Protein AF-0000000076177713 (afdb_homodimer)

pLDDT: mean 81.12, std 14.24, range [23.64, 96.19]

Organism: Mytilus galloprovincialis (NCBI:txid29158)

Radius of gyration: 61.3 Å; Cα contacts (8 Å, |Δi|>4): 943; chains: 2; bounding box: 36×194×93 Å

InterPro domains:
  IPR000315 B-box-type zinc finger [PF00643] (58-95)
  IPR000315 B-box-type zinc finger [PS50119] (8-50)
  IPR000315 B-box-type zinc finger [PS50119] (56-96)
  IPR047153 TRIM45/56/19-like [PTHR25462] (8-211)

Structure (mmCIF, N/CA/C/O backbone):
data_AF-0000000076177713-model_v1
#
loop_
_entity.id
_entity.type
_entity.pdbx_description
1 polymer 'B box-type domain-containing protein'
#
loop_
_atom_site.group_PDB
_atom_site.id
_atom_site.type_symbol
_atom_site.label_atom_id
_atom_site.label_alt_id
_atom_site.label_comp_id
_atom_site.label_asym_id
_atom_site.label_entity_id
_atom_site.label_seq_id
_atom_site.pdbx_PDB_ins_code
_atom_site.Cartn_x
_atom_site.Cartn_y
_atom_site.Cartn_z
_atom_site.occupancy
_atom_site.B_iso_or_equiv
_atom_site.auth_seq_id
_atom_site.auth_comp_id
_atom_site.auth_asym_id
_atom_site.auth_atom_id
_atom_site.pdbx_PDB_model_num
ATOM 1 N N . MET A 1 1 ? -8.68 -86.438 -27.875 1 23.64 1 MET A N 1
ATOM 2 C CA . MET A 1 1 ? -7.504 -86.562 -28.734 1 23.64 1 MET A CA 1
ATOM 3 C C . MET A 1 1 ? -6.633 -85.375 -28.656 1 23.64 1 MET A C 1
ATOM 5 O O . MET A 1 1 ? -7.062 -84.25 -29.047 1 23.64 1 MET A O 1
ATOM 9 N N . ALA A 1 2 ? -5.949 -85.25 -27.562 1 33 2 ALA A N 1
ATOM 10 C CA . ALA A 1 2 ? -5.207 -84.188 -26.984 1 33 2 ALA A CA 1
ATOM 11 C C . ALA A 1 2 ? -4.18 -83.625 -27.969 1 33 2 ALA A C 1
ATOM 13 O O . ALA A 1 2 ? -3.414 -84.375 -28.562 1 33 2 ALA A O 1
ATOM 14 N N . ASN A 1 3 ? -4.562 -82.562 -28.672 1 30.62 3 ASN A N 1
ATOM 15 C CA . ASN A 1 3 ? -3.977 -81.75 -29.734 1 30.62 3 ASN A CA 1
ATOM 16 C C . ASN A 1 3 ? -2.512 -81.438 -29.438 1 30.62 3 ASN A C 1
ATOM 18 O O . ASN A 1 3 ? -2.189 -80.875 -28.406 1 30.62 3 ASN A O 1
ATOM 22 N N . HIS A 1 4 ? -1.555 -82.312 -29.812 1 35.53 4 HIS A N 1
ATOM 23 C CA . HIS A 1 4 ? -0.11 -82.5 -29.672 1 35.53 4 HIS A CA 1
ATOM 24 C C . HIS A 1 4 ? 0.611 -81.188 -30.078 1 35.53 4 HIS A C 1
ATOM 26 O O . HIS A 1 4 ? 0.872 -81 -31.266 1 35.53 4 HIS A O 1
ATOM 32 N N . VAL A 1 5 ? 0.029 -80 -29.672 1 38.78 5 VAL A N 1
ATOM 33 C CA . VAL A 1 5 ? 0.731 -78.75 -29.891 1 38.78 5 VAL A CA 1
ATOM 34 C C . VAL A 1 5 ? 2.203 -78.938 -29.516 1 38.78 5 VAL A C 1
ATOM 36 O O . VAL A 1 5 ? 2.525 -79.312 -28.391 1 38.78 5 VAL A O 1
ATOM 39 N N . LEU A 1 6 ? 3.041 -79.125 -30.406 1 46.12 6 LEU A N 1
ATOM 40 C CA . LEU A 1 6 ? 4.5 -79.125 -30.469 1 46.12 6 LEU A CA 1
ATOM 41 C C . LEU A 1 6 ? 5.078 -77.875 -29.844 1 46.12 6 LEU A C 1
ATOM 43 O O . LEU A 1 6 ? 4.621 -76.75 -30.156 1 46.12 6 LEU A O 1
ATOM 47 N N . GLY A 1 7 ? 5.605 -77.875 -28.688 1 52.69 7 GLY A N 1
ATOM 48 C CA . GLY A 1 7 ? 6.559 -77 -28.031 1 52.69 7 GLY A CA 1
ATOM 49 C C . GLY A 1 7 ? 6.227 -76.75 -26.578 1 52.69 7 GLY A C 1
ATOM 50 O O . GLY A 1 7 ? 7.121 -76.688 -25.734 1 52.69 7 GLY A O 1
ATOM 51 N N . ILE A 1 8 ? 5.039 -76.25 -26.375 1 59.59 8 ILE A N 1
ATOM 52 C CA . ILE A 1 8 ? 4.742 -75.938 -24.984 1 59.59 8 ILE A CA 1
ATOM 53 C C . ILE A 1 8 ? 4.125 -77.188 -24.312 1 59.59 8 ILE A C 1
ATOM 55 O O . ILE A 1 8 ? 3.404 -77.938 -24.953 1 59.59 8 ILE A O 1
ATOM 59 N N . CYS A 1 9 ? 4.445 -77.5 -23.031 1 64.69 9 CYS A N 1
ATOM 60 C CA . CYS A 1 9 ? 3.912 -78.625 -22.25 1 64.69 9 CYS A CA 1
ATOM 61 C C . CYS A 1 9 ? 2.393 -78.562 -22.156 1 64.69 9 CYS A C 1
ATOM 63 O O . CYS A 1 9 ? 1.842 -77.5 -21.766 1 64.69 9 CYS A O 1
ATOM 65 N N . THR A 1 10 ? 1.578 -79.5 -22.719 1 66.38 10 THR A N 1
ATOM 66 C CA . THR A 1 10 ? 0.12 -79.562 -22.75 1 66.38 10 THR A CA 1
ATOM 67 C C . THR A 1 10 ? -0.443 -79.562 -21.328 1 66.38 10 THR A C 1
ATOM 69 O O . THR A 1 10 ? -1.566 -79.062 -21.109 1 66.38 10 THR A O 1
ATOM 72 N N . GLU A 1 11 ? 0.277 -80 -20.375 1 69.56 11 GLU A N 1
ATOM 73 C CA . GLU A 1 11 ? -0.217 -80.125 -19 1 69.56 11 GLU A CA 1
ATOM 74 C C . GLU A 1 11 ? 0.008 -78.812 -18.203 1 69.56 11 GLU A C 1
ATOM 76 O O . GLU A 1 11 ? -0.921 -78.312 -17.578 1 69.56 11 GLU A O 1
ATOM 81 N N . CYS A 1 12 ? 1.205 -78.25 -18.203 1 69.94 12 CYS A N 1
ATOM 82 C CA . CYS A 1 12 ? 1.472 -77.125 -17.375 1 69.94 12 CYS A CA 1
ATOM 83 C C . CYS A 1 12 ? 1.36 -75.812 -18.188 1 69.94 12 CYS A C 1
ATOM 85 O O . CYS A 1 12 ? 1.185 -74.75 -17.625 1 69.94 12 CYS A O 1
ATOM 87 N N . THR A 1 13 ? 1.31 -75.875 -19.469 1 63.94 13 THR A N 1
ATOM 88 C CA . THR A 1 13 ? 1.229 -74.75 -20.422 1 63.94 13 THR A CA 1
ATOM 89 C C . THR A 1 13 ? 2.234 -73.688 -20.062 1 63.94 13 THR A C 1
ATOM 91 O O . THR A 1 13 ? 2.055 -72.5 -20.438 1 63.94 13 THR A O 1
ATOM 94 N N . LYS A 1 14 ? 3.291 -73.938 -19.344 1 69.62 14 LYS A N 1
ATOM 95 C CA . LYS A 1 14 ? 4.266 -72.938 -18.906 1 69.62 14 LYS A CA 1
ATOM 96 C C . LYS A 1 14 ? 5.641 -73.188 -19.5 1 69.62 14 LYS A C 1
ATOM 98 O O . LYS A 1 14 ? 6.363 -72.25 -19.859 1 69.62 14 LYS A O 1
ATOM 103 N N . THR A 1 15 ? 6.027 -74.5 -19.516 1 65.94 15 THR A N 1
ATOM 104 C CA . THR A 1 15 ? 7.379 -74.875 -19.922 1 65.94 15 THR A CA 1
ATOM 105 C C . THR A 1 15 ? 7.367 -75.562 -21.281 1 65.94 15 THR A C 1
ATOM 107 O O . THR A 1 15 ? 6.332 -76.062 -21.719 1 65.94 15 THR A O 1
ATOM 110 N N . ASN A 1 16 ? 8.531 -75.438 -22.094 1 63.25 16 ASN A N 1
ATOM 111 C CA . ASN A 1 16 ? 8.672 -76.125 -23.359 1 63.25 16 ASN A CA 1
ATOM 112 C C . ASN A 1 16 ? 8.461 -77.625 -23.203 1 63.25 16 ASN A C 1
ATOM 114 O O . ASN A 1 16 ? 8.992 -78.25 -22.266 1 63.25 16 ASN A O 1
ATOM 118 N N . GLY A 1 17 ? 7.543 -78.188 -24.031 1 61.53 17 GLY A N 1
ATOM 119 C CA . GLY A 1 17 ? 7.398 -79.688 -24.078 1 61.53 17 GLY A CA 1
ATOM 120 C C . GLY A 1 17 ? 8.57 -80.375 -24.734 1 61.53 17 GLY A C 1
ATOM 121 O O . GLY A 1 17 ? 9.078 -79.875 -25.75 1 61.53 17 GLY A O 1
ATOM 122 N N . GLU A 1 18 ? 9.266 -81.312 -24.125 1 66.44 18 GLU A N 1
ATOM 123 C CA . GLU A 1 18 ? 10.438 -82 -24.625 1 66.44 18 GLU A CA 1
ATOM 124 C C . GLU A 1 18 ? 10.062 -83.438 -25.062 1 66.44 18 GLU A C 1
ATOM 126 O O . GLU A 1 18 ? 10.781 -84.062 -25.859 1 66.44 18 GLU A O 1
ATOM 131 N N . GLU A 1 19 ? 8.992 -83.875 -24.547 1 69.44 19 GLU A N 1
ATOM 132 C CA . GLU A 1 19 ? 8.672 -85.25 -24.781 1 69.44 19 GLU A CA 1
ATOM 133 C C . GLU A 1 19 ? 7.199 -85.438 -25.141 1 69.44 19 GLU A C 1
ATOM 135 O O . GLU A 1 19 ? 6.371 -84.562 -24.828 1 69.44 19 GLU A O 1
ATOM 140 N N . PHE A 1 20 ? 6.754 -86.438 -26 1 66.31 20 PHE A N 1
ATOM 141 C CA . PHE A 1 20 ? 5.43 -86.688 -26.547 1 66.31 20 PHE A CA 1
ATOM 142 C C . PHE A 1 20 ? 4.875 -88 -26.031 1 66.31 20 PHE A C 1
ATOM 144 O O . PHE A 1 20 ? 5.52 -89.062 -26.156 1 66.31 20 PHE A O 1
ATOM 151 N N . CYS A 1 21 ? 3.711 -87.938 -25.344 1 67.69 21 CYS A N 1
ATOM 152 C CA . CYS A 1 21 ? 3.047 -89.125 -24.922 1 67.69 21 CYS A CA 1
ATOM 153 C C . CYS A 1 21 ? 2.236 -89.75 -26.062 1 67.69 21 CYS A C 1
ATOM 155 O O . CYS A 1 21 ? 1.301 -89.125 -26.562 1 67.69 21 CYS A O 1
ATOM 157 N N . LEU A 1 22 ? 2.545 -90.875 -26.641 1 64.5 22 LEU A N 1
ATOM 158 C CA . LEU A 1 22 ? 1.942 -91.5 -27.797 1 64.5 22 LEU A CA 1
ATOM 159 C C . LEU A 1 22 ? 0.483 -91.875 -27.531 1 64.5 22 LEU A C 1
ATOM 161 O O . LEU A 1 22 ? -0.357 -91.75 -28.438 1 64.5 22 LEU A O 1
ATOM 165 N N . GLU A 1 23 ? 0.155 -92.125 -26.359 1 66.62 23 GLU A N 1
ATOM 166 C CA . GLU A 1 23 ? -1.192 -92.625 -26.047 1 66.62 23 GLU A CA 1
ATOM 167 C C . GLU A 1 23 ? -2.143 -91.438 -25.828 1 66.62 23 GLU A C 1
ATOM 169 O O . GLU A 1 23 ? -3.285 -91.438 -26.297 1 66.62 23 GLU A O 1
ATOM 174 N N . CYS A 1 24 ? -1.695 -90.375 -25.219 1 65.38 24 CYS A N 1
ATOM 175 C CA . CYS A 1 24 ? -2.559 -89.25 -24.938 1 65.38 24 CYS A CA 1
ATOM 176 C C . CYS A 1 24 ? -2.387 -88.125 -26 1 65.38 24 CYS A C 1
ATOM 178 O O . CYS A 1 24 ? -3.168 -87.188 -26.047 1 65.38 24 CYS A O 1
ATOM 180 N N . GLU A 1 25 ? -1.412 -88.375 -26.844 1 61.47 25 GLU A N 1
ATOM 181 C CA . GLU A 1 25 ? -1.057 -87.5 -27.938 1 61.47 25 GLU A CA 1
ATOM 182 C C . GLU A 1 25 ? -0.878 -86.062 -27.422 1 61.47 25 GLU A C 1
ATOM 184 O O . GLU A 1 25 ? -1.405 -85.125 -28.016 1 61.47 25 GLU A O 1
ATOM 189 N N . VAL A 1 26 ? -0.255 -86 -26.312 1 67.81 26 VAL A N 1
ATOM 190 C CA . VAL A 1 26 ? -0.022 -84.688 -25.719 1 67.81 26 VAL A CA 1
ATOM 191 C C . VAL A 1 26 ? 1.479 -84.438 -25.578 1 67.81 26 VAL A C 1
ATOM 193 O O . VAL A 1 26 ? 2.258 -85.375 -25.453 1 67.81 26 VAL A O 1
ATOM 196 N N . ILE A 1 27 ? 1.978 -83.125 -25.641 1 67.31 27 ILE A N 1
ATOM 197 C CA . ILE A 1 27 ? 3.357 -82.688 -25.453 1 67.31 27 ILE A CA 1
ATOM 198 C C . ILE A 1 27 ? 3.578 -82.312 -23.984 1 67.31 27 ILE A C 1
ATOM 200 O O . ILE A 1 27 ? 2.791 -81.562 -23.422 1 67.31 27 ILE A O 1
ATOM 204 N N . LEU A 1 28 ? 4.582 -83 -23.344 1 70.25 28 LEU A N 1
ATOM 205 C CA . LEU A 1 28 ? 4.801 -82.875 -21.906 1 70.25 28 LEU A CA 1
ATOM 206 C C . LEU A 1 28 ? 6.203 -82.312 -21.625 1 70.25 28 LEU A C 1
ATOM 208 O O . LEU A 1 28 ? 7.148 -82.625 -22.344 1 70.25 28 LEU A O 1
ATOM 212 N N . CYS A 1 29 ? 6.332 -81.312 -20.734 1 70.56 29 CYS A N 1
ATOM 213 C CA . CYS A 1 29 ? 7.645 -80.938 -20.234 1 70.56 29 CYS A CA 1
ATOM 214 C C . CYS A 1 29 ? 8.18 -81.938 -19.234 1 70.56 29 CYS A C 1
ATOM 216 O O . CYS A 1 29 ? 7.453 -82.812 -18.812 1 70.56 29 CYS A O 1
ATOM 218 N N . SER A 1 30 ? 9.586 -81.75 -18.984 1 72.94 30 SER A N 1
ATOM 219 C CA . SER A 1 30 ? 10.242 -82.75 -18.125 1 72.94 30 SER A CA 1
ATOM 220 C C . SER A 1 30 ? 9.516 -82.875 -16.797 1 72.94 30 SER A C 1
ATOM 222 O O . SER A 1 30 ? 9.375 -84 -16.266 1 72.94 30 SER A O 1
ATOM 224 N N . LYS A 1 31 ? 8.883 -81.875 -16.281 1 78.62 31 LYS A N 1
ATOM 225 C CA . LYS A 1 31 ? 8.219 -81.875 -14.984 1 78.62 31 LYS A CA 1
ATOM 226 C C . LYS A 1 31 ? 6.828 -82.5 -15.094 1 78.62 31 LYS A C 1
ATOM 228 O O . LYS A 1 31 ? 6.441 -83.312 -14.258 1 78.62 31 LYS A O 1
ATOM 233 N N . CYS A 1 32 ? 6.066 -82.125 -16.109 1 74.88 32 CYS A N 1
ATOM 234 C CA . CYS A 1 32 ? 4.703 -82.625 -16.266 1 74.88 32 CYS A CA 1
ATOM 235 C C . CYS A 1 32 ? 4.688 -84.062 -16.75 1 74.88 32 CYS A C 1
ATOM 237 O O . CYS A 1 32 ? 3.719 -84.812 -16.516 1 74.88 32 CYS A O 1
ATOM 239 N N . LYS A 1 33 ? 5.824 -84.438 -17.469 1 75.38 33 LYS A N 1
ATOM 240 C CA . LYS A 1 33 ? 5.969 -85.812 -17.844 1 75.38 33 LYS A CA 1
ATOM 241 C C . LYS A 1 33 ? 5.895 -86.75 -16.609 1 75.38 33 LYS A C 1
ATOM 243 O O . LYS A 1 33 ? 5.203 -87.75 -16.625 1 75.38 33 LYS A O 1
ATOM 248 N N . LEU A 1 34 ? 6.641 -86.312 -15.648 1 78 34 LEU A N 1
ATOM 249 C CA . LEU A 1 34 ? 6.668 -87.062 -14.422 1 78 34 LEU A CA 1
ATOM 250 C C . LEU A 1 34 ? 5.277 -87.188 -13.805 1 78 34 LEU A C 1
ATOM 252 O O . LEU A 1 34 ? 4.844 -88.25 -13.406 1 78 34 LEU A O 1
ATOM 256 N N . SER A 1 35 ? 4.547 -86.062 -13.766 1 78.38 35 SER A N 1
ATOM 257 C CA . SER A 1 35 ? 3.215 -86.062 -13.172 1 78.38 35 SER A CA 1
ATOM 258 C C . SER A 1 35 ? 2.219 -86.812 -14.055 1 78.38 35 SER A C 1
ATOM 260 O O . SER A 1 35 ? 1.303 -87.5 -13.555 1 78.38 35 SER A O 1
ATOM 262 N N . HIS A 1 36 ? 2.285 -86.688 -15.367 1 75.69 36 HIS A N 1
ATOM 263 C CA . HIS A 1 36 ? 1.437 -87.375 -16.344 1 75.69 36 HIS A CA 1
ATOM 264 C C . HIS A 1 36 ? 1.568 -88.875 -16.25 1 75.69 36 HIS A C 1
ATOM 266 O O . HIS A 1 36 ? 0.564 -89.562 -16.25 1 75.69 36 HIS A O 1
ATOM 272 N N . LEU A 1 37 ? 2.881 -89.25 -16.109 1 74.5 37 LEU A N 1
ATOM 273 C CA . LEU A 1 37 ? 3.119 -90.688 -16.062 1 74.5 37 LEU A CA 1
ATOM 274 C C . LEU A 1 37 ? 2.848 -91.25 -14.672 1 74.5 37 LEU A C 1
ATOM 276 O O . LEU A 1 37 ? 2.82 -92.438 -14.477 1 74.5 37 LEU A O 1
ATOM 280 N N . LYS A 1 38 ? 2.541 -90.375 -13.695 1 75.62 38 LYS A N 1
ATOM 281 C CA . LYS A 1 38 ? 2.205 -90.812 -12.344 1 75.62 38 LYS A CA 1
ATOM 282 C C . LYS A 1 38 ? 0.72 -91.125 -12.219 1 75.62 38 LYS A C 1
ATOM 284 O O . LYS A 1 38 ? 0.302 -91.812 -11.289 1 75.62 38 LYS A O 1
ATOM 289 N N . ARG A 1 39 ? -0.081 -90.625 -13.078 1 74.75 39 ARG A N 1
ATOM 290 C CA . ARG A 1 39 ? -1.504 -90.938 -13.047 1 74.75 39 ARG A CA 1
ATOM 291 C C . ARG A 1 39 ? -1.743 -92.375 -13.383 1 74.75 39 ARG A C 1
ATOM 293 O O . ARG A 1 39 ? -1.074 -92.938 -14.258 1 74.75 39 ARG A O 1
ATOM 300 N N . LYS A 1 40 ? -2.598 -93.062 -12.609 1 71.88 40 LYS A N 1
ATOM 301 C CA . LYS A 1 40 ? -2.848 -94.5 -12.758 1 71.88 40 LYS A CA 1
ATOM 302 C C . LYS A 1 40 ? -3.252 -94.875 -14.188 1 71.88 40 LYS A C 1
ATOM 304 O O . LYS A 1 40 ? -2.809 -95.875 -14.734 1 71.88 40 LYS A O 1
ATOM 309 N N . SER A 1 41 ? -3.977 -94.062 -14.953 1 67.38 41 SER A N 1
ATOM 310 C CA . SER A 1 41 ? -4.48 -94.312 -16.297 1 67.38 41 SER A CA 1
ATOM 311 C C . SER A 1 41 ? -3.393 -94.062 -17.344 1 67.38 41 SER A C 1
ATOM 313 O O . SER A 1 41 ? -3.479 -94.625 -18.453 1 67.38 41 SER A O 1
ATOM 315 N N . ASN A 1 42 ? -2.217 -93.375 -17.078 1 67.94 42 ASN A N 1
ATOM 316 C CA . ASN A 1 42 ? -1.241 -93 -18.094 1 67.94 42 ASN A CA 1
ATOM 317 C C . ASN A 1 42 ? 0.116 -93.688 -17.828 1 67.94 42 ASN A C 1
ATOM 319 O O . ASN A 1 42 ? 1.085 -93.375 -18.547 1 67.94 42 ASN A O 1
ATOM 323 N N . LYS A 1 43 ? 0.247 -94.438 -16.875 1 73 43 LYS A N 1
ATOM 324 C CA . LYS A 1 43 ? 1.499 -95.062 -16.438 1 73 43 LYS A CA 1
ATOM 325 C C . LYS A 1 43 ? 2.16 -95.875 -17.578 1 73 43 LYS A C 1
ATOM 327 O O . LYS A 1 43 ? 3.389 -95.875 -17.656 1 73 43 LYS A O 1
ATOM 332 N N . LYS A 1 44 ? 1.467 -96.438 -18.531 1 69.75 44 LYS A N 1
ATOM 333 C CA . LYS A 1 44 ? 2.025 -97.25 -19.609 1 69.75 44 LYS A CA 1
ATOM 334 C C . LYS A 1 44 ? 2.174 -96.438 -20.891 1 69.75 44 LYS A C 1
ATOM 336 O O . LYS A 1 44 ? 2.436 -97 -21.953 1 69.75 44 LYS A O 1
ATOM 341 N N . HIS A 1 45 ? 1.952 -95.188 -20.797 1 66.69 45 HIS A N 1
ATOM 342 C CA . HIS A 1 45 ? 2.053 -94.375 -22.016 1 66.69 45 HIS A CA 1
ATOM 343 C C . HIS A 1 45 ? 3.502 -94.25 -22.484 1 66.69 45 HIS A C 1
ATOM 345 O O . HIS A 1 45 ? 4.418 -94.25 -21.656 1 66.69 45 HIS A O 1
ATOM 351 N N . HIS A 1 46 ? 3.889 -94.438 -23.781 1 65.44 46 HIS A N 1
ATOM 352 C CA . HIS A 1 46 ? 5.207 -94.312 -24.375 1 65.44 46 HIS A CA 1
ATOM 353 C C . HIS A 1 46 ? 5.496 -92.812 -24.703 1 65.44 46 HIS A C 1
ATOM 355 O O . HIS A 1 46 ? 4.793 -92.188 -25.516 1 65.44 46 HIS A O 1
ATOM 361 N N . VAL A 1 47 ? 6.398 -92.312 -23.875 1 63.12 47 VAL A N 1
ATOM 362 C CA . VAL A 1 47 ? 6.805 -90.875 -24.109 1 63.12 47 VAL A CA 1
ATOM 363 C C . VAL A 1 47 ? 8.109 -90.875 -24.906 1 63.12 47 VAL A C 1
ATOM 365 O O . VAL A 1 47 ? 9.094 -91.5 -24.516 1 63.12 47 VAL A O 1
ATOM 368 N N . ASP A 1 48 ? 8.258 -90.375 -26.281 1 56.59 48 ASP A N 1
ATOM 369 C CA . ASP A 1 48 ? 9.414 -90.312 -27.156 1 56.59 48 ASP A CA 1
ATOM 370 C C . ASP A 1 48 ? 10.203 -89 -26.953 1 56.59 48 ASP A C 1
ATOM 372 O O . ASP A 1 48 ? 9.625 -87.938 -26.953 1 56.59 48 ASP A O 1
ATOM 376 N N . LYS A 1 49 ? 11.445 -89 -26.578 1 54.59 49 LYS A N 1
ATOM 377 C CA . LYS A 1 49 ? 12.422 -87.938 -26.297 1 54.59 49 LYS A CA 1
ATOM 378 C C . LYS A 1 49 ? 12.789 -87.188 -27.578 1 54.59 49 LYS A C 1
ATOM 380 O O . LYS A 1 49 ? 13.289 -86.062 -27.516 1 54.59 49 LYS A O 1
ATOM 385 N N . SER A 1 50 ? 12.781 -87.75 -28.734 1 45.31 50 SER A N 1
ATOM 386 C CA . SER A 1 50 ? 13.391 -87.188 -29.938 1 45.31 50 SER A CA 1
ATOM 387 C C . SER A 1 50 ? 12.625 -86 -30.422 1 45.31 50 SER A C 1
ATOM 389 O O . SER A 1 50 ? 12.938 -85.438 -31.469 1 45.31 50 SER A O 1
ATOM 391 N N . TYR A 1 51 ? 11.719 -85.562 -29.812 1 41.12 51 TYR A N 1
ATOM 392 C CA . TYR A 1 51 ? 10.93 -84.438 -30.297 1 41.12 51 TYR A CA 1
ATOM 393 C C . TYR A 1 51 ? 11.789 -83.188 -30.406 1 41.12 51 TYR A C 1
ATOM 395 O O . TYR A 1 51 ? 11.578 -82.375 -31.312 1 41.12 51 TYR A O 1
ATOM 403 N N . SER A 1 52 ? 12.758 -83 -29.641 1 41.5 52 SER A N 1
ATOM 404 C CA . SER A 1 52 ? 13.609 -81.812 -29.703 1 41.5 52 SER A CA 1
ATOM 405 C C . SER A 1 52 ? 14.352 -81.75 -31.047 1 41.5 52 SER A C 1
ATOM 407 O O . SER A 1 52 ? 14.562 -80.625 -31.578 1 41.5 52 SER A O 1
ATOM 409 N N . LYS A 1 53 ? 15.031 -82.75 -31.516 1 42.62 53 LYS A N 1
ATOM 410 C CA . LYS A 1 53 ? 15.984 -82.75 -32.625 1 42.62 53 LYS A CA 1
ATOM 411 C C . LYS A 1 53 ? 15.273 -82.562 -33.969 1 42.62 53 LYS A C 1
ATOM 413 O O . LYS A 1 53 ? 15.922 -82.375 -35 1 42.62 53 LYS A O 1
ATOM 418 N N . ILE A 1 54 ? 14.086 -82.688 -34.156 1 39.41 54 ILE A N 1
ATOM 419 C CA . ILE A 1 54 ? 13.445 -82.688 -35.469 1 39.41 54 ILE A CA 1
ATOM 420 C C . ILE A 1 54 ? 13.219 -81.25 -35.906 1 39.41 54 ILE A C 1
ATOM 422 O O . ILE A 1 54 ? 12.523 -81 -36.906 1 39.41 54 ILE A O 1
ATOM 426 N N . LEU A 1 55 ? 13.578 -80.375 -35.281 1 39.31 55 LEU A N 1
ATOM 427 C CA . LEU A 1 55 ? 13.383 -79 -35.781 1 39.31 55 LEU A CA 1
ATOM 428 C C . LEU A 1 55 ? 14 -78.812 -37.156 1 39.31 55 LEU A C 1
ATOM 430 O O . LEU A 1 55 ? 13.602 -77.875 -37.906 1 39.31 55 LEU A O 1
ATOM 434 N N . ASP A 1 56 ? 15.125 -79.312 -37.469 1 44.53 56 ASP A N 1
ATOM 435 C CA . ASP A 1 56 ? 15.672 -79 -38.812 1 44.53 56 ASP A CA 1
ATOM 436 C C . ASP A 1 56 ? 14.906 -79.75 -39.906 1 44.53 56 ASP A C 1
ATOM 438 O O . ASP A 1 56 ? 14.992 -79.375 -41.062 1 44.53 56 ASP A O 1
ATOM 442 N N . LYS A 1 57 ? 14.289 -81.062 -39.75 1 51.69 57 LYS A N 1
ATOM 443 C CA . LYS A 1 57 ? 13.617 -82 -40.688 1 51.69 57 LYS A CA 1
ATOM 444 C C . LYS A 1 57 ? 12.109 -82 -40.438 1 51.69 57 LYS A C 1
ATOM 446 O O . LYS A 1 57 ? 11.664 -81.812 -39.281 1 51.69 57 LYS A O 1
ATOM 451 N N . ARG A 1 58 ? 11.18 -81.688 -41.531 1 58.19 58 ARG A N 1
ATOM 452 C CA . ARG A 1 58 ? 9.734 -81.75 -41.375 1 58.19 58 ARG A CA 1
ATOM 453 C C . ARG A 1 58 ? 9.344 -82.938 -40.5 1 58.19 58 ARG A C 1
ATOM 455 O O . ARG A 1 58 ? 9.805 -84.062 -40.719 1 58.19 58 ARG A O 1
ATOM 462 N N . PRO A 1 59 ? 8.75 -82.625 -39.344 1 63.56 59 PRO A N 1
ATOM 463 C CA . PRO A 1 59 ? 8.43 -83.688 -38.438 1 63.56 59 PRO A CA 1
ATOM 464 C C . PRO A 1 59 ? 7.496 -84.75 -39.031 1 63.56 59 PRO A C 1
ATOM 466 O O . PRO A 1 59 ? 6.781 -84.438 -40 1 63.56 59 PRO A O 1
ATOM 469 N N . SER A 1 60 ? 7.781 -85.938 -38.875 1 75.31 60 SER A N 1
ATOM 470 C CA . SER A 1 60 ? 6.902 -87.062 -39.312 1 75.31 60 SER A CA 1
ATOM 471 C C . SER A 1 60 ? 5.723 -87.188 -38.375 1 75.31 60 SER A C 1
ATOM 473 O O . SER A 1 60 ? 5.84 -86.938 -37.156 1 75.31 60 SER A O 1
ATOM 475 N N . CYS A 1 61 ? 4.5 -87.375 -38.938 1 77.19 61 CYS A N 1
ATOM 476 C CA . CYS A 1 61 ? 3.295 -87.625 -38.156 1 77.19 61 CYS A CA 1
ATOM 477 C C . CYS A 1 61 ? 3.467 -88.812 -37.281 1 77.19 61 CYS A C 1
ATOM 479 O O . CYS A 1 61 ? 3.842 -89.875 -37.75 1 77.19 61 CYS A O 1
ATOM 481 N N . LEU A 1 62 ? 3.309 -88.75 -36.062 1 68.62 62 LEU A N 1
ATOM 482 C CA . LEU A 1 62 ? 3.512 -89.812 -35.094 1 68.62 62 LEU A CA 1
ATOM 483 C C . LEU A 1 62 ? 2.422 -90.875 -35.25 1 68.62 62 LEU A C 1
ATOM 485 O O . LEU A 1 62 ? 2.627 -92.062 -34.906 1 68.62 62 LEU A O 1
ATOM 489 N N . ILE A 1 63 ? 1.346 -90.438 -35.781 1 71.94 63 ILE A N 1
ATOM 490 C CA . ILE A 1 63 ? 0.214 -91.375 -35.906 1 71.94 63 ILE A CA 1
ATOM 491 C C . ILE A 1 63 ? 0.35 -92.188 -37.188 1 71.94 63 ILE A C 1
ATOM 493 O O . ILE A 1 63 ? 0.131 -93.375 -37.219 1 71.94 63 ILE A O 1
ATOM 497 N N . HIS A 1 64 ? 0.85 -91.5 -38.281 1 78.12 64 HIS A N 1
ATOM 498 C CA . HIS A 1 64 ? 0.799 -92.125 -39.594 1 78.12 64 HIS A CA 1
ATOM 499 C C . HIS A 1 64 ? 2.197 -92.312 -40.188 1 78.12 64 HIS A C 1
ATOM 501 O O . HIS A 1 64 ? 2.355 -92.875 -41.25 1 78.12 64 HIS A O 1
ATOM 507 N N . SER A 1 65 ? 3.137 -91.875 -39.375 1 77.94 65 SER A N 1
ATOM 508 C CA . SER A 1 65 ? 4.531 -92 -39.812 1 77.94 65 SER A CA 1
ATOM 509 C C . SER A 1 65 ? 4.742 -91.375 -41.188 1 77.94 65 SER A C 1
ATOM 511 O O . SER A 1 65 ? 5.496 -91.938 -42 1 77.94 65 SER A O 1
ATOM 513 N N . LYS A 1 66 ? 3.902 -90.438 -41.594 1 79.5 66 LYS A N 1
ATOM 514 C CA . LYS A 1 66 ? 4.039 -89.625 -42.844 1 79.5 66 LYS A CA 1
ATOM 515 C C . LYS A 1 66 ? 4.516 -88.25 -42.562 1 79.5 66 LYS A C 1
ATOM 517 O O . LYS A 1 66 ? 4.461 -87.75 -41.406 1 79.5 66 LYS A O 1
ATOM 522 N N . GLU A 1 67 ? 5.09 -87.688 -43.594 1 81.31 67 GLU A N 1
ATOM 523 C CA . GLU A 1 67 ? 5.566 -86.312 -43.438 1 81.31 67 GLU A CA 1
ATOM 524 C C . GLU A 1 67 ? 4.414 -85.375 -43.188 1 81.31 67 GLU A C 1
ATOM 526 O O . GLU A 1 67 ? 3.344 -85.5 -43.781 1 81.31 67 GLU A O 1
ATOM 531 N N . VAL A 1 68 ? 4.695 -84.5 -42.156 1 82.69 68 VAL A N 1
ATOM 532 C CA . VAL A 1 68 ? 3.688 -83.5 -41.844 1 82.69 68 VAL A CA 1
ATOM 533 C C . VAL A 1 68 ? 3.77 -82.312 -42.844 1 82.69 68 VAL A C 1
ATOM 535 O O . VAL A 1 68 ? 4.848 -81.812 -43.062 1 82.69 68 VAL A O 1
ATOM 538 N N . VAL A 1 69 ? 2.643 -82 -43.562 1 84.56 69 VAL A N 1
ATOM 539 C CA . VAL A 1 69 ? 2.684 -80.938 -44.594 1 84.56 69 VAL A CA 1
ATOM 540 C C . VAL A 1 69 ? 1.583 -79.938 -44.344 1 84.56 69 VAL A C 1
ATOM 542 O O . VAL A 1 69 ? 1.57 -78.875 -44.938 1 84.56 69 VAL A O 1
ATOM 545 N N . PHE A 1 70 ? 0.656 -80.312 -43.312 1 88 70 PHE A N 1
ATOM 546 C CA . PHE A 1 70 ? -0.478 -79.438 -43.094 1 88 70 PHE A CA 1
ATOM 547 C C . PHE A 1 70 ? -0.445 -78.875 -41.688 1 88 70 PHE A C 1
ATOM 549 O O . PHE A 1 70 ? 0.207 -79.438 -40.812 1 88 70 PHE A O 1
ATOM 556 N N . TYR A 1 71 ? -1.047 -77.688 -41.531 1 87.69 71 TYR A N 1
ATOM 557 C CA . TYR A 1 71 ? -1.271 -77.062 -40.219 1 87.69 71 TYR A CA 1
ATOM 558 C C . TYR A 1 71 ? -2.762 -76.875 -39.969 1 87.69 71 TYR A C 1
ATOM 560 O O . TYR A 1 71 ? -3.492 -76.375 -40.812 1 87.69 71 TYR A O 1
ATOM 568 N N . CYS A 1 72 ? -3.314 -77.5 -38.906 1 86.25 72 CYS A N 1
ATOM 569 C CA . CYS A 1 72 ? -4.699 -77.312 -38.469 1 86.25 72 CYS A CA 1
ATOM 570 C C . CYS A 1 72 ? -4.824 -76.062 -37.531 1 86.25 72 CYS A C 1
ATOM 572 O O . CYS A 1 72 ? -4.352 -76.125 -36.406 1 86.25 72 CYS A O 1
ATOM 574 N N . SER A 1 73 ? -5.5 -75.062 -38 1 83.44 73 SER A N 1
ATOM 575 C CA . SER A 1 73 ? -5.617 -73.812 -37.25 1 83.44 73 SER A CA 1
ATOM 576 C C . SER A 1 73 ? -6.586 -74 -36.094 1 83.44 73 SER A C 1
ATOM 578 O O . SER A 1 73 ? -6.48 -73.25 -35.094 1 83.44 73 SER A O 1
ATOM 580 N N . SER A 1 74 ? -7.504 -74.875 -36.188 1 82.19 74 SER A N 1
ATOM 581 C CA . SER A 1 74 ? -8.492 -75.125 -35.156 1 82.19 74 SER A CA 1
ATOM 582 C C . SER A 1 74 ? -7.863 -75.75 -33.906 1 82.19 74 SER A C 1
ATOM 584 O O 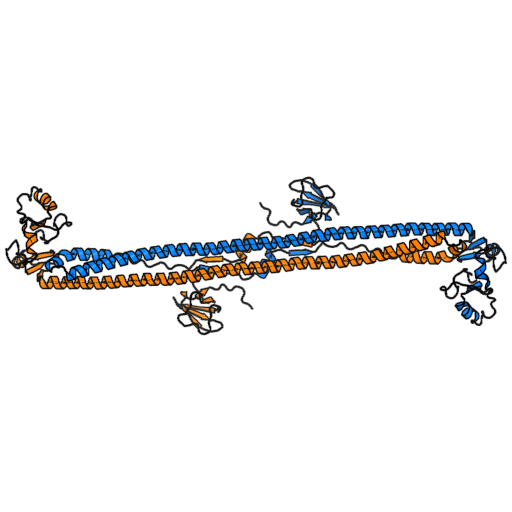. SER A 1 74 ? -8.211 -75.438 -32.781 1 82.19 74 SER A O 1
ATOM 586 N N . CYS A 1 75 ? -6.906 -76.625 -34.188 1 76.44 75 CYS A N 1
ATOM 587 C CA . CYS A 1 75 ? -6.293 -77.375 -33.094 1 76.44 75 CYS A CA 1
ATOM 588 C C . CYS A 1 75 ? -4.879 -76.875 -32.812 1 76.44 75 CYS A C 1
ATOM 590 O O . CYS A 1 75 ? -4.258 -77.25 -31.828 1 76.44 75 CYS A O 1
ATOM 592 N N . CYS A 1 76 ? -4.352 -76.062 -33.688 1 76.81 76 CYS A N 1
ATOM 593 C CA . CYS A 1 76 ? -2.992 -75.562 -33.625 1 76.81 76 CYS A CA 1
ATOM 594 C C . CYS A 1 76 ? -1.975 -76.688 -33.625 1 76.81 76 CYS A C 1
ATOM 596 O O . CYS A 1 76 ? -1.05 -76.688 -32.812 1 76.81 76 CYS A O 1
ATOM 598 N N . LEU A 1 77 ? -2.197 -77.625 -34.594 1 78.31 77 LEU A N 1
ATOM 599 C CA . LEU A 1 77 ? -1.33 -78.75 -34.656 1 78.31 77 LEU A CA 1
ATOM 600 C C . LEU A 1 77 ? -0.833 -79 -36.094 1 78.31 77 LEU A C 1
ATOM 602 O O . LEU A 1 77 ? -1.521 -78.625 -37.062 1 78.31 77 LEU A O 1
ATOM 606 N N . LEU A 1 78 ? 0.408 -79.5 -36.156 1 82.38 78 LEU A N 1
ATOM 607 C CA . LEU A 1 78 ? 0.919 -80 -37.438 1 82.38 78 LEU A CA 1
ATOM 608 C C . LEU A 1 78 ? 0.385 -81.375 -37.75 1 82.38 78 LEU A C 1
ATOM 610 O O . LEU A 1 78 ? 0.473 -82.312 -36.906 1 82.38 78 LEU A O 1
ATOM 614 N N . ILE A 1 79 ? -0.216 -81.562 -38.938 1 83.31 79 ILE A N 1
ATOM 615 C CA . ILE A 1 79 ? -0.858 -82.812 -39.219 1 83.31 79 ILE A CA 1
ATOM 616 C C . ILE A 1 79 ? -0.413 -83.375 -40.562 1 83.31 79 ILE A C 1
ATOM 618 O O . ILE A 1 79 ? 0.045 -82.625 -41.438 1 83.31 79 ILE A O 1
ATOM 622 N N . CYS A 1 80 ? -0.423 -84.688 -40.75 1 83.12 80 CYS A N 1
ATOM 623 C CA . CYS A 1 80 ? -0.133 -85.312 -42.031 1 83.12 80 CYS A CA 1
ATOM 624 C C . CYS A 1 80 ? -1.391 -85.438 -42.875 1 83.12 80 CYS A C 1
ATOM 626 O O . CYS A 1 80 ? -2.488 -85.125 -42.406 1 83.12 80 CYS A O 1
ATOM 628 N N . PRO A 1 81 ? -1.336 -85.75 -44.156 1 88 81 PRO A N 1
ATOM 629 C CA . PRO A 1 81 ? -2.506 -85.875 -45.031 1 88 81 PRO A CA 1
ATOM 630 C C . PRO A 1 81 ? -3.521 -86.875 -44.531 1 88 81 PRO A C 1
ATOM 632 O O . PRO A 1 81 ? -4.73 -86.688 -44.688 1 88 81 PRO A O 1
ATOM 635 N N . SER A 1 82 ? -3.033 -87.875 -43.906 1 89.56 82 SER A N 1
ATOM 636 C CA . SER A 1 82 ? -3.943 -88.938 -43.375 1 89.56 82 SER A CA 1
ATOM 637 C C . SER A 1 82 ? -4.734 -88.375 -42.188 1 89.56 82 SER A C 1
ATOM 639 O O . SER A 1 82 ? -5.934 -88.625 -42.062 1 89.56 82 SER A O 1
ATOM 641 N N . CYS A 1 83 ? -4.035 -87.75 -41.344 1 86.62 83 CYS A N 1
ATOM 642 C CA . CYS A 1 83 ? -4.688 -87.125 -40.188 1 86.62 83 CYS A CA 1
ATOM 643 C C . CYS A 1 83 ? -5.762 -86.125 -40.625 1 86.62 83 CYS A C 1
ATOM 645 O O . CYS A 1 83 ? -6.809 -86 -40 1 86.62 83 CYS A O 1
ATOM 647 N N . MET A 1 84 ? -5.562 -85.375 -41.812 1 89.19 84 MET A N 1
ATOM 648 C CA . MET A 1 84 ? -6.484 -84.375 -42.375 1 89.19 84 MET A CA 1
ATOM 649 C C . MET A 1 84 ? -7.805 -85 -42.781 1 89.19 84 MET A C 1
ATOM 651 O O . MET A 1 84 ? -8.875 -84.438 -42.562 1 89.19 84 MET A O 1
ATOM 655 N N . LEU A 1 85 ? -7.613 -86.25 -43.219 1 89.75 85 LEU A N 1
ATOM 656 C CA . LEU A 1 85 ? -8.789 -86.938 -43.719 1 89.75 85 LEU A CA 1
ATOM 657 C C . LEU A 1 85 ? -9.555 -87.625 -42.625 1 89.75 85 LEU A C 1
ATOM 659 O O . LEU A 1 85 ? -10.734 -87.938 -42.781 1 89.75 85 LEU A O 1
ATOM 663 N N . GLU A 1 86 ? -8.891 -87.812 -41.5 1 89.06 86 GLU A N 1
ATOM 664 C CA . GLU A 1 86 ? -9.516 -88.625 -40.438 1 89.06 86 GLU A CA 1
ATOM 665 C C . GLU A 1 86 ? -10.031 -87.688 -39.312 1 89.06 86 GLU A C 1
ATOM 667 O O . GLU A 1 86 ? -11.227 -87.438 -39.25 1 89.06 86 GLU A O 1
ATOM 672 N N . LYS A 1 87 ? -9.18 -87.188 -38.531 1 86.5 87 LYS A N 1
ATOM 673 C CA . LYS A 1 87 ? -9.539 -86.5 -37.25 1 86.5 87 LYS A CA 1
ATOM 674 C C . LYS A 1 87 ? -9.719 -85 -37.438 1 86.5 87 LYS A C 1
ATOM 676 O O . LYS A 1 87 ? -10.359 -84.375 -36.625 1 86.5 87 LYS A O 1
ATOM 681 N N . HIS A 1 88 ? -9.242 -84.5 -38.594 1 85.81 88 HIS A N 1
ATOM 682 C CA . HIS A 1 88 ? -9.258 -83.062 -38.75 1 85.81 88 HIS A CA 1
ATOM 683 C C . HIS A 1 88 ? -10 -82.625 -40 1 85.81 88 HIS A C 1
ATOM 685 O O . HIS A 1 88 ? -9.758 -81.562 -40.531 1 85.81 88 HIS A O 1
ATOM 691 N N . LYS A 1 89 ? -10.797 -83.562 -40.5 1 87.81 89 LYS A N 1
ATOM 692 C CA . LYS A 1 89 ? -11.5 -83.375 -41.781 1 87.81 89 LYS A CA 1
ATOM 693 C C . LYS A 1 89 ? -12.328 -82.062 -41.75 1 87.81 89 LYS A C 1
ATOM 695 O O . LYS A 1 89 ? -12.367 -81.312 -42.75 1 87.81 89 LYS A O 1
ATOM 700 N N . GLN A 1 90 ? -12.977 -81.688 -40.656 1 89.56 90 GLN A N 1
ATOM 701 C CA . GLN A 1 90 ? -13.867 -80.5 -40.625 1 89.56 90 GLN A CA 1
ATOM 702 C C . GLN A 1 90 ? -13.164 -79.312 -40 1 89.56 90 GLN A C 1
ATOM 704 O O . GLN A 1 90 ? -13.797 -78.312 -39.781 1 89.56 90 GLN A O 1
ATOM 709 N N . HIS A 1 91 ? -11.906 -79.438 -39.875 1 91.06 91 HIS A N 1
ATOM 710 C CA . HIS A 1 91 ? -11.164 -78.312 -39.25 1 91.06 91 HIS A CA 1
ATOM 711 C C . HIS A 1 91 ? -10.609 -77.375 -40.312 1 91.06 91 HIS A C 1
ATOM 713 O O . HIS A 1 91 ? -10.664 -77.688 -41.5 1 91.06 91 HIS A O 1
ATOM 719 N N . ASP A 1 92 ? -10.211 -76.125 -39.875 1 91.75 92 ASP A N 1
ATOM 720 C CA . ASP A 1 92 ? -9.523 -75.188 -40.781 1 91.75 92 ASP A CA 1
ATOM 721 C C . ASP A 1 92 ? -8.062 -75.562 -40.969 1 91.75 92 ASP A C 1
ATOM 723 O O . ASP A 1 92 ? -7.215 -75.25 -40.125 1 91.75 92 ASP A O 1
ATOM 727 N N . VAL A 1 93 ? -7.816 -76.375 -42.094 1 91.25 93 VAL A N 1
ATOM 728 C CA . VAL A 1 93 ? -6.488 -76.938 -42.375 1 91.25 93 VAL A CA 1
ATOM 729 C C . VAL A 1 93 ? -5.871 -76.25 -43.562 1 91.25 93 VAL A C 1
ATOM 731 O O . VAL A 1 93 ? -6.566 -75.938 -44.562 1 91.25 93 VAL A O 1
ATOM 734 N N . ASP A 1 94 ? -4.637 -75.812 -43.438 1 90.19 94 ASP A N 1
ATOM 735 C CA . ASP A 1 94 ? -3.891 -75.188 -44.531 1 90.19 94 ASP A CA 1
ATOM 736 C C . ASP A 1 94 ? -2.504 -75.812 -44.688 1 90.19 94 ASP A C 1
ATOM 738 O O . ASP A 1 94 ? -1.998 -76.438 -43.75 1 90.19 94 ASP A O 1
ATOM 742 N N . GLU A 1 95 ? -1.964 -75.625 -45.938 1 90.31 95 GLU A N 1
ATOM 743 C CA . GLU A 1 95 ? -0.573 -76.062 -46.094 1 90.31 95 GLU A CA 1
ATOM 744 C C . GLU A 1 95 ? 0.35 -75.25 -45.188 1 90.31 95 GLU A C 1
ATOM 746 O O . GLU A 1 95 ? 0.134 -74.062 -44.938 1 90.31 95 GLU A O 1
ATOM 751 N N . ILE A 1 96 ? 1.335 -75.875 -44.688 1 85.19 96 ILE A N 1
ATOM 752 C CA . ILE A 1 96 ? 2.242 -75.312 -43.75 1 85.19 96 ILE A CA 1
ATOM 753 C C . ILE A 1 96 ? 2.803 -74 -44.312 1 85.19 96 ILE A C 1
ATOM 755 O O . ILE A 1 96 ? 2.857 -72.938 -43.625 1 85.19 96 ILE A O 1
ATOM 759 N N . GLU A 1 97 ? 3.207 -74 -45.594 1 87.62 97 GLU A N 1
ATOM 760 C CA . GLU A 1 97 ? 3.777 -72.812 -46.219 1 87.62 97 GLU A CA 1
ATOM 761 C C . GLU A 1 97 ? 2.773 -71.688 -46.25 1 87.62 97 GLU A C 1
ATOM 763 O O . GLU A 1 97 ? 3.127 -70.562 -46 1 87.62 97 GLU A O 1
ATOM 768 N N . ASN A 1 98 ? 1.522 -72 -46.531 1 90.94 98 ASN A N 1
ATOM 769 C CA . ASN A 1 98 ? 0.474 -71 -46.594 1 90.94 98 ASN A CA 1
ATOM 770 C C . ASN A 1 98 ? 0.125 -70.438 -45.188 1 90.94 98 ASN A C 1
ATOM 772 O O . ASN A 1 98 ? -0.073 -69.25 -45 1 90.94 98 ASN A O 1
ATOM 776 N N . ALA A 1 99 ? 0.036 -71.438 -44.25 1 89.5 99 ALA A N 1
ATOM 777 C CA . ALA A 1 99 ? -0.278 -71.062 -42.844 1 89.5 99 ALA A CA 1
ATOM 778 C C . ALA A 1 99 ? 0.797 -70.125 -42.281 1 89.5 99 ALA A C 1
ATOM 780 O O . ALA A 1 99 ? 0.486 -69.125 -41.594 1 89.5 99 ALA A O 1
ATOM 781 N N . VAL A 1 100 ? 2.09 -70.438 -42.594 1 89 100 VAL A N 1
ATOM 782 C CA . VAL A 1 100 ? 3.209 -69.625 -42.125 1 89 100 VAL A CA 1
ATOM 783 C C . VAL A 1 100 ? 3.143 -68.188 -42.75 1 89 100 VAL A C 1
ATOM 785 O O . VAL A 1 100 ? 3.328 -67.188 -42.062 1 89 100 VAL A O 1
ATOM 788 N N . SER A 1 101 ? 2.867 -68.188 -44.062 1 91.31 101 SER A N 1
ATOM 789 C CA . SER A 1 101 ? 2.789 -66.938 -44.75 1 91.31 101 SER A CA 1
ATOM 790 C C . SER A 1 101 ? 1.685 -66.062 -44.156 1 91.31 101 SER A C 1
ATOM 792 O O . SER A 1 101 ? 1.883 -64.812 -43.938 1 91.31 101 SER A O 1
ATOM 794 N N . LYS A 1 102 ? 0.53 -66.625 -43.844 1 91.81 102 LYS A N 1
ATOM 795 C CA . LYS A 1 102 ? -0.593 -65.875 -43.281 1 91.81 102 LYS A CA 1
ATOM 796 C C . LYS A 1 102 ? -0.248 -65.375 -41.875 1 91.81 102 LYS A C 1
ATOM 798 O O . LYS A 1 102 ? -0.554 -64.188 -41.562 1 91.81 102 LYS A O 1
ATOM 803 N N . LYS A 1 103 ? 0.401 -66.188 -41.062 1 90.94 103 LYS A N 1
ATOM 804 C CA . LYS A 1 103 ? 0.776 -65.812 -39.719 1 90.94 103 LYS A CA 1
ATOM 805 C C . LYS A 1 103 ? 1.853 -64.688 -39.719 1 90.94 103 LYS A C 1
ATOM 807 O O . LYS A 1 103 ? 1.818 -63.75 -38.938 1 90.94 103 LYS A O 1
ATOM 812 N N . LYS A 1 104 ? 2.811 -64.812 -40.719 1 92 104 LYS A N 1
ATOM 813 C CA . LYS A 1 104 ? 3.842 -63.781 -40.844 1 92 104 LYS A CA 1
ATOM 814 C C . LYS A 1 104 ? 3.234 -62.438 -41.25 1 92 104 LYS A C 1
ATOM 816 O O . LYS A 1 104 ? 3.66 -61.375 -40.781 1 92 104 LYS A O 1
ATOM 821 N N . GLU A 1 105 ? 2.256 -62.5 -42.094 1 93.44 105 GLU A N 1
ATOM 822 C CA . GLU A 1 105 ? 1.544 -61.281 -42.5 1 93.44 105 GLU A CA 1
ATOM 823 C C . GLU A 1 105 ? 0.804 -60.688 -41.312 1 93.44 105 GLU A C 1
ATOM 825 O O . GLU A 1 105 ? 0.771 -59.469 -41.156 1 93.44 105 GLU A O 1
ATOM 830 N N . GLY A 1 106 ? 0.158 -61.562 -40.5 1 92 106 GLY A N 1
ATOM 831 C CA . GLY A 1 106 ? -0.513 -61.094 -39.281 1 92 106 GLY A CA 1
ATOM 832 C C . GLY A 1 106 ? 0.418 -60.406 -38.312 1 92 106 GLY A C 1
ATOM 833 O O . GLY A 1 106 ? 0.082 -59.344 -37.781 1 92 106 GLY A O 1
ATOM 834 N N . ILE A 1 107 ? 1.588 -60.969 -38.125 1 92.5 107 ILE A N 1
ATOM 835 C CA . ILE A 1 107 ? 2.586 -60.375 -37.25 1 92.5 107 ILE A CA 1
ATOM 836 C C . ILE A 1 107 ? 3.033 -59.031 -37.781 1 92.5 107 ILE A C 1
ATOM 838 O O . ILE A 1 107 ? 3.154 -58.062 -37.031 1 92.5 107 ILE A O 1
ATOM 842 N N . SER A 1 108 ? 3.266 -58.938 -39.125 1 94.12 108 SER A N 1
ATOM 843 C CA . SER A 1 108 ? 3.693 -57.719 -39.75 1 94.12 108 SER A CA 1
ATOM 844 C C . SER A 1 108 ? 2.648 -56.594 -39.562 1 94.12 108 SER A C 1
ATOM 846 O O . SER A 1 108 ? 2.992 -55.438 -39.312 1 94.12 108 SER A O 1
ATOM 848 N N . SER A 1 109 ? 1.362 -57 -39.656 1 95.06 109 SER A N 1
ATOM 849 C CA . SER A 1 109 ? 0.28 -56.062 -39.5 1 95.06 109 SER A CA 1
ATOM 850 C C . SER A 1 109 ? 0.241 -55.531 -38.062 1 95.06 109 SER A C 1
ATOM 852 O O . SER A 1 109 ? 0.023 -54.344 -37.844 1 95.06 109 SER A O 1
ATOM 854 N N . GLU A 1 110 ? 0.464 -56.406 -37.094 1 93.69 110 GLU A N 1
ATOM 855 C CA . GLU A 1 110 ? 0.476 -56.031 -35.688 1 93.69 110 GLU A CA 1
ATOM 856 C C . GLU A 1 110 ? 1.63 -55.062 -35.375 1 93.69 110 GLU A C 1
ATOM 858 O O . GLU A 1 110 ? 1.489 -54.156 -34.562 1 93.69 110 GLU A O 1
ATOM 863 N N . ILE A 1 111 ? 2.766 -55.25 -36.031 1 95 111 ILE A N 1
ATOM 864 C CA . ILE A 1 111 ? 3.932 -54.406 -35.844 1 95 111 ILE A CA 1
ATOM 865 C C . ILE A 1 111 ? 3.604 -52.969 -36.312 1 95 111 ILE A C 1
ATOM 867 O O . ILE A 1 111 ? 3.914 -52 -35.594 1 95 111 ILE A O 1
ATOM 871 N N . VAL A 1 112 ? 2.936 -52.875 -37.5 1 95.88 112 VAL A N 1
ATOM 872 C CA . VAL A 1 112 ? 2.572 -51.562 -38 1 95.88 112 VAL A CA 1
ATOM 873 C C . VAL A 1 112 ? 1.611 -50.875 -37.031 1 95.88 112 VAL A C 1
ATOM 875 O O . VAL A 1 112 ? 1.754 -49.656 -36.75 1 95.88 112 VAL A O 1
ATOM 878 N N . ASP A 1 113 ? 0.627 -51.625 -36.469 1 94.94 113 ASP A N 1
ATOM 879 C CA . ASP A 1 113 ? -0.349 -51.094 -35.531 1 94.94 113 ASP A CA 1
ATOM 880 C C . ASP A 1 113 ? 0.328 -50.594 -34.25 1 94.94 113 ASP A C 1
ATOM 882 O O . ASP A 1 113 ? 0.028 -49.5 -33.781 1 94.94 113 ASP A O 1
ATOM 886 N N . LEU A 1 114 ? 1.213 -51.344 -33.75 1 94.69 114 LEU A N 1
ATOM 887 C CA . LEU A 1 114 ? 1.931 -51 -32.531 1 94.69 114 LEU A CA 1
ATOM 888 C C . LEU A 1 114 ? 2.822 -49.781 -32.781 1 94.69 114 LEU A C 1
ATOM 890 O O . LEU A 1 114 ? 2.969 -48.938 -31.891 1 94.69 114 LEU A O 1
ATOM 894 N N . GLU A 1 115 ? 3.447 -49.688 -33.969 1 95.31 115 GLU A N 1
ATOM 895 C CA . GLU A 1 115 ? 4.258 -48.531 -34.312 1 95.31 115 GLU A CA 1
ATOM 896 C C . GLU A 1 115 ? 3.41 -47.25 -34.344 1 95.31 115 GLU A C 1
ATOM 898 O O . GLU A 1 115 ? 3.838 -46.219 -33.875 1 95.31 115 GLU A O 1
ATOM 903 N N . SER A 1 116 ? 2.254 -47.438 -34.969 1 95.69 116 SER A N 1
ATOM 904 C CA . SER A 1 116 ? 1.34 -46.281 -35 1 95.69 116 SER A CA 1
ATOM 905 C C . SER A 1 116 ? 0.931 -45.844 -33.594 1 95.69 116 SER A C 1
ATOM 907 O O . SER A 1 116 ? 0.88 -44.656 -33.312 1 95.69 116 SER A O 1
ATOM 909 N N . ARG A 1 117 ? 0.679 -46.844 -32.75 1 93.38 117 ARG A N 1
ATOM 910 C CA . ARG A 1 117 ? 0.304 -46.531 -31.359 1 93.38 117 ARG A CA 1
ATOM 911 C C . ARG A 1 117 ? 1.444 -45.844 -30.625 1 93.38 117 ARG A C 1
ATOM 913 O O . ARG A 1 117 ? 1.224 -44.875 -29.906 1 93.38 117 ARG A O 1
ATOM 920 N N . SER A 1 118 ? 2.633 -46.344 -30.828 1 94.19 118 SER A N 1
ATOM 921 C CA . SER A 1 118 ? 3.812 -45.781 -30.203 1 94.19 118 SER A CA 1
ATOM 922 C C . SER A 1 118 ? 4.023 -44.344 -30.656 1 94.19 118 SER A C 1
ATOM 924 O O . SER A 1 118 ? 4.344 -43.469 -29.844 1 94.19 118 SER A O 1
ATOM 926 N N . GLU A 1 119 ? 3.828 -44.094 -31.938 1 95.44 119 GLU A N 1
ATOM 927 C CA . GLU A 1 119 ? 3.973 -42.75 -32.469 1 95.44 119 GLU A CA 1
ATOM 928 C C . GLU A 1 119 ? 2.916 -41.812 -31.906 1 95.44 119 GLU A C 1
ATOM 930 O O . GLU A 1 119 ? 3.203 -40.656 -31.609 1 95.44 119 GLU A O 1
ATOM 935 N N . ASN A 1 120 ? 1.686 -42.344 -31.766 1 94.12 120 ASN A N 1
ATOM 936 C CA . ASN A 1 120 ? 0.613 -41.531 -31.188 1 94.12 120 ASN A CA 1
ATOM 937 C C . ASN A 1 120 ? 0.94 -41.125 -29.766 1 94.12 120 ASN A C 1
ATOM 939 O O . ASN A 1 120 ? 0.772 -39.938 -29.391 1 94.12 120 ASN A O 1
ATOM 943 N N . VAL A 1 121 ? 1.412 -42.031 -28.984 1 93.62 121 VAL A N 1
ATOM 944 C CA . VAL A 1 121 ? 1.778 -41.75 -27.609 1 93.62 121 VAL A CA 1
ATOM 945 C C . VAL A 1 121 ? 2.9 -40.719 -27.562 1 93.62 121 VAL A C 1
ATOM 947 O O . VAL A 1 121 ? 2.875 -39.781 -26.75 1 93.62 121 VAL A O 1
ATOM 950 N N . LYS A 1 122 ? 3.877 -40.844 -28.469 1 95.25 122 LYS A N 1
ATOM 951 C CA . LYS A 1 122 ? 4.984 -39.906 -28.562 1 95.25 122 LYS A CA 1
ATOM 952 C C . LYS A 1 122 ? 4.477 -38.5 -28.844 1 95.25 122 LYS A C 1
ATOM 954 O O . LYS A 1 122 ? 4.941 -37.531 -28.234 1 95.25 122 LYS A O 1
ATOM 959 N N . GLN A 1 123 ? 3.549 -38.469 -29.734 1 94.56 123 GLN A N 1
ATOM 960 C CA . GLN A 1 123 ? 2.996 -37.156 -30.094 1 94.56 123 GLN A CA 1
ATOM 961 C C . GLN A 1 123 ? 2.256 -36.562 -28.906 1 94.56 123 GLN A C 1
ATOM 963 O O . GLN A 1 123 ? 2.369 -35.344 -28.656 1 94.56 123 GLN A O 1
ATOM 968 N N . ILE A 1 124 ? 1.469 -37.312 -28.141 1 93 124 ILE A N 1
ATOM 969 C CA . ILE A 1 124 ? 0.731 -36.812 -26.984 1 93 124 ILE A CA 1
ATOM 970 C C . ILE A 1 124 ? 1.709 -36.281 -25.938 1 93 124 ILE A C 1
ATOM 972 O O . ILE A 1 124 ? 1.482 -35.219 -25.359 1 93 124 ILE A O 1
ATOM 976 N N . VAL A 1 125 ? 2.809 -36.969 -25.719 1 94.06 125 VAL A N 1
ATOM 977 C CA . VAL A 1 125 ? 3.818 -36.562 -24.75 1 94.06 125 VAL A CA 1
ATOM 978 C C . VAL A 1 125 ? 4.461 -35.25 -25.188 1 94.06 125 VAL A C 1
ATOM 980 O O . VAL A 1 125 ? 4.684 -34.375 -24.375 1 94.06 125 VAL A O 1
ATOM 983 N N . GLU A 1 126 ? 4.746 -35.156 -26.469 1 94.81 126 GLU A N 1
ATOM 984 C CA . GLU A 1 126 ? 5.324 -33.906 -26.984 1 94.81 126 GLU A CA 1
ATOM 985 C C . GLU A 1 126 ? 4.367 -32.75 -26.812 1 94.81 126 GLU A C 1
ATOM 987 O O . GLU A 1 126 ? 4.785 -31.656 -26.406 1 94.81 126 GLU A O 1
ATOM 992 N N . ASP A 1 127 ? 3.088 -33 -27.094 1 90.75 127 ASP A N 1
ATOM 993 C CA . ASP A 1 127 ? 2.086 -31.953 -26.906 1 90.75 127 ASP A CA 1
ATOM 994 C C . ASP A 1 127 ? 2.012 -31.516 -25.453 1 90.75 127 ASP A C 1
ATOM 996 O O . ASP A 1 127 ? 1.893 -30.312 -25.156 1 90.75 127 ASP A O 1
ATOM 1000 N N . LEU A 1 128 ? 2.068 -32.406 -24.562 1 90.81 128 LEU A N 1
ATOM 1001 C CA . LEU A 1 128 ? 2.012 -32.125 -23.141 1 90.81 128 LEU A CA 1
ATOM 1002 C C . LEU A 1 128 ? 3.236 -31.328 -22.703 1 90.81 128 LEU A C 1
ATOM 1004 O O . LEU A 1 128 ? 3.133 -30.422 -21.859 1 90.81 128 LEU A O 1
ATOM 1008 N N . ASN A 1 129 ? 4.359 -31.625 -23.297 1 92.69 129 ASN A N 1
ATOM 1009 C CA . ASN A 1 129 ? 5.582 -30.891 -22.969 1 92.69 129 ASN A CA 1
ATOM 1010 C C . ASN A 1 129 ? 5.535 -29.453 -23.484 1 92.69 129 ASN A C 1
ATOM 1012 O O . ASN A 1 129 ? 5.988 -28.531 -22.797 1 92.69 129 ASN A O 1
ATOM 1016 N N . VAL A 1 130 ? 5.051 -29.25 -24.672 1 90.12 130 VAL A N 1
ATOM 1017 C CA . VAL A 1 130 ? 4.895 -27.906 -25.203 1 90.12 130 VAL A CA 1
ATOM 1018 C C . VAL A 1 130 ? 3.939 -27.109 -24.312 1 90.12 130 VAL A C 1
ATOM 1020 O O . VAL A 1 130 ? 4.207 -25.953 -24 1 90.12 130 VAL A O 1
ATOM 1023 N N . PHE A 1 131 ? 2.822 -27.672 -23.891 1 86.44 131 PHE A N 1
ATOM 1024 C CA . PHE A 1 131 ? 1.855 -27.031 -23 1 86.44 131 PHE A CA 1
ATOM 1025 C C . PHE A 1 131 ? 2.508 -26.641 -21.688 1 86.44 131 PHE A C 1
ATOM 1027 O O . PHE A 1 131 ? 2.27 -25.547 -21.172 1 86.44 131 PHE A O 1
ATOM 1034 N N . GLU A 1 132 ? 3.312 -27.594 -21.172 1 91.06 132 GLU A N 1
ATOM 1035 C CA . GLU A 1 132 ? 3.975 -27.312 -19.906 1 91.06 132 GLU A CA 1
ATOM 1036 C C . GLU A 1 132 ? 4.848 -26.062 -19.984 1 91.06 132 GLU A C 1
ATOM 1038 O O . GLU A 1 132 ? 4.832 -25.234 -19.094 1 91.06 132 GLU A O 1
ATOM 1043 N N . GLU A 1 133 ? 5.578 -25.953 -21.062 1 90.94 133 GLU A N 1
ATOM 1044 C CA . GLU A 1 133 ? 6.461 -24.812 -21.234 1 90.94 133 GLU A CA 1
ATOM 1045 C C . GLU A 1 133 ? 5.664 -23.516 -21.328 1 90.94 133 GLU A C 1
ATOM 1047 O O . GLU A 1 133 ? 6.012 -22.516 -20.688 1 90.94 133 GLU A O 1
ATOM 1052 N N . ALA A 1 134 ? 4.609 -23.547 -22.109 1 85.12 134 ALA A N 1
ATOM 1053 C CA . ALA A 1 134 ? 3.748 -22.375 -22.234 1 85.12 134 ALA A CA 1
ATOM 1054 C C . ALA A 1 134 ? 3.104 -22.031 -20.891 1 85.12 134 ALA A C 1
ATOM 1056 O O . ALA A 1 134 ? 3.021 -20.859 -20.531 1 85.12 134 ALA A O 1
ATOM 1057 N N . TYR A 1 135 ? 2.674 -23.016 -20.141 1 89.94 135 TYR A N 1
ATOM 1058 C CA . TYR A 1 135 ? 2.027 -22.844 -18.844 1 89.94 135 TYR A CA 1
ATOM 1059 C C . TYR A 1 135 ? 2.979 -22.203 -17.844 1 89.94 135 TYR A C 1
ATOM 1061 O O . TYR A 1 135 ? 2.588 -21.297 -17.094 1 89.94 135 TYR A O 1
ATOM 1069 N N . LYS A 1 136 ? 4.227 -22.609 -17.875 1 91.88 136 LYS A N 1
ATOM 1070 C CA . LYS A 1 136 ? 5.234 -22.047 -16.969 1 91.88 136 LYS A CA 1
ATOM 1071 C C . LYS A 1 136 ? 5.535 -20.594 -17.312 1 91.88 136 LYS A C 1
ATOM 1073 O O . LYS A 1 136 ? 5.691 -19.766 -16.406 1 91.88 136 LYS A O 1
ATOM 1078 N N . ILE A 1 137 ? 5.641 -20.281 -18.594 1 90.31 137 ILE A N 1
ATOM 1079 C CA . ILE A 1 137 ? 5.91 -18.922 -19.031 1 90.31 137 ILE A CA 1
ATOM 1080 C C . ILE A 1 137 ? 4.75 -18.016 -18.625 1 90.31 137 ILE A C 1
ATOM 1082 O O . ILE A 1 137 ? 4.965 -16.922 -18.078 1 90.31 137 ILE A O 1
ATOM 1086 N N . ASP A 1 138 ? 3.504 -18.453 -18.844 1 86.5 138 ASP A N 1
ATOM 1087 C CA . ASP A 1 138 ? 2.318 -17.672 -18.5 1 86.5 138 ASP A CA 1
ATOM 1088 C C . ASP A 1 138 ? 2.266 -17.391 -17 1 86.5 138 ASP A C 1
ATOM 1090 O O . ASP A 1 138 ? 1.941 -16.281 -16.578 1 86.5 138 ASP A O 1
ATOM 1094 N N . ASN A 1 139 ? 2.582 -18.359 -16.25 1 91.69 139 ASN A N 1
ATOM 1095 C CA . ASN A 1 139 ? 2.498 -18.188 -14.805 1 91.69 139 ASN A CA 1
ATOM 1096 C C . ASN A 1 139 ? 3.629 -17.312 -14.273 1 91.69 139 ASN A C 1
ATOM 1098 O O . ASN A 1 139 ? 3.453 -16.594 -13.281 1 91.69 139 ASN A O 1
ATOM 1102 N N . ALA A 1 140 ? 4.797 -17.391 -14.922 1 93.06 140 ALA A N 1
ATOM 1103 C CA . ALA A 1 140 ? 5.883 -16.484 -14.555 1 93.06 140 ALA A CA 1
ATOM 1104 C C . ALA A 1 140 ? 5.496 -15.031 -14.789 1 93.06 140 ALA A C 1
ATOM 1106 O O . ALA A 1 140 ? 5.777 -14.164 -13.961 1 93.06 140 ALA A O 1
ATOM 1107 N N . ILE A 1 141 ? 4.898 -14.805 -15.891 1 87.88 141 ILE A N 1
ATOM 1108 C CA . ILE A 1 141 ? 4.422 -13.461 -16.203 1 87.88 141 ILE A CA 1
ATOM 1109 C C . ILE A 1 141 ? 3.348 -13.047 -15.203 1 87.88 141 ILE A C 1
ATOM 1111 O O . ILE A 1 141 ? 3.35 -11.914 -14.719 1 87.88 141 ILE A O 1
ATOM 1115 N N . LEU A 1 142 ? 2.469 -13.938 -14.93 1 88.38 142 LEU A N 1
ATOM 1116 C CA . LEU A 1 142 ? 1.396 -13.664 -13.984 1 88.38 142 LEU A CA 1
ATOM 1117 C C . LEU A 1 142 ? 1.959 -13.281 -12.617 1 88.38 142 LEU A C 1
ATOM 1119 O O . LEU A 1 142 ? 1.489 -12.32 -12 1 88.38 142 LEU A O 1
ATOM 1123 N N . LYS A 1 143 ? 2.926 -14.008 -12.148 1 94 143 LYS A N 1
ATOM 1124 C CA . LYS A 1 143 ? 3.57 -13.688 -10.875 1 94 143 LYS A CA 1
ATOM 1125 C C . LYS A 1 143 ? 4.184 -12.297 -10.906 1 94 143 LYS A C 1
ATOM 1127 O O . LYS A 1 143 ? 4.094 -11.547 -9.93 1 94 143 LYS A O 1
ATOM 1132 N N . LYS A 1 144 ? 4.773 -11.93 -12.047 1 93.5 144 LYS A N 1
ATOM 1133 C CA . LYS A 1 144 ? 5.34 -10.594 -12.211 1 93.5 144 LYS A CA 1
ATOM 1134 C C . LYS A 1 144 ? 4.25 -9.523 -12.172 1 93.5 144 LYS A C 1
ATOM 1136 O O . LYS A 1 144 ? 4.438 -8.461 -11.578 1 93.5 144 LYS A O 1
ATOM 1141 N N . VAL A 1 145 ? 3.191 -9.828 -12.836 1 89 145 VAL A N 1
ATOM 1142 C CA . VAL A 1 145 ? 2.074 -8.891 -12.859 1 89 145 VAL A CA 1
ATOM 1143 C C . VAL A 1 145 ? 1.562 -8.656 -11.445 1 89 145 VAL A C 1
ATOM 1145 O O . VAL A 1 145 ? 1.269 -7.516 -11.062 1 89 145 VAL A O 1
ATOM 1148 N N . ILE A 1 146 ? 1.442 -9.672 -10.656 1 91.44 146 ILE A N 1
ATOM 1149 C CA . ILE A 1 146 ? 0.984 -9.578 -9.273 1 91.44 146 ILE A CA 1
ATOM 1150 C C . ILE A 1 146 ? 1.947 -8.703 -8.469 1 91.44 146 ILE A C 1
ATOM 1152 O O . ILE A 1 146 ? 1.518 -7.852 -7.688 1 91.44 146 ILE A O 1
ATOM 1156 N N . LYS A 1 147 ? 3.234 -8.891 -8.664 1 94.88 147 LYS A N 1
ATOM 1157 C CA . LYS A 1 147 ? 4.242 -8.102 -7.961 1 94.88 147 LYS A CA 1
ATOM 1158 C C . LYS A 1 147 ? 4.164 -6.629 -8.367 1 94.88 147 LYS A C 1
ATOM 1160 O O . LYS A 1 147 ? 4.273 -5.742 -7.516 1 94.88 147 LYS A O 1
ATOM 1165 N N . VAL A 1 148 ? 4.004 -6.375 -9.648 1 93.19 148 VAL A N 1
ATOM 1166 C CA . VAL A 1 148 ? 3.883 -5 -10.133 1 93.19 148 VAL A CA 1
ATOM 1167 C C . VAL A 1 148 ? 2.633 -4.355 -9.539 1 93.19 148 VAL A C 1
ATOM 1169 O O . VAL A 1 148 ? 2.65 -3.178 -9.172 1 93.19 148 VAL A O 1
ATOM 1172 N N . ARG A 1 149 ? 1.548 -5.129 -9.5 1 89.75 149 ARG A N 1
ATOM 1173 C CA . ARG A 1 149 ? 0.324 -4.648 -8.867 1 89.75 149 ARG A CA 1
ATOM 1174 C C . ARG A 1 149 ? 0.587 -4.207 -7.43 1 89.75 149 ARG A C 1
ATOM 1176 O O . ARG A 1 149 ? 0.163 -3.125 -7.02 1 89.75 149 ARG A O 1
ATOM 1183 N N . GLY A 1 150 ? 1.273 -5.039 -6.641 1 93.25 150 GLY A N 1
ATOM 1184 C CA . GLY A 1 150 ? 1.651 -4.672 -5.285 1 93.25 150 GLY A CA 1
ATOM 1185 C C . GLY A 1 150 ? 2.457 -3.389 -5.215 1 93.25 150 GLY A C 1
ATOM 1186 O O . GLY A 1 150 ? 2.188 -2.523 -4.383 1 93.25 150 GLY A O 1
ATOM 1187 N N . ASP A 1 151 ? 3.416 -3.217 -6.094 1 95.56 151 ASP A N 1
ATOM 1188 C CA . ASP A 1 151 ? 4.273 -2.037 -6.129 1 95.56 151 ASP A CA 1
ATOM 1189 C C . ASP A 1 151 ? 3.467 -0.781 -6.453 1 95.56 151 ASP A C 1
ATOM 1191 O O . ASP A 1 151 ? 3.717 0.286 -5.891 1 95.56 151 ASP A O 1
ATOM 1195 N N . THR A 1 152 ? 2.543 -0.918 -7.379 1 92.62 152 THR A N 1
ATOM 1196 C CA . THR A 1 152 ? 1.698 0.21 -7.758 1 92.62 152 THR A CA 1
ATOM 1197 C C . THR A 1 152 ? 0.857 0.678 -6.574 1 92.62 152 THR A C 1
ATOM 1199 O O . THR A 1 152 ? 0.746 1.879 -6.32 1 92.62 152 THR A O 1
ATOM 1202 N N . LEU A 1 153 ? 0.268 -0.256 -5.906 1 92.88 153 LEU A N 1
ATOM 1203 C CA . LEU A 1 153 ? -0.554 0.077 -4.75 1 92.88 153 LEU A CA 1
ATOM 1204 C C . LEU A 1 153 ? 0.287 0.727 -3.656 1 92.88 153 LEU A C 1
ATOM 1206 O O . LEU A 1 153 ? -0.147 1.692 -3.023 1 92.88 153 LEU A O 1
ATOM 1210 N N . LYS A 1 154 ? 1.53 0.304 -3.408 1 96.12 154 LYS A N 1
ATOM 1211 C CA . LYS A 1 154 ? 2.43 0.891 -2.42 1 96.12 154 LYS A CA 1
ATOM 1212 C C . LYS A 1 154 ? 2.812 2.318 -2.801 1 96.12 154 LYS A C 1
ATOM 1214 O O . LYS A 1 154 ? 2.893 3.195 -1.939 1 96.12 154 LYS A O 1
ATOM 1219 N N . ALA A 1 155 ? 2.98 2.49 -4.082 1 94.88 155 ALA A N 1
ATOM 1220 C CA . ALA A 1 155 ? 3.309 3.834 -4.551 1 94.88 155 ALA A CA 1
ATOM 1221 C C . ALA A 1 155 ? 2.16 4.801 -4.289 1 94.88 155 ALA A C 1
ATOM 1223 O O . ALA A 1 155 ? 2.385 5.957 -3.916 1 94.88 155 ALA A O 1
ATOM 1224 N N . LEU A 1 156 ? 0.969 4.332 -4.535 1 92.62 156 LEU A N 1
ATOM 1225 C CA . LEU A 1 156 ? -0.201 5.164 -4.27 1 92.62 156 LEU A CA 1
ATOM 1226 C C . LEU A 1 156 ? -0.315 5.484 -2.783 1 92.62 156 LEU A C 1
ATOM 1228 O O . LEU A 1 156 ? -0.666 6.605 -2.412 1 92.62 156 LEU A O 1
ATOM 1232 N N . ILE A 1 157 ? -0.014 4.527 -1.961 1 94.38 157 ILE A N 1
ATOM 1233 C CA . ILE A 1 157 ? -0.038 4.73 -0.517 1 94.38 157 ILE A CA 1
ATOM 1234 C C . ILE A 1 157 ? 1.008 5.773 -0.125 1 94.38 157 ILE A C 1
ATOM 1236 O O . ILE A 1 157 ? 0.738 6.656 0.691 1 94.38 157 ILE A O 1
ATOM 1240 N N . ASP A 1 158 ? 2.18 5.691 -0.721 1 95.88 158 ASP A N 1
ATOM 1241 C CA . ASP A 1 158 ? 3.234 6.664 -0.453 1 95.88 158 ASP A CA 1
ATOM 1242 C C . ASP A 1 158 ? 2.803 8.07 -0.86 1 95.88 158 ASP A C 1
ATOM 1244 O O . ASP A 1 158 ? 3.039 9.031 -0.128 1 95.88 158 ASP A O 1
ATOM 1248 N N . LYS A 1 159 ? 2.188 8.141 -2.025 1 95.06 159 LYS A N 1
ATOM 1249 C CA . LYS A 1 159 ? 1.702 9.43 -2.5 1 95.06 159 LYS A CA 1
ATOM 1250 C C . LYS A 1 159 ? 0.673 10.016 -1.54 1 95.06 159 LYS A C 1
ATOM 1252 O O . LYS A 1 159 ? 0.725 11.211 -1.217 1 95.06 159 LYS A O 1
ATOM 1257 N N . HIS A 1 160 ? -0.239 9.211 -1.103 1 92.81 160 HIS A N 1
ATOM 1258 C CA . HIS A 1 160 ? -1.268 9.664 -0.173 1 92.81 160 HIS A CA 1
ATOM 1259 C C . HIS A 1 160 ? -0.662 10.062 1.17 1 92.81 160 HIS A C 1
ATOM 1261 O O . HIS A 1 160 ? -1.091 11.039 1.784 1 92.81 160 HIS A O 1
ATOM 1267 N N . THR A 1 161 ? 0.321 9.289 1.668 1 93.94 161 THR A N 1
ATOM 1268 C CA . THR A 1 161 ? 1.027 9.625 2.9 1 93.94 161 THR A CA 1
ATOM 1269 C C . THR A 1 161 ? 1.637 11.023 2.814 1 93.94 161 THR A C 1
ATOM 1271 O O . THR A 1 161 ? 1.464 11.836 3.721 1 93.94 161 THR A O 1
ATOM 1274 N N . GLU A 1 162 ? 2.287 11.312 1.724 1 96 162 GLU A N 1
ATOM 1275 C CA . GLU A 1 162 ? 2.938 12.609 1.53 1 96 162 GLU A CA 1
ATOM 1276 C C . GLU A 1 162 ? 1.912 13.734 1.459 1 96 162 GLU A C 1
ATOM 1278 O O . GLU A 1 162 ? 2.121 14.805 2.029 1 96 162 GLU A O 1
ATOM 1283 N N . THR A 1 163 ? 0.834 13.469 0.795 1 94.75 163 THR A N 1
ATOM 1284 C CA . THR A 1 163 ? -0.21 14.477 0.652 1 94.75 163 THR A CA 1
ATOM 1285 C C . THR A 1 163 ? -0.796 14.844 2.012 1 94.75 163 THR A C 1
ATOM 1287 O O . THR A 1 163 ? -0.994 16.016 2.309 1 94.75 163 THR A O 1
ATOM 1290 N N . LEU A 1 164 ? -1.088 13.797 2.82 1 94.06 164 LEU A N 1
ATOM 1291 C CA . LEU A 1 164 ? -1.675 14.047 4.133 1 94.06 164 LEU A CA 1
ATOM 1292 C C . LEU A 1 164 ? -0.684 14.766 5.043 1 94.06 164 LEU A C 1
ATOM 1294 O O . LEU A 1 164 ? -1.06 15.688 5.77 1 94.06 164 LEU A O 1
ATOM 1298 N N . VAL A 1 165 ? 0.599 14.352 5.012 1 96.06 165 VAL A N 1
ATOM 1299 C CA . VAL A 1 165 ? 1.627 15.008 5.809 1 96.06 165 VAL A CA 1
ATOM 1300 C C . VAL A 1 165 ? 1.761 16.469 5.375 1 96.06 165 VAL A C 1
ATOM 1302 O O . VAL A 1 165 ? 1.89 17.359 6.215 1 96.06 165 VAL A O 1
ATOM 1305 N N . GLU A 1 166 ? 1.667 16.719 4.066 1 96.06 166 GLU A N 1
ATOM 1306 C CA . GLU A 1 166 ? 1.74 18.078 3.537 1 96.06 166 GLU A CA 1
ATOM 1307 C C . GLU A 1 166 ? 0.548 18.906 3.996 1 96.06 166 GLU A C 1
ATOM 1309 O O . GLU A 1 166 ? 0.699 20.094 4.32 1 96.06 166 GLU A O 1
ATOM 1314 N N . ARG A 1 167 ? -0.592 18.312 4.023 1 94.56 167 ARG A N 1
ATOM 1315 C CA . ARG A 1 167 ? -1.791 19.016 4.477 1 94.56 167 ARG A CA 1
ATOM 1316 C C . ARG A 1 167 ? -1.647 19.453 5.93 1 94.56 167 ARG A C 1
ATOM 1318 O O . ARG A 1 167 ? -1.993 20.594 6.27 1 94.56 167 ARG A O 1
ATOM 1325 N N . VAL A 1 168 ? -1.139 18.562 6.766 1 94.75 168 VAL A N 1
ATOM 1326 C CA . VAL A 1 168 ? -0.918 18.891 8.172 1 94.75 168 VAL A CA 1
ATOM 1327 C C . VAL A 1 168 ? 0.098 20.031 8.281 1 94.75 168 VAL A C 1
ATOM 1329 O O . VAL A 1 168 ? -0.103 20.984 9.047 1 94.75 168 VAL A O 1
ATOM 1332 N N . THR A 1 169 ? 1.15 19.969 7.484 1 96.06 169 THR A N 1
ATOM 1333 C CA . THR A 1 169 ? 2.213 20.969 7.52 1 96.06 169 THR A CA 1
ATOM 1334 C C . THR A 1 169 ? 1.688 22.328 7.074 1 96.06 169 THR A C 1
ATOM 1336 O O . THR A 1 169 ? 2.008 23.359 7.688 1 96.06 169 THR A O 1
ATOM 1339 N N . LEU A 1 170 ? 0.879 22.312 6.035 1 95.56 170 LEU A N 1
ATOM 1340 C CA . LEU A 1 170 ? 0.309 23.562 5.527 1 95.56 170 LEU A CA 1
ATOM 1341 C C . LEU A 1 170 ? -0.621 24.188 6.559 1 95.56 170 LEU A C 1
ATOM 1343 O O . LEU A 1 170 ? -0.565 25.391 6.793 1 95.56 170 LEU A O 1
ATOM 1347 N N . GLU A 1 171 ? -1.442 23.344 7.18 1 93.81 171 GLU A N 1
ATOM 1348 C CA . GLU A 1 171 ? -2.342 23.844 8.219 1 93.81 171 GLU A CA 1
ATOM 1349 C C . GLU A 1 171 ? -1.56 24.391 9.414 1 93.81 171 GLU A C 1
ATOM 1351 O O . GLU A 1 171 ? -1.878 25.469 9.93 1 93.81 171 GLU A O 1
ATOM 1356 N N . GLU A 1 172 ? -0.572 23.688 9.859 1 95 172 GLU A N 1
ATOM 1357 C CA . GLU A 1 172 ? 0.283 24.125 10.961 1 95 172 GLU A CA 1
ATOM 1358 C C . GLU A 1 172 ? 0.925 25.469 10.656 1 95 172 GLU A C 1
ATOM 1360 O O . GLU A 1 172 ? 0.914 26.375 11.492 1 95 172 GLU A O 1
ATOM 1365 N N . SER A 1 173 ? 1.433 25.641 9.422 1 95.44 173 SER A N 1
ATOM 1366 C CA . SER A 1 173 ? 2.094 26.875 9.016 1 95.44 173 SER A CA 1
ATOM 1367 C C . SER A 1 173 ? 1.114 28.047 9 1 95.44 173 SER A C 1
ATOM 1369 O O . SER A 1 173 ? 1.45 29.141 9.43 1 95.44 173 SER A O 1
ATOM 1371 N N . SER A 1 174 ? -0.076 27.797 8.531 1 94.75 174 SER A N 1
ATOM 1372 C CA . SER A 1 174 ? -1.1 28.828 8.469 1 94.75 174 SER A CA 1
ATOM 1373 C C . SER A 1 174 ? -1.484 29.312 9.867 1 94.75 174 SER A C 1
ATOM 1375 O O . SER A 1 174 ? -1.546 30.516 10.117 1 94.75 174 SER A O 1
ATOM 1377 N N . GLN A 1 175 ? -1.658 28.359 10.766 1 93.12 175 GLN A N 1
ATOM 1378 C CA . GLN A 1 175 ? -2.041 28.703 12.133 1 93.12 175 GLN A CA 1
ATOM 1379 C C . GLN A 1 175 ? -0.902 29.406 12.859 1 93.12 175 GLN A C 1
ATOM 1381 O O . GLN A 1 175 ? -1.138 30.328 13.641 1 93.12 175 GLN A O 1
ATOM 1386 N N . MET A 1 176 ? 0.366 29.016 12.602 1 94.38 176 MET A N 1
ATOM 1387 C CA . MET A 1 176 ? 1.524 29.641 13.234 1 94.38 176 MET A CA 1
ATOM 1388 C C . MET A 1 176 ? 1.715 31.062 12.734 1 94.38 176 MET A C 1
ATOM 1390 O O . MET A 1 176 ? 2.129 31.938 13.492 1 94.38 176 MET A O 1
ATOM 1394 N N . THR A 1 177 ? 1.331 31.25 11.469 1 95 177 THR A N 1
ATOM 1395 C CA . THR A 1 177 ? 1.39 32.594 10.93 1 95 177 THR A CA 1
ATOM 1396 C C . THR A 1 177 ? 0.35 33.5 11.602 1 95 177 THR A C 1
ATOM 1398 O O . THR A 1 177 ? 0.657 34.625 12 1 95 177 THR A O 1
ATOM 1401 N N . ARG A 1 178 ? -0.823 32.969 11.773 1 93.06 178 ARG A N 1
ATOM 1402 C CA . ARG A 1 178 ? -1.885 33.719 12.453 1 93.06 178 ARG A CA 1
ATOM 1403 C C . ARG A 1 178 ? -1.482 34.031 13.891 1 93.06 178 ARG A C 1
ATOM 1405 O O . ARG A 1 178 ? -1.663 35.188 14.336 1 93.06 178 ARG A O 1
ATOM 1412 N N . LYS A 1 179 ? -0.975 33.062 14.609 1 93.25 179 LYS A N 1
ATOM 1413 C CA . LYS A 1 179 ? -0.507 33.25 15.977 1 93.25 179 LYS A CA 1
ATOM 1414 C C . LYS A 1 179 ? 0.586 34.312 16.031 1 93.25 179 LYS A C 1
ATOM 1416 O O . LYS A 1 179 ? 0.566 35.188 16.906 1 93.25 179 LYS A O 1
ATOM 1421 N N . SER A 1 180 ? 1.531 34.281 15.125 1 94.12 180 SER A N 1
ATOM 1422 C CA . SER A 1 180 ? 2.635 35.25 15.094 1 94.12 180 SER A CA 1
ATOM 1423 C C . SER A 1 180 ? 2.133 36.656 14.867 1 94.12 180 SER A C 1
ATOM 1425 O O . SER A 1 180 ? 2.637 37.594 15.477 1 94.12 180 SER A O 1
ATOM 1427 N N . GLU A 1 181 ? 1.146 36.781 14.039 1 93.62 181 GLU A N 1
ATOM 1428 C CA . GLU A 1 181 ? 0.557 38.094 13.789 1 93.62 181 GLU A CA 1
ATOM 1429 C C . GLU A 1 181 ? -0.106 38.656 15.047 1 93.62 181 GLU A C 1
ATOM 1431 O O . GLU A 1 181 ? 0.047 39.844 15.359 1 93.62 181 GLU A O 1
ATOM 1436 N N . GLU A 1 182 ? -0.778 37.781 15.773 1 92.75 182 GLU A N 1
ATOM 1437 C CA . GLU A 1 182 ? -1.429 38.188 17.016 1 92.75 182 GLU A CA 1
ATOM 1438 C C . GLU A 1 182 ? -0.402 38.594 18.062 1 92.75 182 GLU A C 1
ATOM 1440 O O . GLU A 1 182 ? -0.573 39.594 18.75 1 92.75 182 GLU A O 1
ATOM 1445 N N . VAL A 1 183 ? 0.658 37.812 18.188 1 94.62 183 VAL A N 1
ATOM 1446 C CA . VAL A 1 183 ? 1.707 38.094 19.172 1 94.62 183 VAL A CA 1
ATOM 1447 C C . VAL A 1 183 ? 2.357 39.438 18.844 1 94.62 183 VAL A C 1
ATOM 1449 O O . VAL A 1 183 ? 2.639 40.219 19.75 1 94.62 183 VAL A O 1
ATOM 1452 N N . ASN A 1 184 ? 2.51 39.781 17.562 1 94.19 184 ASN A N 1
ATOM 1453 C CA . ASN A 1 184 ? 3.1 41.062 17.156 1 94.19 184 ASN A CA 1
ATOM 1454 C C . ASN A 1 184 ? 2.219 42.219 17.562 1 94.19 184 ASN A C 1
ATOM 1456 O O . ASN A 1 184 ? 2.721 43.25 18.047 1 94.19 184 ASN A O 1
ATOM 1460 N N . LYS A 1 185 ? 0.924 42.062 17.391 1 92.62 185 LYS A N 1
ATOM 1461 C CA . LYS A 1 185 ? -0.013 43.125 17.797 1 92.62 185 LYS A CA 1
ATOM 1462 C C . LYS A 1 185 ? 0.039 43.344 19.297 1 92.62 185 LYS A C 1
ATOM 1464 O O . LYS A 1 185 ? 0.055 44.5 19.75 1 92.62 185 LYS A O 1
ATOM 1469 N N . LEU A 1 186 ? 0.105 42.281 20.062 1 93.19 186 LEU A N 1
ATOM 1470 C CA . LEU A 1 186 ? 0.145 42.344 21.516 1 93.19 186 LEU A CA 1
ATOM 1471 C C . LEU A 1 186 ? 1.454 42.969 21.984 1 93.19 186 LEU A C 1
ATOM 1473 O O . LEU A 1 186 ? 1.459 43.812 22.906 1 93.19 186 LEU A O 1
ATOM 1477 N N . GLU A 1 187 ? 2.516 42.594 21.297 1 94.12 187 GLU A N 1
ATOM 1478 C CA . GLU A 1 187 ? 3.818 43.156 21.672 1 94.12 187 GLU A CA 1
ATOM 1479 C C . GLU A 1 187 ? 3.873 44.656 21.406 1 94.12 187 GLU A C 1
ATOM 1481 O O . GLU A 1 187 ? 4.48 45.406 22.172 1 94.12 187 GLU A O 1
ATOM 1486 N N . ASP A 1 188 ? 3.18 45.062 20.344 1 93.12 188 ASP A N 1
ATOM 1487 C CA . ASP A 1 188 ? 3.086 46.5 20.047 1 93.12 188 ASP A CA 1
ATOM 1488 C C . ASP A 1 188 ? 2.34 47.219 21.156 1 93.12 188 ASP A C 1
ATOM 1490 O O . ASP A 1 188 ? 2.764 48.312 21.578 1 93.12 188 ASP A O 1
ATOM 1494 N N . ILE A 1 189 ? 1.273 46.625 21.578 1 91.69 189 ILE A N 1
ATOM 1495 C CA . ILE A 1 189 ? 0.483 47.219 22.641 1 91.69 189 ILE A CA 1
ATOM 1496 C C . ILE A 1 189 ? 1.323 47.312 23.922 1 91.69 189 ILE A C 1
ATOM 1498 O O . ILE A 1 189 ? 1.329 48.344 24.594 1 91.69 189 ILE A O 1
ATOM 1502 N N . LYS A 1 190 ? 2.031 46.219 24.234 1 94.25 190 LYS A N 1
ATOM 1503 C CA . LYS A 1 190 ? 2.875 46.219 25.438 1 94.25 190 LYS A CA 1
ATOM 1504 C C . LYS A 1 190 ? 3.953 47.281 25.359 1 94.25 190 LYS A C 1
ATOM 1506 O O . LYS A 1 190 ? 4.215 47.969 26.344 1 94.25 190 LYS A O 1
ATOM 1511 N N . LEU A 1 191 ? 4.559 47.438 24.156 1 93.88 191 LEU A N 1
ATOM 1512 C CA . LEU A 1 191 ? 5.602 48.438 23.953 1 93.88 191 LEU A CA 1
ATOM 1513 C C . LEU A 1 191 ? 5.059 49.844 24.188 1 93.88 191 LEU A C 1
ATOM 1515 O O . LEU A 1 191 ? 5.695 50.688 24.844 1 93.88 191 LEU A O 1
ATOM 1519 N N . LEU A 1 192 ? 3.873 50.094 23.688 1 92.19 192 LEU A N 1
ATOM 1520 C CA . LEU A 1 192 ? 3.248 51.406 23.875 1 92.19 192 LEU A CA 1
ATOM 1521 C C . LEU A 1 192 ? 2.975 51.656 25.344 1 92.19 192 LEU A C 1
ATOM 1523 O O . LEU A 1 192 ? 3.227 52.75 25.844 1 92.19 192 LEU A O 1
ATOM 1527 N N . CYS A 1 193 ? 2.453 50.656 26.031 1 92.88 193 CYS A N 1
ATOM 1528 C CA . CYS A 1 193 ? 2.203 50.75 27.469 1 92.88 193 CYS A CA 1
ATOM 1529 C C . CYS A 1 193 ? 3.49 51.094 28.219 1 92.88 193 CYS A C 1
ATOM 1531 O O . CYS A 1 193 ? 3.527 52 29.031 1 92.88 193 CYS A O 1
ATOM 1533 N N . ASP A 1 194 ? 4.527 50.375 27.844 1 95.12 194 ASP A N 1
ATOM 1534 C CA . ASP A 1 194 ? 5.797 50.531 28.547 1 95.12 194 ASP A CA 1
ATOM 1535 C C . ASP A 1 194 ? 6.402 51.906 28.297 1 95.12 194 ASP A C 1
ATOM 1537 O O . ASP A 1 194 ? 6.961 52.5 29.219 1 95.12 194 ASP A O 1
ATOM 1541 N N . LEU A 1 195 ? 6.289 52.438 27.094 1 93.62 195 LEU A N 1
ATOM 1542 C CA . LEU A 1 195 ? 6.785 53.75 26.75 1 93.62 195 LEU A CA 1
ATOM 1543 C C . LEU A 1 195 ? 6.035 54.812 27.531 1 93.62 195 LEU A C 1
ATOM 1545 O O . LEU A 1 195 ? 6.641 55.75 28.062 1 93.62 195 LEU A O 1
ATOM 1549 N N . GLN A 1 196 ? 4.734 54.625 27.609 1 93.5 196 GLN A N 1
ATOM 1550 C CA . GLN A 1 196 ? 3.922 55.594 28.344 1 93.5 196 GLN A CA 1
ATOM 1551 C C . GLN A 1 196 ? 4.25 55.562 29.828 1 93.5 196 GLN A C 1
ATOM 1553 O O . GLN A 1 196 ? 4.293 56.625 30.484 1 93.5 196 GLN A O 1
ATOM 1558 N N . ILE A 1 197 ? 4.469 54.375 30.359 1 94.06 197 ILE A N 1
ATOM 1559 C CA . ILE A 1 197 ? 4.836 54.219 31.766 1 94.06 197 ILE A CA 1
ATOM 1560 C C . ILE A 1 197 ? 6.145 54.969 32.031 1 94.06 197 ILE A C 1
ATOM 1562 O O . ILE A 1 197 ? 6.25 55.719 33.031 1 94.06 197 ILE A O 1
ATOM 1566 N N . GLU A 1 198 ? 7.062 54.75 31.125 1 93.69 198 GLU A N 1
ATOM 1567 C CA . GLU A 1 198 ? 8.344 55.438 31.281 1 93.69 198 GLU A CA 1
ATOM 1568 C C . GLU A 1 198 ? 8.188 56.938 31.219 1 93.69 198 GLU A C 1
ATOM 1570 O O . GLU A 1 198 ? 8.805 57.688 32 1 93.69 198 GLU A O 1
ATOM 1575 N N . ARG A 1 199 ? 7.363 57.438 30.375 1 91.56 199 ARG A N 1
ATOM 1576 C CA . ARG A 1 199 ? 7.109 58.875 30.219 1 91.56 199 ARG A CA 1
ATOM 1577 C C . ARG A 1 199 ? 6.477 59.438 31.484 1 91.56 199 ARG A C 1
ATOM 1579 O O . ARG A 1 199 ? 6.895 60.5 31.969 1 91.56 199 ARG A O 1
ATOM 1586 N N . LEU A 1 200 ? 5.496 58.781 32.031 1 92.38 200 LEU A N 1
ATOM 1587 C CA . LEU A 1 200 ? 4.793 59.25 33.219 1 92.38 200 LEU A CA 1
ATOM 1588 C C . LEU A 1 200 ? 5.711 59.25 34.438 1 92.38 200 LEU A C 1
ATOM 1590 O O . LEU A 1 200 ? 5.711 60.188 35.25 1 92.38 200 LEU A O 1
ATOM 1594 N N . LYS A 1 201 ? 6.488 58.156 34.531 1 92.88 201 LYS A N 1
ATOM 1595 C CA . LYS A 1 201 ? 7.441 58.094 35.656 1 92.88 201 LYS A CA 1
ATOM 1596 C C . LYS A 1 201 ? 8.469 59.219 35.562 1 92.88 201 LYS A C 1
ATOM 1598 O O . LYS A 1 201 ? 8.812 59.844 36.562 1 92.88 201 LYS A O 1
ATOM 1603 N N . GLY A 1 202 ? 8.914 59.438 34.312 1 89.69 202 GLY A N 1
ATOM 1604 C CA . GLY A 1 202 ? 9.836 60.531 34.094 1 89.69 202 GLY A CA 1
ATOM 1605 C C . GLY A 1 202 ? 9.242 61.875 34.469 1 89.69 202 GLY A C 1
ATOM 1606 O O . GLY A 1 202 ? 9.914 62.719 35.062 1 89.69 202 GLY A O 1
ATOM 1607 N N . SER A 1 203 ? 7.965 62.094 34.219 1 85.75 203 SER A N 1
ATOM 1608 C CA . SER A 1 203 ? 7.273 63.344 34.531 1 85.75 203 SER A CA 1
ATOM 1609 C C . SER A 1 203 ? 7.09 63.562 36.031 1 85.75 203 SER A C 1
ATOM 1611 O O . SER A 1 203 ? 7.234 64.688 36.531 1 85.75 203 SER A O 1
ATOM 1613 N N . LEU A 1 204 ? 6.789 62.562 36.781 1 88.06 204 LEU A N 1
ATOM 1614 C CA . LEU A 1 204 ? 6.59 62.625 38.219 1 88.06 204 LEU A CA 1
ATOM 1615 C C . LEU A 1 204 ? 7.891 63 38.938 1 88.06 204 LEU A C 1
ATOM 1617 O O . LEU A 1 204 ? 7.883 63.75 39.906 1 88.06 204 LEU A O 1
ATOM 1621 N N . GLU A 1 205 ? 8.961 62.531 38.344 1 86.19 205 GLU A N 1
ATOM 1622 C CA . GLU A 1 205 ? 10.242 62.719 39.031 1 86.19 205 GLU A CA 1
ATOM 1623 C C . GLU A 1 205 ? 10.891 64.062 38.625 1 86.19 205 GLU A C 1
ATOM 1625 O O . GLU A 1 205 ? 11.508 64.688 39.469 1 86.19 205 GLU A O 1
ATOM 1630 N N . ASN A 1 206 ? 10.734 64.5 37.406 1 83 206 ASN A N 1
ATOM 1631 C CA . ASN A 1 206 ? 11.586 65.562 36.906 1 83 206 ASN A CA 1
ATOM 1632 C C . ASN A 1 206 ? 10.789 66.812 36.594 1 83 206 ASN A C 1
ATOM 1634 O O . ASN A 1 206 ? 11.367 67.812 36.25 1 83 206 ASN A O 1
ATOM 1638 N N . THR A 1 207 ? 9.484 66.812 36.656 1 78.88 207 THR A N 1
ATOM 1639 C CA . THR A 1 207 ? 8.695 67.938 36.188 1 78.88 207 THR A CA 1
ATOM 1640 C C . THR A 1 207 ? 8.32 68.812 37.375 1 78.88 207 THR A C 1
ATOM 1642 O O . THR A 1 207 ? 7.992 68.312 38.469 1 78.88 207 THR A O 1
ATOM 1645 N N . LYS A 1 208 ? 8.531 70.125 37.094 1 80.88 208 LYS A N 1
ATOM 1646 C CA . LYS A 1 208 ? 8.117 71.125 38.062 1 80.88 208 LYS A CA 1
ATOM 1647 C C . LYS A 1 208 ? 6.609 71.062 38.312 1 80.88 208 LYS A C 1
ATOM 1649 O O . LYS A 1 208 ? 5.852 70.625 37.438 1 80.88 208 LYS A O 1
ATOM 1654 N N . ASP A 1 209 ? 6.176 71.438 39.531 1 78.56 209 ASP A N 1
ATOM 1655 C CA . ASP A 1 209 ? 4.793 71.312 39.969 1 78.56 209 ASP A CA 1
ATOM 1656 C C . ASP A 1 209 ? 3.844 72 39.031 1 78.56 209 ASP A C 1
ATOM 1658 O O . ASP A 1 209 ? 2.811 71.438 38.625 1 78.56 209 ASP A O 1
ATOM 1662 N N . ILE A 1 210 ? 4.348 73.25 38.625 1 76.31 210 ILE A N 1
ATOM 1663 C CA . ILE A 1 210 ? 3.48 74 37.781 1 76.31 210 ILE A CA 1
ATOM 1664 C C . ILE A 1 210 ? 3.32 73.312 36.438 1 76.31 210 ILE A C 1
ATOM 1666 O O . ILE A 1 210 ? 2.23 73.312 35.844 1 76.31 210 ILE A O 1
ATOM 1670 N N . ASP A 1 211 ? 4.398 72.688 35.969 1 78.06 211 ASP A N 1
ATOM 1671 C CA . ASP A 1 211 ? 4.383 72 34.688 1 78.06 211 ASP A CA 1
ATOM 1672 C C . ASP A 1 211 ? 3.512 70.75 34.719 1 78.06 211 ASP A C 1
ATOM 1674 O O . ASP A 1 211 ? 2.914 70.375 33.719 1 78.06 211 ASP A O 1
ATOM 1678 N N . ILE A 1 212 ? 3.387 70.188 35.906 1 84.12 212 ILE A N 1
ATOM 1679 C CA . ILE A 1 212 ? 2.541 69 36.094 1 84.12 212 ILE A CA 1
ATOM 1680 C C . ILE A 1 212 ? 1.077 69.375 35.875 1 84.12 212 ILE A C 1
ATOM 1682 O O . ILE A 1 212 ? 0.326 68.625 35.219 1 84.12 212 ILE A O 1
ATOM 1686 N N . LEU A 1 213 ? 0.776 70.5 36.375 1 82 213 LEU A N 1
ATOM 1687 C CA . LEU A 1 213 ? -0.6 71 36.281 1 82 213 LEU A CA 1
ATOM 1688 C C . LEU A 1 213 ? -0.957 71.312 34.844 1 82 213 LEU A C 1
ATOM 1690 O O . LEU A 1 213 ? -2.041 70.938 34.344 1 82 213 LEU A O 1
ATOM 1694 N N . LEU A 1 214 ? 0.022 71.812 34.188 1 74.69 214 LEU A N 1
ATOM 1695 C CA . LEU A 1 214 ? -0.253 72.312 32.844 1 74.69 214 LEU A CA 1
ATOM 1696 C C . LEU A 1 214 ? -0.232 71.188 31.812 1 74.69 214 LEU A C 1
ATOM 1698 O O . LEU A 1 214 ? -0.958 71.25 30.828 1 74.69 214 LEU A O 1
ATOM 1702 N N . SER A 1 215 ? 0.569 70.188 32.031 1 79 215 SER A N 1
ATOM 1703 C CA . SER A 1 215 ? 0.755 69.125 31.062 1 79 215 SER A CA 1
ATOM 1704 C C . SER A 1 215 ? -0.157 67.938 31.359 1 79 215 SER A C 1
ATOM 1706 O O . SER A 1 215 ? -0.177 66.938 30.625 1 79 215 SER A O 1
ATOM 1708 N N . TYR A 1 216 ? -0.867 68 32.438 1 83.56 216 TYR A N 1
ATOM 1709 C CA . TYR A 1 216 ? -1.66 66.875 32.906 1 83.56 216 TYR A CA 1
ATOM 1710 C C . TYR A 1 216 ? -2.672 66.438 31.844 1 83.56 216 TYR A C 1
ATOM 1712 O O . TYR A 1 216 ? -2.893 65.25 31.625 1 83.56 216 TYR A O 1
ATOM 1720 N N . GLY A 1 217 ? -3.338 67.375 31.172 1 81.81 217 GLY A N 1
ATOM 1721 C CA . GLY A 1 217 ? -4.32 67.062 30.141 1 81.81 217 GLY A CA 1
ATOM 1722 C C . GLY A 1 217 ? -3.758 66.25 29 1 81.81 217 GLY A C 1
ATOM 1723 O O . GLY A 1 217 ? -4.391 65.25 28.547 1 81.81 217 GLY A O 1
ATOM 1724 N N . GLU A 1 218 ? -2.598 66.625 28.547 1 81.06 218 GLU A N 1
ATOM 1725 C CA . GLU A 1 218 ? -1.938 65.938 27.469 1 81.06 218 GLU A CA 1
ATOM 1726 C C . GLU A 1 218 ? -1.579 64.5 27.891 1 81.06 218 GLU A C 1
ATOM 1728 O O . GLU A 1 218 ? -1.741 63.562 27.109 1 81.06 218 GLU A O 1
ATOM 1733 N N . TRP A 1 219 ? -1.075 64.375 29.125 1 84.62 219 TRP A N 1
ATOM 1734 C CA . TRP A 1 219 ? -0.729 63.062 29.656 1 84.62 219 TRP A CA 1
ATOM 1735 C C . TRP A 1 219 ? -1.959 62.156 29.734 1 84.62 219 TRP A C 1
ATOM 1737 O O . TRP A 1 219 ? -1.895 60.969 29.391 1 84.62 219 TRP A O 1
ATOM 1747 N N . GLU A 1 220 ? -3.025 62.75 30.141 1 87 220 GLU A N 1
ATOM 1748 C CA . GLU A 1 220 ? -4.266 61.969 30.266 1 87 220 GLU A CA 1
ATOM 1749 C C . GLU A 1 220 ? -4.754 61.5 28.922 1 87 220 GLU A C 1
ATOM 1751 O O . GLU A 1 220 ? -5.215 60.344 28.797 1 87 220 GLU A O 1
ATOM 1756 N N . GLU A 1 221 ? -4.664 62.281 27.891 1 87.25 221 GLU A N 1
ATOM 1757 C CA . GLU A 1 221 ? -5.066 61.906 26.547 1 87.25 221 GLU A CA 1
ATOM 1758 C C . GLU A 1 221 ? -4.211 60.75 26.016 1 87.25 221 GLU A C 1
ATOM 1760 O O . GLU A 1 221 ? -4.73 59.812 25.422 1 87.25 221 GLU A O 1
ATOM 1765 N N . ASP A 1 222 ? -2.91 60.812 26.219 1 86.31 222 ASP A N 1
ATOM 1766 C CA . ASP A 1 222 ? -1.99 59.75 25.766 1 86.31 222 ASP A CA 1
ATOM 1767 C C . ASP A 1 222 ? -2.309 58.438 26.438 1 86.31 222 ASP A C 1
ATOM 1769 O O . ASP A 1 222 ? -2.279 57.375 25.797 1 86.31 222 ASP A O 1
ATOM 1773 N N . VAL A 1 223 ? -2.564 58.562 27.766 1 89.81 223 VAL A N 1
ATOM 1774 C CA . VAL A 1 223 ? -2.875 57.344 28.531 1 89.81 223 VAL A CA 1
ATOM 1775 C C . VAL A 1 223 ? -4.164 56.719 28 1 89.81 223 VAL A C 1
ATOM 1777 O O . VAL A 1 223 ? -4.25 55.5 27.844 1 89.81 223 VAL A O 1
ATOM 1780 N N . GLN A 1 224 ? -5.164 57.531 27.672 1 89.38 224 GLN A N 1
ATOM 1781 C CA . GLN A 1 224 ? -6.438 57.031 27.172 1 89.38 224 GLN A CA 1
ATOM 1782 C C . GLN A 1 224 ? -6.262 56.375 25.812 1 89.38 224 GLN A C 1
ATOM 1784 O O . GLN A 1 224 ? -6.914 55.375 25.516 1 89.38 224 GLN A O 1
ATOM 1789 N N . HIS A 1 225 ? -5.367 56.875 25 1 87.75 225 HIS A N 1
ATOM 1790 C CA . HIS A 1 225 ? -5.082 56.312 23.688 1 87.75 225 HIS A CA 1
ATOM 1791 C C . HIS A 1 225 ? -4.523 54.906 23.812 1 87.75 225 HIS A C 1
ATOM 1793 O O . HIS A 1 225 ? -4.902 54 23.047 1 87.75 225 HIS A O 1
ATOM 1799 N N . VAL A 1 226 ? -3.686 54.688 24.797 1 87.44 226 VAL A N 1
ATOM 1800 C CA . VAL A 1 226 ? -3.08 53.375 25.016 1 87.44 226 VAL A CA 1
ATOM 1801 C C . VAL A 1 226 ? -4.113 52.438 25.594 1 87.44 226 VAL A C 1
ATOM 1803 O O . VAL A 1 226 ? -4.184 51.25 25.203 1 87.44 226 VAL A O 1
ATOM 1806 N N . LYS A 1 227 ? -4.957 52.969 26.438 1 87.19 227 LYS A N 1
ATOM 1807 C CA . LYS A 1 227 ? -5.941 52.156 27.141 1 87.19 227 LYS A CA 1
ATOM 1808 C C . LYS A 1 227 ? -7.07 51.719 26.203 1 87.19 227 LYS A C 1
ATOM 1810 O O . LYS A 1 227 ? -7.734 50.719 26.438 1 87.19 227 LYS A O 1
ATOM 1815 N N . THR A 1 228 ? -7.32 52.469 25.141 1 85.12 228 THR A N 1
ATOM 1816 C CA . THR A 1 228 ? -8.414 52.188 24.219 1 85.12 228 THR A CA 1
ATOM 1817 C C . THR A 1 228 ? -8.016 51.094 23.234 1 85.12 228 THR A C 1
ATOM 1819 O O . THR A 1 228 ? -8.883 50.5 22.594 1 85.12 228 THR A O 1
ATOM 1822 N N . ARG A 1 229 ? -6.781 50.844 23.188 1 84.31 229 ARG A N 1
ATOM 1823 C CA . ARG A 1 229 ? -6.363 49.75 22.297 1 84.31 229 ARG A CA 1
ATOM 1824 C C . ARG A 1 229 ? -6.797 48.406 22.859 1 84.31 229 ARG A C 1
ATOM 1826 O O . ARG A 1 229 ? -6.402 48.031 23.953 1 84.31 229 ARG A O 1
ATOM 1833 N N . GLU A 1 230 ? -7.68 47.781 22.188 1 80.38 230 GLU A N 1
ATOM 1834 C CA . GLU A 1 230 ? -8.297 46.531 22.625 1 80.38 230 GLU A CA 1
ATOM 1835 C C . GLU A 1 230 ? -7.316 45.375 22.531 1 80.38 230 GLU A C 1
ATOM 1837 O O . GLU A 1 230 ? -6.559 45.281 21.562 1 80.38 230 GLU A O 1
ATOM 1842 N N . ILE A 1 231 ? -7.156 44.719 23.672 1 84.75 231 ILE A N 1
ATOM 1843 C CA . ILE A 1 231 ? -6.461 43.406 23.688 1 84.75 231 ILE A CA 1
ATOM 1844 C C . ILE A 1 231 ? -7.379 42.344 23.141 1 84.75 231 ILE A C 1
ATOM 1846 O O . ILE A 1 231 ? -8.344 41.938 23.812 1 84.75 231 ILE A O 1
ATOM 1850 N N . SER A 1 232 ? -7.273 42.125 21.844 1 73.94 232 SER A N 1
ATOM 1851 C CA . SER A 1 232 ? -8.148 41.156 21.188 1 73.94 232 SER A CA 1
ATOM 1852 C C . SER A 1 232 ? -7.938 39.781 21.75 1 73.94 232 SER A C 1
ATOM 1854 O O . SER A 1 232 ? -6.82 39.406 22.109 1 73.94 232 SER A O 1
ATOM 1856 N N . GLU A 1 233 ? -9.094 39.125 22.031 1 76 233 GLU A N 1
ATOM 1857 C CA . GLU A 1 233 ? -9.047 37.75 22.453 1 76 233 GLU A CA 1
ATOM 1858 C C . GLU A 1 233 ? -8.602 36.844 21.297 1 76 233 GLU A C 1
ATOM 1860 O O . GLU A 1 233 ? -9.062 37 20.172 1 76 233 GLU A O 1
ATOM 1865 N N . PHE A 1 234 ? -7.504 36.156 21.469 1 78.75 234 PHE A N 1
ATOM 1866 C CA . PHE A 1 234 ? -6.984 35.25 20.469 1 78.75 234 PHE A CA 1
ATOM 1867 C C . PHE A 1 234 ? -7.957 34.094 20.234 1 78.75 234 PHE A C 1
ATOM 1869 O O . PHE A 1 234 ? -8.391 33.438 21.188 1 78.75 234 PHE A O 1
ATOM 1876 N N . LYS A 1 235 ? -8.383 34 18.891 1 80.12 235 LYS A N 1
ATOM 1877 C CA . LYS A 1 235 ? -9.25 32.875 18.547 1 80.12 235 LYS A CA 1
ATOM 1878 C C . LYS A 1 235 ? -8.516 31.531 18.734 1 80.12 235 LYS A C 1
ATOM 1880 O O . LYS A 1 235 ? -7.367 31.391 18.312 1 80.12 235 LYS A O 1
ATOM 1885 N N . PRO A 1 236 ? -9.219 30.688 19.375 1 79.81 236 PRO A N 1
ATOM 1886 C CA . PRO A 1 236 ? -8.586 29.391 19.594 1 79.81 236 PRO A CA 1
ATOM 1887 C C . PRO A 1 236 ? -8.203 28.703 18.297 1 79.81 236 PRO A C 1
ATOM 1889 O O . PRO A 1 236 ? -8.891 28.844 17.281 1 79.81 236 PRO A O 1
ATOM 1892 N N . ILE A 1 237 ? -7.074 28.078 18.266 1 85.12 237 ILE A N 1
ATOM 1893 C CA . ILE A 1 237 ? -6.57 27.312 17.125 1 85.12 237 ILE A CA 1
ATOM 1894 C C . ILE A 1 237 ? -7.125 25.891 17.172 1 85.12 237 ILE A C 1
ATOM 1896 O O . ILE A 1 237 ? -6.965 25.188 18.172 1 85.12 237 ILE A O 1
ATOM 1900 N N . PRO A 1 238 ? -7.73 25.5 16.078 1 83.44 238 PRO A N 1
ATOM 1901 C CA . PRO A 1 238 ? -8.289 24.156 16.078 1 83.44 238 PRO A CA 1
ATOM 1902 C C . PRO A 1 238 ? -7.215 23.062 15.984 1 83.44 238 PRO A C 1
ATOM 1904 O O . PRO A 1 238 ? -6.211 23.25 15.289 1 83.44 238 PRO A O 1
ATOM 1907 N N . PRO A 1 239 ? -7.469 21.969 16.719 1 84.06 239 PRO A N 1
ATOM 1908 C CA . PRO A 1 239 ? -6.539 20.844 16.625 1 84.06 239 PRO A CA 1
ATOM 1909 C C . PRO A 1 239 ? -6.699 20.062 15.32 1 84.06 239 PRO A C 1
ATOM 1911 O O . PRO A 1 239 ? -7.715 20.203 14.633 1 84.06 239 PRO A O 1
ATOM 1914 N N . ILE A 1 240 ? -5.605 19.422 14.914 1 87.19 240 ILE A N 1
ATOM 1915 C CA . ILE A 1 240 ? -5.594 18.516 13.766 1 87.19 240 ILE A CA 1
ATOM 1916 C C . ILE A 1 240 ? -5.621 17.062 14.242 1 87.19 240 ILE A C 1
ATOM 1918 O O . ILE A 1 240 ? -4.875 16.688 15.148 1 87.19 240 ILE A O 1
ATOM 1922 N N . ARG A 1 241 ? -6.559 16.266 13.594 1 83.62 241 ARG A N 1
ATOM 1923 C CA . ARG A 1 241 ? -6.699 14.859 13.977 1 83.62 241 ARG A CA 1
ATOM 1924 C C . ARG A 1 241 ? -6.629 13.953 12.758 1 83.62 241 ARG A C 1
ATOM 1926 O O . ARG A 1 241 ? -6.922 14.375 11.641 1 83.62 241 ARG A O 1
ATOM 1933 N N . PHE A 1 242 ? -6.082 12.812 13.133 1 87.12 242 PHE A N 1
ATOM 1934 C CA . PHE A 1 242 ? -6.043 11.773 12.117 1 87.12 242 PHE A CA 1
ATOM 1935 C C . PHE A 1 242 ? -6.953 10.609 12.492 1 87.12 242 PHE A C 1
ATOM 1937 O O . PHE A 1 242 ? -6.852 10.062 13.594 1 87.12 242 PHE A O 1
ATOM 1944 N N . ILE A 1 243 ? -7.898 10.289 11.57 1 78.62 243 ILE A N 1
ATOM 1945 C CA . ILE A 1 243 ? -8.859 9.211 11.797 1 78.62 243 ILE A CA 1
ATOM 1946 C C . ILE A 1 243 ? -8.531 8.031 10.891 1 78.62 243 ILE A C 1
ATOM 1948 O O . ILE A 1 243 ? -8.422 8.18 9.672 1 78.62 243 ILE A O 1
ATOM 1952 N N . GLU A 1 244 ? -8.391 6.836 11.539 1 81.12 244 GLU A N 1
ATOM 1953 C CA . GLU A 1 244 ? -8.125 5.594 10.82 1 81.12 244 GLU A CA 1
ATOM 1954 C C . GLU A 1 244 ? -9.383 4.738 10.711 1 81.12 244 GLU A C 1
ATOM 1956 O O . GLU A 1 244 ? -10.094 4.535 11.695 1 81.12 244 GLU A O 1
ATOM 1961 N N . PRO A 1 245 ? -9.82 4.254 9.57 1 73.06 245 PRO A N 1
ATOM 1962 C CA . PRO A 1 245 ? -11.039 3.453 9.43 1 73.06 245 PRO A CA 1
ATOM 1963 C C . PRO A 1 245 ? -10.906 2.066 10.047 1 73.06 245 PRO A C 1
ATOM 1965 O O . PRO A 1 245 ? -11.875 1.534 10.594 1 73.06 245 PRO A O 1
ATOM 1968 N N . GLY A 1 246 ? -9.891 1.354 10.234 1 66.56 246 GLY A N 1
ATOM 1969 C CA . GLY A 1 246 ? -9.688 0.12 10.977 1 66.56 246 GLY A CA 1
ATOM 1970 C C . GLY A 1 246 ? -9.867 -1.123 10.125 1 66.56 246 GLY A C 1
ATOM 1971 O O . GLY A 1 246 ? -9.586 -2.236 10.578 1 66.56 246 GLY A O 1
ATOM 1972 N N . LYS A 1 247 ? -10.57 -1.291 8.945 1 78.81 247 LYS A N 1
ATOM 1973 C CA . LYS A 1 247 ? -10.789 -2.52 8.188 1 78.81 247 LYS A CA 1
ATOM 1974 C C . LYS A 1 247 ? -9.719 -2.707 7.113 1 78.81 247 LYS A C 1
ATOM 1976 O O . LYS A 1 247 ? -10.039 -2.832 5.93 1 78.81 247 LYS A O 1
ATOM 1981 N N . ASP A 1 248 ? -8.523 -2.975 7.598 1 86.06 248 ASP A N 1
ATOM 1982 C CA . ASP A 1 248 ? -7.395 -2.885 6.68 1 86.06 248 ASP A CA 1
ATOM 1983 C C . ASP A 1 248 ? -7.27 -4.148 5.832 1 86.06 248 ASP A C 1
ATOM 1985 O O . ASP A 1 248 ? -7.199 -4.078 4.605 1 86.06 248 ASP A O 1
ATOM 1989 N N . GLU A 1 249 ? -7.379 -5.336 6.523 1 84.31 249 GLU A N 1
ATOM 1990 C CA . GLU A 1 249 ? -7.113 -6.59 5.824 1 84.31 249 GLU A CA 1
ATOM 1991 C C . GLU A 1 249 ? -8.188 -6.875 4.777 1 84.31 249 GLU A C 1
ATOM 1993 O O . GLU A 1 249 ? -7.871 -7.238 3.641 1 84.31 249 GLU A O 1
ATOM 1998 N N . GLU A 1 250 ? -9.406 -6.711 5.133 1 82 250 GLU A N 1
ATOM 1999 C CA . GLU A 1 250 ? -10.508 -6.965 4.211 1 82 250 GLU A CA 1
ATOM 2000 C C . GLU A 1 250 ? -10.477 -6 3.029 1 82 250 GLU A C 1
ATOM 2002 O O . GLU A 1 250 ? -10.648 -6.41 1.88 1 82 250 GLU A O 1
ATOM 2007 N N . THR A 1 251 ? -10.273 -4.805 3.316 1 84.88 251 THR A N 1
ATOM 2008 C CA . THR A 1 251 ? -10.258 -3.787 2.271 1 84.88 251 THR A CA 1
ATOM 2009 C C . THR A 1 251 ? -9.078 -4 1.327 1 84.88 251 THR A C 1
ATOM 2011 O O . THR A 1 251 ? -9.211 -3.834 0.112 1 84.88 251 THR A O 1
ATOM 2014 N N . ILE A 1 252 ? -7.961 -4.371 1.87 1 87.81 252 ILE A N 1
ATOM 2015 C CA . ILE A 1 252 ? -6.773 -4.594 1.048 1 87.81 252 ILE A CA 1
ATOM 2016 C C . ILE A 1 252 ? -6.984 -5.82 0.161 1 87.81 252 ILE A C 1
ATOM 2018 O O . ILE A 1 252 ? -6.578 -5.828 -1.003 1 87.81 252 ILE A O 1
ATOM 2022 N N . ASN A 1 253 ? -7.664 -6.84 0.763 1 85.44 253 ASN A N 1
ATOM 2023 C CA . ASN A 1 253 ? -7.988 -8.016 -0.041 1 85.44 253 ASN A CA 1
ATOM 2024 C C . ASN A 1 253 ? -8.844 -7.648 -1.25 1 85.44 253 ASN A C 1
ATOM 2026 O O . ASN A 1 253 ? -8.609 -8.141 -2.355 1 85.44 253 ASN A O 1
ATOM 2030 N N . GLU A 1 254 ? -9.758 -6.844 -1.014 1 83.06 254 GLU A N 1
ATOM 2031 C CA . GLU A 1 254 ? -10.641 -6.418 -2.094 1 83.06 254 GLU A CA 1
ATOM 2032 C C . GLU A 1 254 ? -9.914 -5.496 -3.068 1 83.06 254 GLU A C 1
ATOM 2034 O O . GLU A 1 254 ? -10.148 -5.559 -4.277 1 83.06 254 GLU A O 1
ATOM 2039 N N . LEU A 1 255 ? -9.078 -4.688 -2.545 1 86.31 255 LEU A N 1
ATOM 2040 C CA . LEU A 1 255 ? -8.344 -3.703 -3.332 1 86.31 255 LEU A CA 1
ATOM 2041 C C . LEU A 1 255 ? -7.312 -4.379 -4.23 1 86.31 255 LEU A C 1
ATOM 2043 O O . LEU A 1 255 ? -7.145 -3.992 -5.387 1 86.31 255 LEU A O 1
ATOM 2047 N N . PHE A 1 256 ? -6.652 -5.355 -3.75 1 89.81 256 PHE A N 1
ATOM 2048 C CA . PHE A 1 256 ? -5.527 -5.973 -4.445 1 89.81 256 PHE A CA 1
ATOM 2049 C C . PHE A 1 256 ? -6.004 -6.746 -5.668 1 89.81 256 PHE A C 1
ATOM 2051 O O . PHE A 1 256 ? -5.383 -6.68 -6.73 1 89.81 256 PHE A O 1
ATOM 2058 N N . GLY A 1 257 ? -7.074 -7.449 -5.453 1 84.19 257 GLY A N 1
ATOM 2059 C CA . GLY A 1 257 ? -7.527 -8.359 -6.488 1 84.19 257 GLY A CA 1
ATOM 2060 C C . GLY A 1 257 ? -7.441 -9.82 -6.078 1 84.19 257 GLY A C 1
ATOM 2061 O O . GLY A 1 257 ? -7.168 -10.125 -4.918 1 84.19 257 GLY A O 1
ATOM 2062 N N . ALA A 1 258 ? -7.871 -10.734 -7.031 1 84.88 258 ALA A N 1
ATOM 2063 C CA . ALA A 1 258 ? -7.945 -12.148 -6.688 1 84.88 258 ALA A CA 1
ATOM 2064 C C . ALA A 1 258 ? -7.375 -13.016 -7.805 1 84.88 258 ALA A C 1
ATOM 2066 O O . ALA A 1 258 ? -7.383 -12.617 -8.977 1 84.88 258 ALA A O 1
ATOM 2067 N N . VAL A 1 259 ? -6.738 -14.047 -7.332 1 88.38 259 VAL A N 1
ATOM 2068 C CA . VAL A 1 259 ? -6.293 -15.086 -8.258 1 88.38 259 VAL A CA 1
ATOM 2069 C C . VAL A 1 259 ? -7.414 -16.109 -8.461 1 88.38 259 VAL A C 1
ATOM 2071 O O . VAL A 1 259 ? -7.988 -16.609 -7.496 1 88.38 259 VAL A O 1
ATOM 2074 N N . GLU A 1 260 ? -7.77 -16.297 -9.766 1 83.38 260 GLU A N 1
ATOM 2075 C CA . GLU A 1 260 ? -8.812 -17.25 -10.109 1 83.38 260 GLU A CA 1
ATOM 2076 C C . GLU A 1 260 ? -8.25 -18.406 -10.953 1 83.38 260 GLU A C 1
ATOM 2078 O O . GLU A 1 260 ? -7.414 -18.172 -11.828 1 83.38 260 GLU A O 1
ATOM 2083 N N . ILE A 1 261 ? -8.695 -19.625 -10.508 1 85.56 261 ILE A N 1
ATOM 2084 C CA . ILE A 1 261 ? -8.273 -20.828 -11.219 1 85.56 261 ILE A CA 1
ATOM 2085 C C . ILE A 1 261 ? -9.484 -21.469 -11.891 1 85.56 261 ILE A C 1
ATOM 2087 O O . ILE A 1 261 ? -10.484 -21.766 -11.234 1 85.56 261 ILE A O 1
ATOM 2091 N N . GLY A 1 262 ? -9.477 -21.594 -13.18 1 77.62 262 GLY A N 1
ATOM 2092 C CA . GLY A 1 262 ? -10.586 -22.25 -13.852 1 77.62 262 GLY A CA 1
ATOM 2093 C C . GLY A 1 262 ? -10.695 -21.891 -15.32 1 77.62 262 GLY A C 1
ATOM 2094 O O . GLY A 1 262 ? -9.953 -21.047 -15.812 1 77.62 262 GLY A O 1
ATOM 2095 N N . PHE A 1 263 ? -11.57 -22.906 -15.977 1 71.44 263 PHE A N 1
ATOM 2096 C CA . PHE A 1 263 ? -11.875 -22.672 -17.375 1 71.44 263 PHE A CA 1
ATOM 2097 C C . PHE A 1 263 ? -12.992 -21.641 -17.516 1 71.44 263 PHE A C 1
ATOM 2099 O O . PHE A 1 263 ? -14.008 -21.719 -16.828 1 71.44 263 PHE A O 1
ATOM 2106 N N . PHE A 1 264 ? -12.531 -20.531 -17.891 1 67.88 264 PHE A N 1
ATOM 2107 C CA . PHE A 1 264 ? -13.594 -19.547 -18.031 1 67.88 264 PHE A CA 1
ATOM 2108 C C . PHE A 1 264 ? -14.094 -19.484 -19.469 1 67.88 264 PHE A C 1
ATOM 2110 O O . PHE A 1 264 ? -13.305 -19.562 -20.422 1 67.88 264 PHE A O 1
ATOM 2117 N N . LYS A 1 265 ? -15.43 -19.766 -19.625 1 72.69 265 LYS A N 1
ATOM 2118 C CA . LYS A 1 265 ? -16.031 -19.656 -20.953 1 72.69 265 LYS A CA 1
ATOM 2119 C C . LYS A 1 265 ? -16.094 -18.203 -21.406 1 72.69 265 LYS A C 1
ATOM 2121 O O . LYS A 1 265 ? -16.547 -17.328 -20.656 1 72.69 265 LYS A O 1
ATOM 2126 N N . LEU A 1 266 ? -15.258 -18.016 -22.562 1 76.81 266 LEU A N 1
ATOM 2127 C CA . LEU A 1 266 ? -15.32 -16.672 -23.125 1 76.81 266 LEU A CA 1
ATOM 2128 C C . LEU A 1 266 ? -16.734 -16.344 -23.625 1 76.81 266 LEU A C 1
ATOM 2130 O O . LEU A 1 266 ? -17.422 -17.219 -24.172 1 76.81 266 LEU A O 1
ATOM 2134 N N . GLN A 1 267 ? -17.312 -15.344 -23.109 1 79.44 267 GLN A N 1
ATOM 2135 C CA . GLN A 1 267 ? -18.625 -14.891 -23.562 1 79.44 267 GLN A CA 1
ATOM 2136 C C . GLN A 1 267 ? -18.5 -13.617 -24.391 1 79.44 267 GLN A C 1
ATOM 2138 O O . GLN A 1 267 ? -17.5 -12.898 -24.297 1 79.44 267 GLN A O 1
ATOM 2143 N N . GLU A 1 268 ? -19.594 -13.594 -25.344 1 84.94 268 GLU A N 1
ATOM 2144 C CA . GLU A 1 268 ? -19.656 -12.359 -26.125 1 84.94 268 GLU A CA 1
ATOM 2145 C C . GLU A 1 268 ? -19.625 -11.133 -25.219 1 84.94 268 GLU A C 1
ATOM 2147 O O . GLU A 1 268 ? -20.328 -11.086 -24.203 1 84.94 268 GLU A O 1
ATOM 2152 N N . GLY A 1 269 ? -18.797 -10.172 -25.547 1 81.81 269 GLY A N 1
ATOM 2153 C CA . GLY A 1 269 ? -18.688 -8.953 -24.766 1 81.81 269 GLY A CA 1
ATOM 2154 C C . GLY A 1 269 ? -17.5 -8.945 -23.828 1 81.81 269 GLY A C 1
ATOM 2155 O O . GLY A 1 269 ? -17.125 -7.895 -23.297 1 81.81 269 GLY A O 1
ATOM 2156 N N . ASP A 1 270 ? -16.906 -10.125 -23.641 1 82.06 270 ASP A N 1
ATOM 2157 C CA . ASP A 1 270 ? -15.758 -10.219 -22.734 1 82.06 270 ASP A CA 1
ATOM 2158 C C . ASP A 1 270 ? -14.562 -9.445 -23.297 1 82.06 270 ASP A C 1
ATOM 2160 O O . ASP A 1 270 ? -14.359 -9.383 -24.5 1 82.06 270 ASP A O 1
ATOM 2164 N N . HIS A 1 271 ? -13.867 -8.773 -22.406 1 84.38 271 HIS A N 1
ATOM 2165 C CA . HIS A 1 271 ? -12.609 -8.148 -22.797 1 84.38 271 HIS A CA 1
ATOM 2166 C C . HIS A 1 271 ? -11.445 -9.125 -22.688 1 84.38 271 HIS A C 1
ATOM 2168 O O . HIS A 1 271 ? -11.266 -9.758 -21.641 1 84.38 271 HIS A O 1
ATOM 2174 N N . VAL A 1 272 ? -10.812 -9.227 -23.828 1 83.44 272 VAL A N 1
ATOM 2175 C CA . VAL A 1 272 ? -9.75 -10.227 -23.844 1 83.44 272 VAL A CA 1
ATOM 2176 C C . VAL A 1 272 ? -8.484 -9.625 -24.438 1 83.44 272 VAL A C 1
ATOM 2178 O O . VAL A 1 272 ? -8.523 -8.578 -25.078 1 83.44 272 VAL A O 1
ATOM 2181 N N . ARG A 1 273 ? -7.348 -10.195 -24.062 1 83.06 273 ARG A N 1
ATOM 2182 C CA . ARG A 1 273 ? -6.066 -9.922 -24.703 1 83.06 273 ARG A CA 1
ATOM 2183 C C . ARG A 1 273 ? -5.34 -11.219 -25.047 1 83.06 273 ARG A C 1
ATOM 2185 O O . ARG A 1 273 ? -5.719 -12.289 -24.578 1 83.06 273 ARG A O 1
ATOM 2192 N N . ILE A 1 274 ? -4.422 -11.008 -26 1 81.19 274 ILE A N 1
ATOM 2193 C CA . ILE A 1 274 ? -3.619 -12.172 -26.359 1 81.19 274 ILE A CA 1
ATOM 2194 C C . ILE A 1 274 ? -2.66 -12.516 -25.219 1 81.19 274 ILE A C 1
ATOM 2196 O O . ILE A 1 274 ? -2.006 -11.625 -24.672 1 81.19 274 ILE A O 1
ATOM 2200 N N . LYS A 1 275 ? -2.688 -13.82 -24.891 1 76.81 275 LYS A N 1
ATOM 2201 C CA . LYS A 1 275 ? -1.804 -14.258 -23.812 1 76.81 275 LYS A CA 1
ATOM 2202 C C . LYS A 1 275 ? -0.349 -13.922 -24.125 1 76.81 275 LYS A C 1
ATOM 2204 O O . LYS A 1 275 ? 0.062 -13.922 -25.281 1 76.81 275 LYS A O 1
ATOM 2209 N N . LEU A 1 276 ? 0.418 -13.594 -23.109 1 73.12 276 LEU A N 1
ATOM 2210 C CA . LEU A 1 276 ? 1.817 -13.211 -23.281 1 73.12 276 LEU A CA 1
ATOM 2211 C C . LEU A 1 276 ? 2.65 -14.398 -23.75 1 73.12 276 LEU A C 1
ATOM 2213 O O . LEU A 1 276 ? 3.691 -14.211 -24.391 1 73.12 276 LEU A O 1
ATOM 2217 N N . SER A 1 277 ? 2.18 -15.57 -23.453 1 70.62 277 SER A N 1
ATOM 2218 C CA . SER A 1 277 ? 2.912 -16.766 -23.844 1 70.62 277 SER A CA 1
ATOM 2219 C C . SER A 1 277 ? 2.777 -17.031 -25.344 1 70.62 277 SER A C 1
ATOM 2221 O O . SER A 1 277 ? 3.582 -17.766 -25.922 1 70.62 277 SER A O 1
ATOM 2223 N N . VAL A 1 278 ? 1.792 -16.375 -25.906 1 77.69 278 VAL A N 1
ATOM 2224 C CA . VAL A 1 278 ? 1.569 -16.562 -27.328 1 77.69 278 VAL A CA 1
ATOM 2225 C C . VAL A 1 278 ? 2.504 -15.648 -28.125 1 77.69 278 VAL A C 1
ATOM 2227 O O . VAL A 1 278 ? 2.354 -14.43 -28.109 1 77.69 278 VAL A O 1
ATOM 2230 N N . THR A 1 279 ? 3.492 -16.219 -28.703 1 78 279 THR A N 1
ATOM 2231 C CA . THR A 1 279 ? 4.461 -15.422 -29.453 1 78 279 THR A CA 1
ATOM 2232 C C . THR A 1 279 ? 4.066 -15.328 -30.922 1 78 279 THR A C 1
ATOM 2234 O O . THR A 1 279 ? 4.461 -14.391 -31.625 1 78 279 THR A O 1
ATOM 2237 N N . GLU A 1 280 ? 3.365 -16.297 -31.391 1 81.44 280 GLU A N 1
ATOM 2238 C CA . GLU A 1 280 ? 2.898 -16.312 -32.781 1 81.44 280 GLU A CA 1
ATOM 2239 C C . GLU A 1 280 ? 1.443 -16.75 -32.875 1 81.44 280 GLU A C 1
ATOM 2241 O O . GLU A 1 280 ? 1.162 -17.953 -32.969 1 81.44 280 GLU A O 1
ATOM 2246 N N . PRO A 1 281 ? 0.493 -15.82 -32.844 1 79.69 281 PRO A N 1
ATOM 2247 C CA . PRO A 1 281 ? -0.919 -16.188 -33 1 79.69 281 PRO A CA 1
ATOM 2248 C C . PRO A 1 281 ? -1.228 -16.891 -34.312 1 79.69 281 PRO A C 1
ATOM 2250 O O . PRO A 1 281 ? -0.539 -16.656 -35.312 1 79.69 281 PRO A O 1
ATOM 2253 N N . ILE A 1 282 ? -2.199 -17.75 -34.312 1 77.44 282 ILE A N 1
ATOM 2254 C CA . ILE A 1 282 ? -2.549 -18.578 -35.438 1 77.44 282 ILE A CA 1
ATOM 2255 C C . ILE A 1 282 ? -2.809 -17.703 -36.688 1 77.44 282 ILE A C 1
ATOM 2257 O O . ILE A 1 282 ? -2.453 -18.062 -37.781 1 77.44 282 ILE A O 1
ATOM 2261 N N . ASN A 1 283 ? -3.381 -16.609 -36.5 1 80 283 ASN A N 1
ATOM 2262 C CA . ASN A 1 283 ? -3.717 -15.742 -37.625 1 80 283 ASN A CA 1
ATOM 2263 C C . ASN A 1 283 ? -2.764 -14.555 -37.719 1 80 283 ASN A C 1
ATOM 2265 O O . ASN A 1 283 ? -3.07 -13.555 -38.375 1 80 283 ASN A O 1
ATOM 2269 N N . GLY A 1 284 ? -1.633 -14.633 -37.031 1 80.62 284 GLY A N 1
ATOM 2270 C CA . GLY A 1 284 ? -0.643 -13.57 -37.094 1 80.62 284 GLY A CA 1
ATOM 2271 C C . GLY A 1 284 ? -1.002 -12.383 -36.219 1 80.62 284 GLY A C 1
ATOM 2272 O O . GLY A 1 284 ? -2.145 -12.258 -35.75 1 80.62 284 GLY A O 1
ATOM 2273 N N . TRP A 1 285 ? -0.044 -11.492 -35.938 1 79.56 285 TRP A N 1
ATOM 2274 C CA . TRP A 1 285 ? -0.204 -10.375 -35.031 1 79.56 285 TRP A CA 1
ATOM 2275 C C . TRP A 1 285 ? -0.904 -9.203 -35.719 1 79.56 285 TRP A C 1
ATOM 2277 O O . TRP A 1 285 ? -1.711 -8.508 -35.094 1 79.56 285 TRP A O 1
ATOM 2287 N N . GLY A 1 286 ? -0.696 -9.062 -37 1 76.62 286 GLY A N 1
ATOM 2288 C CA . GLY A 1 286 ? -1.134 -7.82 -37.625 1 76.62 286 GLY A CA 1
ATOM 2289 C C . GLY A 1 286 ? -0.724 -6.582 -36.844 1 76.62 286 GLY A C 1
ATOM 2290 O O . GLY A 1 286 ? 0.461 -6.379 -36.594 1 76.62 286 GLY A O 1
ATOM 2291 N N . ASP A 1 287 ? -1.718 -5.734 -36.406 1 81.31 287 ASP A N 1
ATOM 2292 C CA . ASP A 1 287 ? -1.47 -4.531 -35.594 1 81.31 287 ASP A CA 1
ATOM 2293 C C . ASP A 1 287 ? -1.76 -4.781 -34.125 1 81.31 287 ASP A C 1
ATOM 2295 O O . ASP A 1 287 ? -1.668 -3.865 -33.312 1 81.31 287 ASP A O 1
ATOM 2299 N N . VAL A 1 288 ? -2.088 -6.02 -33.844 1 82 288 VAL A N 1
ATOM 2300 C CA . VAL A 1 288 ? -2.449 -6.348 -32.469 1 82 288 VAL A CA 1
ATOM 2301 C C . VAL A 1 288 ? -1.199 -6.742 -31.672 1 82 288 VAL A C 1
ATOM 2303 O O . VAL A 1 288 ? -0.26 -7.309 -32.25 1 82 288 VAL A O 1
ATOM 2306 N N . THR A 1 289 ? -1.096 -6.211 -30.484 1 81.5 289 THR A N 1
ATOM 2307 C CA . THR A 1 289 ? -0.009 -6.574 -29.578 1 81.5 289 THR A CA 1
ATOM 2308 C C . THR A 1 289 ? -0.555 -7.211 -28.312 1 81.5 289 THR A C 1
ATOM 2310 O O . THR A 1 289 ? -1.771 -7.324 -28.125 1 81.5 289 THR A O 1
ATOM 2313 N N . HIS A 1 290 ? 0.413 -7.633 -27.469 1 79.94 290 HIS A N 1
ATOM 2314 C CA . HIS A 1 290 ? 0.016 -8.219 -26.188 1 79.94 290 HIS A CA 1
ATOM 2315 C C . HIS A 1 290 ? -0.761 -7.223 -25.344 1 79.94 290 HIS A C 1
ATOM 2317 O O . HIS A 1 290 ? -1.58 -7.613 -24.5 1 79.94 290 HIS A O 1
ATOM 2323 N N . ASP A 1 291 ? -0.523 -5.969 -25.688 1 79.25 291 ASP A N 1
ATOM 2324 C CA . ASP A 1 291 ? -1.144 -4.926 -24.875 1 79.25 291 ASP A CA 1
ATOM 2325 C C . ASP A 1 291 ? -2.529 -4.57 -25.406 1 79.25 291 ASP A C 1
ATOM 2327 O O . ASP A 1 291 ? -3.275 -3.828 -24.766 1 79.25 291 ASP A O 1
ATOM 2331 N N . SER A 1 292 ? -2.807 -5.043 -26.516 1 82.31 292 SER A N 1
ATOM 2332 C CA . SER A 1 292 ? -4.094 -4.727 -27.125 1 82.31 292 SER A CA 1
ATOM 2333 C C . SER A 1 292 ? -5.234 -5.445 -26.406 1 82.31 292 SER A C 1
ATOM 2335 O O . SER A 1 292 ? -5.152 -6.648 -26.141 1 82.31 292 SER A O 1
ATOM 2337 N N . ILE A 1 293 ? -6.266 -4.656 -25.953 1 86.06 293 ILE A N 1
ATOM 2338 C CA . ILE A 1 293 ? -7.461 -5.238 -25.359 1 86.06 293 ILE A CA 1
ATOM 2339 C C . ILE A 1 293 ? -8.609 -5.211 -26.359 1 86.06 293 ILE A C 1
ATOM 2341 O O . ILE A 1 293 ? -8.875 -4.18 -26.984 1 86.06 293 ILE A O 1
ATOM 2345 N N . GLY A 1 294 ? -9.133 -6.383 -26.609 1 86.19 294 GLY A N 1
ATOM 2346 C CA . GLY A 1 294 ? -10.242 -6.492 -27.531 1 86.19 294 GLY A CA 1
ATOM 2347 C C . GLY A 1 294 ? -11.516 -7.016 -26.891 1 86.19 294 GLY A C 1
ATOM 2348 O O . GLY A 1 294 ? -11.508 -7.395 -25.719 1 86.19 294 GLY A O 1
ATOM 2349 N N . THR A 1 295 ? -12.641 -6.805 -27.609 1 88.88 295 THR A N 1
ATOM 2350 C CA . THR A 1 295 ? -13.938 -7.301 -27.156 1 88.88 295 THR A CA 1
ATOM 2351 C C . THR A 1 295 ? -14.352 -8.539 -27.938 1 88.88 295 THR A C 1
ATOM 2353 O O . THR A 1 295 ? -14.305 -8.539 -29.172 1 88.88 295 THR A O 1
ATOM 2356 N N . VAL A 1 296 ? -14.781 -9.547 -27.125 1 88.19 296 VAL A N 1
ATOM 2357 C CA . VAL A 1 296 ? -15.195 -10.789 -27.766 1 88.19 296 VAL A CA 1
ATOM 2358 C C . VAL A 1 296 ? -16.516 -10.578 -28.5 1 88.19 296 VAL A C 1
ATOM 2360 O O . VAL A 1 296 ? -17.5 -10.148 -27.906 1 88.19 296 VAL A O 1
ATOM 2363 N N . ARG A 1 297 ? -16.438 -10.773 -29.797 1 88.94 297 ARG A N 1
ATOM 2364 C CA . ARG A 1 297 ? -17.641 -10.672 -30.641 1 88.94 297 ARG A CA 1
ATOM 2365 C C . ARG A 1 297 ? -18.406 -11.992 -30.672 1 88.94 297 ARG A C 1
ATOM 2367 O O . ARG A 1 297 ? -19.641 -12 -30.734 1 88.94 297 ARG A O 1
ATOM 2374 N N . GLY A 1 298 ? -17.688 -13.07 -30.625 1 86.44 298 GLY A N 1
ATOM 2375 C CA . GLY A 1 298 ? -18.297 -14.391 -30.672 1 86.44 298 GLY A CA 1
ATOM 2376 C C . GLY A 1 298 ? -17.312 -15.516 -30.375 1 86.44 298 GLY A C 1
ATOM 2377 O O . GLY A 1 298 ? -16.109 -15.344 -30.547 1 86.44 298 GLY A O 1
ATOM 2378 N N . VAL A 1 299 ? -17.922 -16.562 -29.781 1 86.44 299 VAL A N 1
ATOM 2379 C CA . VAL A 1 299 ? -17.109 -17.734 -29.5 1 86.4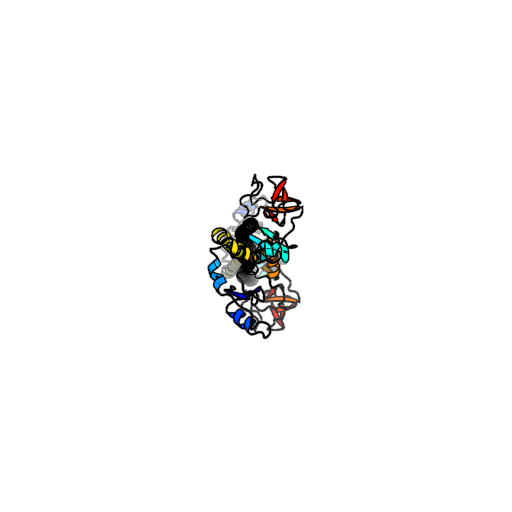4 299 VAL A CA 1
ATOM 2380 C C . VAL A 1 299 ? -17.719 -18.969 -30.172 1 86.44 299 VAL A C 1
ATOM 2382 O O . VAL A 1 299 ? -18.906 -19.219 -30.047 1 86.44 299 VAL A O 1
ATOM 2385 N N . ASN A 1 300 ? -16.953 -19.562 -31.047 1 82.19 300 ASN A N 1
ATOM 2386 C CA . ASN A 1 300 ? -17.344 -20.828 -31.688 1 82.19 300 ASN A CA 1
ATOM 2387 C C . ASN A 1 300 ? -16.344 -21.938 -31.391 1 82.19 300 ASN A C 1
ATOM 2389 O O . ASN A 1 300 ? -15.297 -22.031 -32.031 1 82.19 300 ASN A O 1
ATOM 2393 N N . ASP A 1 301 ? -16.734 -22.812 -30.562 1 78.5 301 ASP A N 1
ATOM 2394 C CA . ASP A 1 301 ? -15.898 -23.922 -30.156 1 78.5 301 ASP A CA 1
ATOM 2395 C C . ASP A 1 301 ? -14.516 -23.438 -29.719 1 78.5 301 ASP A C 1
ATOM 2397 O O . ASP A 1 301 ? -14.391 -22.75 -28.703 1 78.5 301 ASP A O 1
ATOM 2401 N N . ASP A 1 302 ? -13.5 -23.672 -30.672 1 79.25 302 ASP A N 1
ATOM 2402 C CA . ASP A 1 302 ? -12.133 -23.359 -30.25 1 79.25 302 ASP A CA 1
ATOM 2403 C C . ASP A 1 302 ? -11.664 -22.031 -30.828 1 79.25 302 ASP A C 1
ATOM 2405 O O . ASP A 1 302 ? -10.5 -21.656 -30.656 1 79.25 302 ASP A O 1
ATOM 2409 N N . ILE A 1 303 ? -12.633 -21.422 -31.531 1 86.12 303 ILE A N 1
ATOM 2410 C CA . ILE A 1 303 ? -12.25 -20.172 -32.156 1 86.12 303 ILE A CA 1
ATOM 2411 C C . ILE A 1 303 ? -13.031 -19.016 -31.547 1 86.12 303 ILE A C 1
ATOM 2413 O O . ILE A 1 303 ? -14.234 -19.125 -31.328 1 86.12 303 ILE A O 1
ATOM 2417 N N . VAL A 1 304 ? -12.344 -17.969 -31.25 1 87.06 304 VAL A N 1
ATOM 2418 C CA . VAL A 1 304 ? -12.977 -16.766 -30.719 1 87.06 304 VAL A CA 1
ATOM 2419 C C . VAL A 1 304 ? -12.719 -15.602 -31.672 1 87.06 304 VAL A C 1
ATOM 2421 O O . VAL A 1 304 ? -11.625 -15.469 -32.219 1 87.06 304 VAL A O 1
ATOM 2424 N N . THR A 1 305 ? -13.797 -14.875 -31.953 1 90.69 305 THR A N 1
ATOM 2425 C CA . THR A 1 305 ? -13.68 -13.648 -32.719 1 90.69 305 THR A CA 1
ATOM 2426 C C . THR A 1 305 ? -13.609 -12.43 -31.812 1 90.69 305 THR A C 1
ATOM 2428 O O . THR A 1 305 ? -14.5 -12.219 -30.984 1 90.69 305 THR A O 1
ATOM 2431 N N . VAL A 1 306 ? -12.469 -11.672 -31.969 1 88.88 306 VAL A N 1
ATOM 2432 C CA . VAL A 1 306 ? -12.234 -10.555 -31.062 1 88.88 306 VAL A CA 1
ATOM 2433 C C . VAL A 1 306 ? -12.102 -9.258 -31.875 1 88.88 306 VAL A C 1
ATOM 2435 O O . VAL A 1 306 ? -11.477 -9.242 -32.938 1 88.88 306 VAL A O 1
ATOM 2438 N N . ASP A 1 307 ? -12.758 -8.141 -31.438 1 89.75 307 ASP A N 1
ATOM 2439 C CA . ASP A 1 307 ? -12.594 -6.805 -32 1 89.75 307 ASP A CA 1
ATOM 2440 C C . ASP A 1 307 ? -11.578 -5.992 -31.203 1 89.75 307 ASP A C 1
ATOM 2442 O O . ASP A 1 307 ? -11.875 -5.539 -30.094 1 89.75 307 ASP A O 1
ATOM 2446 N N . PHE A 1 308 ? -10.43 -5.863 -31.797 1 87.06 308 PHE A N 1
ATOM 2447 C CA . PHE A 1 308 ? -9.445 -4.953 -31.219 1 87.06 308 PHE A CA 1
ATOM 2448 C C . PHE A 1 308 ? -9.617 -3.551 -31.781 1 87.06 308 PHE A C 1
ATOM 2450 O O . PHE A 1 308 ? -10.25 -3.367 -32.812 1 87.06 308 PHE A O 1
ATOM 2457 N N . LYS A 1 309 ? -9.133 -2.564 -31.062 1 84 309 LYS A N 1
ATOM 2458 C CA . LYS A 1 309 ? -9.188 -1.196 -31.562 1 84 309 LYS A CA 1
ATOM 2459 C C . LYS A 1 309 ? -8.453 -1.078 -32.906 1 84 309 LYS A C 1
ATOM 2461 O O . LYS A 1 309 ? -8.898 -0.361 -33.812 1 84 309 LYS A O 1
ATOM 2466 N N . GLU A 1 310 ? -7.438 -1.908 -33.031 1 80.44 310 GLU A N 1
ATOM 2467 C CA . GLU A 1 310 ? -6.578 -1.858 -34.188 1 80.44 310 GLU A CA 1
ATOM 2468 C C . GLU A 1 310 ? -7.137 -2.725 -35.312 1 80.44 310 GLU A C 1
ATOM 2470 O O . GLU A 1 310 ? -6.848 -2.486 -36.5 1 80.44 310 GLU A O 1
ATOM 2475 N N . PHE A 1 311 ? -7.816 -3.758 -35.031 1 81.5 311 PHE A N 1
ATOM 2476 C CA . PHE A 1 311 ? -8.281 -4.715 -36 1 81.5 311 PHE A CA 1
ATOM 2477 C C . PHE A 1 311 ? -9.602 -5.348 -35.594 1 81.5 311 PHE A C 1
ATOM 2479 O O . PHE A 1 311 ? -9.672 -5.988 -34.531 1 81.5 311 PHE A O 1
ATOM 2486 N N . SER A 1 312 ? -10.609 -5.094 -36.469 1 84.62 312 SER A N 1
ATOM 2487 C CA . SER A 1 312 ? -11.914 -5.68 -36.188 1 84.62 312 SER A CA 1
ATOM 2488 C C . SER A 1 312 ? -12.031 -7.086 -36.781 1 84.62 312 SER A C 1
ATOM 2490 O O . SER A 1 312 ? -11.586 -7.344 -37.875 1 84.62 312 SER A O 1
ATOM 2492 N N . GLY A 1 313 ? -12.641 -8 -35.938 1 86 313 GLY A N 1
ATOM 2493 C CA . GLY A 1 313 ? -12.945 -9.352 -36.406 1 86 313 GLY A CA 1
ATOM 2494 C C . GLY A 1 313 ? -11.75 -10.273 -36.375 1 86 313 GLY A C 1
ATOM 2495 O O . GLY A 1 313 ? -11.594 -11.117 -37.25 1 86 313 GLY A O 1
ATOM 2496 N N . TRP A 1 314 ? -10.805 -10.062 -35.438 1 85.81 314 TRP A N 1
ATOM 2497 C CA . TRP A 1 314 ? -9.641 -10.93 -35.281 1 85.81 314 TRP A CA 1
ATOM 2498 C C . TRP A 1 314 ? -10.039 -12.305 -34.781 1 85.81 314 TRP A C 1
ATOM 2500 O O . TRP A 1 314 ? -10.75 -12.422 -33.781 1 85.81 314 TRP A O 1
ATOM 2510 N N . GLU A 1 315 ? -9.664 -13.336 -35.531 1 85.94 315 GLU A N 1
ATOM 2511 C CA . GLU A 1 315 ? -9.969 -14.703 -35.094 1 85.94 315 GLU A CA 1
ATOM 2512 C C . GLU A 1 315 ? -8.766 -15.336 -34.406 1 85.94 315 GLU A C 1
ATOM 2514 O O . GLU A 1 315 ? -7.656 -15.328 -34.938 1 85.94 315 GLU A O 1
ATOM 2519 N N . ALA A 1 316 ? -8.992 -15.727 -33.219 1 82.06 316 ALA A N 1
ATOM 2520 C CA . ALA A 1 316 ? -7.953 -16.391 -32.438 1 82.06 316 ALA A CA 1
ATOM 2521 C C . ALA A 1 316 ? -8.484 -17.672 -31.781 1 82.06 316 ALA A C 1
ATOM 2523 O O . ALA A 1 316 ? -9.695 -17.891 -31.75 1 82.06 316 ALA A O 1
ATOM 2524 N N . LEU A 1 317 ? -7.539 -18.562 -31.406 1 82.25 317 LEU A N 1
ATOM 2525 C CA . LEU A 1 317 ? -7.93 -19.688 -30.578 1 82.25 317 LEU A CA 1
ATOM 2526 C C . LEU A 1 317 ? -8.32 -19.234 -29.172 1 82.25 317 LEU A C 1
ATOM 2528 O O . LEU A 1 317 ? -7.711 -18.312 -28.625 1 82.25 317 LEU A O 1
ATOM 2532 N N . VAL A 1 318 ? -9.344 -19.906 -28.656 1 79.25 318 VAL A N 1
ATOM 2533 C CA . VAL A 1 318 ? -9.789 -19.609 -27.297 1 79.25 318 VAL A CA 1
ATOM 2534 C C . VAL A 1 318 ? -8.617 -19.75 -26.328 1 79.25 318 VAL A C 1
ATOM 2536 O O . VAL A 1 318 ? -8.508 -19 -25.359 1 79.25 318 VAL A O 1
ATOM 2539 N N . SER A 1 319 ? -7.688 -20.609 -26.688 1 74 319 SER A N 1
ATOM 2540 C CA . SER A 1 319 ? -6.551 -20.891 -25.828 1 74 319 SER A CA 1
ATOM 2541 C C . SER A 1 319 ? -5.496 -19.797 -25.922 1 74 319 SER A C 1
ATOM 2543 O O . SER A 1 319 ? -4.613 -19.703 -25.062 1 74 319 SER A O 1
ATOM 2545 N N . GLU A 1 320 ? -5.656 -18.953 -26.891 1 78.69 320 GLU A N 1
ATOM 2546 C CA . GLU A 1 320 ? -4.637 -17.922 -27.125 1 78.69 320 GLU A CA 1
ATOM 2547 C C . GLU A 1 320 ? -4.988 -16.625 -26.391 1 78.69 320 GLU A C 1
ATOM 2549 O O . GLU A 1 320 ? -4.156 -15.727 -26.297 1 78.69 320 GLU A O 1
ATOM 2554 N N . VAL A 1 321 ? -6.219 -16.578 -26 1 80 321 VAL A N 1
ATOM 2555 C CA . VAL A 1 321 ? -6.652 -15.312 -25.422 1 80 321 VAL A CA 1
ATOM 2556 C C . VAL A 1 321 ? -6.941 -15.5 -23.938 1 80 321 VAL A C 1
ATOM 2558 O O . VAL A 1 321 ? -7.16 -16.625 -23.469 1 80 321 VAL A O 1
ATOM 2561 N N . GLU A 1 322 ? -6.828 -14.453 -23.188 1 76.94 322 GLU A N 1
ATOM 2562 C CA . GLU A 1 322 ? -7.184 -14.453 -21.781 1 76.94 322 GLU A CA 1
ATOM 2563 C C . GLU A 1 322 ? -8.133 -13.305 -21.453 1 76.94 322 GLU A C 1
ATOM 2565 O O . GLU A 1 322 ? -8.102 -12.258 -22.109 1 76.94 322 GLU A O 1
ATOM 2570 N N . LEU A 1 323 ? -9.125 -13.586 -20.547 1 75.44 323 LEU A N 1
ATOM 2571 C CA . LEU A 1 323 ? -10.109 -12.602 -20.109 1 75.44 323 LEU A CA 1
ATOM 2572 C C . LEU A 1 323 ? -9.445 -11.469 -19.344 1 75.44 323 LEU A C 1
ATOM 2574 O O . LEU A 1 323 ? -8.57 -11.719 -18.5 1 75.44 323 LEU A O 1
ATOM 2578 N N . VAL A 1 324 ? -9.781 -10.18 -19.828 1 72.19 324 VAL A N 1
ATOM 2579 C CA . VAL A 1 324 ? -9.32 -9 -19.094 1 72.19 324 VAL A CA 1
ATOM 2580 C C . VAL A 1 324 ? -10.484 -8.367 -18.344 1 72.19 324 VAL A C 1
ATOM 2582 O O . VAL A 1 324 ? -11.562 -8.164 -18.922 1 72.19 324 VAL A O 1
ATOM 2585 N N . LYS A 1 325 ? -10.859 -8.586 -17.156 1 61.09 325 LYS A N 1
ATOM 2586 C CA . LYS A 1 325 ? -11.969 -7.918 -16.484 1 61.09 325 LYS A CA 1
ATOM 2587 C C . LYS A 1 325 ? -11.789 -6.402 -16.5 1 61.09 325 LYS A C 1
ATOM 2589 O O . LYS A 1 325 ? -10.664 -5.906 -16.344 1 61.09 325 LYS A O 1
ATOM 2594 N N . SER A 1 326 ? -12.742 -5.719 -17.234 1 51.03 326 SER A N 1
ATOM 2595 C CA . SER A 1 326 ? -12.922 -4.289 -17.438 1 51.03 326 SER A CA 1
ATOM 2596 C C . SER A 1 326 ? -12.602 -3.498 -16.188 1 51.03 326 SER A C 1
ATOM 2598 O O . SER A 1 326 ? -13.32 -3.582 -15.188 1 51.03 326 SER A O 1
ATOM 2600 N N . GLY A 1 327 ? -11.555 -3.674 -15.555 1 42.88 327 GLY A N 1
ATOM 2601 C CA . GLY A 1 327 ? -11.594 -2.439 -14.781 1 42.88 327 GLY A CA 1
ATOM 2602 C C . GLY A 1 327 ? -12.117 -1.258 -15.578 1 42.88 327 GLY A C 1
ATOM 2603 O O . GLY A 1 327 ? -12.328 -1.361 -16.781 1 42.88 327 GLY A O 1
ATOM 2604 N N . ASN A 1 328 ? -12.531 -0.027 -14.828 1 36.94 328 ASN A N 1
ATOM 2605 C CA . ASN A 1 328 ? -13.156 1.144 -15.422 1 36.94 328 ASN A CA 1
ATOM 2606 C C . ASN A 1 328 ? -12.523 1.497 -16.766 1 36.94 328 ASN A C 1
ATOM 2608 O O . ASN A 1 328 ? -11.305 1.603 -16.875 1 36.94 328 ASN A O 1
ATOM 2612 N N . GLU A 1 329 ? -13.148 1.173 -17.922 1 35.09 329 GLU A N 1
ATOM 2613 C CA . GLU A 1 329 ? -13.023 1.962 -19.141 1 35.09 329 GLU A CA 1
ATOM 2614 C C . GLU A 1 329 ? -12.531 3.373 -18.844 1 35.09 329 GLU A C 1
ATOM 2616 O O . GLU A 1 329 ? -13.047 4.039 -17.953 1 35.09 329 GLU A O 1
ATOM 2621 N N . GLU A 1 330 ? -11.281 3.682 -18.922 1 32.84 330 GLU A N 1
ATOM 2622 C CA . GLU A 1 330 ? -11.164 5.094 -19.266 1 32.84 330 GLU A CA 1
ATOM 2623 C C . GLU A 1 330 ? -12.328 5.547 -20.141 1 32.84 330 GLU A C 1
ATOM 2625 O O . GLU A 1 330 ? -12.547 5 -21.219 1 32.84 330 GLU A O 1
ATOM 2630 N N . GLN A 1 331 ? -13.727 5.938 -19.703 1 26.17 331 GLN A N 1
ATOM 2631 C CA . GLN A 1 331 ? -14.289 6.992 -20.531 1 26.17 331 GLN A CA 1
ATOM 2632 C C . GLN A 1 331 ? -13.234 8.031 -20.906 1 26.17 331 GLN A C 1
ATOM 2634 O O . GLN A 1 331 ? -12.414 8.406 -20.062 1 26.17 331 GLN A O 1
ATOM 2639 N N . MET B 1 1 ? -13.109 85.125 28.266 1 23.75 1 MET B N 1
ATOM 2640 C CA . MET B 1 1 ? -11.922 85.375 29.078 1 23.75 1 MET B CA 1
ATOM 2641 C C . MET B 1 1 ? -10.977 84.188 29.016 1 23.75 1 MET B C 1
ATOM 2643 O O . MET B 1 1 ? -11.336 83.062 29.422 1 23.75 1 MET B O 1
ATOM 2647 N N . ALA B 1 2 ? -10.344 84.125 27.953 1 34.12 2 ALA B N 1
ATOM 2648 C CA . ALA B 1 2 ? -9.508 83.125 27.312 1 34.12 2 ALA B CA 1
ATOM 2649 C C . ALA B 1 2 ? -8.383 82.688 28.25 1 34.12 2 ALA B C 1
ATOM 2651 O O . ALA B 1 2 ? -7.66 83.5 28.812 1 34.12 2 ALA B O 1
ATOM 2652 N N . ASN B 1 3 ? -8.648 81.625 29 1 30.78 3 ASN B N 1
ATOM 2653 C CA . ASN B 1 3 ? -7.984 80.875 30.078 1 30.78 3 ASN B CA 1
ATOM 2654 C C . ASN B 1 3 ? -6.516 80.625 29.75 1 30.78 3 ASN B C 1
ATOM 2656 O O . ASN B 1 3 ? -6.203 80 28.734 1 30.78 3 ASN B O 1
ATOM 2660 N N . HIS B 1 4 ? -5.59 81.625 30.016 1 35.62 4 HIS B N 1
ATOM 2661 C CA . HIS B 1 4 ? -4.168 81.875 29.812 1 35.62 4 HIS B CA 1
ATOM 2662 C C . HIS B 1 4 ? -3.336 80.688 30.297 1 35.62 4 HIS B C 1
ATOM 2664 O O . HIS B 1 4 ? -3.018 80.562 31.484 1 35.62 4 HIS B O 1
ATOM 2670 N N . VAL B 1 5 ? -3.836 79.438 30 1 38.81 5 VAL B N 1
ATOM 2671 C CA . VAL B 1 5 ? -3.045 78.25 30.297 1 38.81 5 VAL B CA 1
ATOM 2672 C C . VAL B 1 5 ? -1.602 78.438 29.844 1 38.81 5 VAL B C 1
ATOM 2674 O O . VAL B 1 5 ? -1.35 78.812 28.688 1 38.81 5 VAL B O 1
ATOM 2677 N N . LEU B 1 6 ? -0.731 78.75 30.688 1 46.25 6 LEU B N 1
ATOM 2678 C CA . LEU B 1 6 ? 0.724 78.812 30.703 1 46.25 6 LEU B CA 1
ATOM 2679 C C . LEU B 1 6 ? 1.364 77.562 30.125 1 46.25 6 LEU B C 1
ATOM 2681 O O . LEU B 1 6 ? 0.979 76.438 30.484 1 46.25 6 LEU B O 1
ATOM 2685 N N . GLY B 1 7 ? 1.87 77.625 28.953 1 52.62 7 GLY B N 1
ATOM 2686 C CA . GLY B 1 7 ? 2.877 76.812 28.312 1 52.62 7 GLY B CA 1
ATOM 2687 C C . GLY B 1 7 ? 2.557 76.438 26.859 1 52.62 7 GLY B C 1
ATOM 2688 O O . GLY B 1 7 ? 3.457 76.438 26.016 1 52.62 7 GLY B O 1
ATOM 2689 N N . ILE B 1 8 ? 1.405 75.938 26.672 1 59.81 8 ILE B N 1
ATOM 2690 C CA . ILE B 1 8 ? 1.131 75.562 25.281 1 59.81 8 ILE B CA 1
ATOM 2691 C C . ILE B 1 8 ? 0.443 76.75 24.578 1 59.81 8 ILE B C 1
ATOM 2693 O O . ILE B 1 8 ? -0.309 77.5 25.203 1 59.81 8 ILE B O 1
ATOM 2697 N N . CYS B 1 9 ? 0.728 77.062 23.281 1 64.56 9 CYS B N 1
ATOM 2698 C CA . CYS B 1 9 ? 0.132 78.125 22.469 1 64.56 9 CYS B CA 1
ATOM 2699 C C . CYS B 1 9 ? -1.38 77.938 22.375 1 64.56 9 CYS B C 1
ATOM 2701 O O . CYS B 1 9 ? -1.872 76.875 22.016 1 64.56 9 CYS B O 1
ATOM 2703 N N . THR B 1 10 ? -2.25 78.875 22.906 1 66 10 THR B N 1
ATOM 2704 C CA . THR B 1 10 ? -3.709 78.875 22.922 1 66 10 THR B CA 1
ATOM 2705 C C . THR B 1 10 ? -4.27 78.75 21.516 1 66 10 THR B C 1
ATOM 2707 O O . THR B 1 10 ? -5.359 78.25 21.297 1 66 10 THR B O 1
ATOM 2710 N N . GLU B 1 11 ? -3.58 79.188 20.562 1 69.25 11 GLU B N 1
ATOM 2711 C CA . GLU B 1 11 ? -4.078 79.312 19.188 1 69.25 11 GLU B CA 1
ATOM 2712 C C . GLU B 1 11 ? -3.777 78 18.422 1 69.25 11 GLU B C 1
ATOM 2714 O O . GLU B 1 11 ? -4.672 77.438 17.812 1 69.25 11 GLU B O 1
ATOM 2719 N N . CYS B 1 12 ? -2.553 77.562 18.422 1 69.62 12 CYS B N 1
ATOM 2720 C CA . CYS B 1 12 ? -2.213 76.375 17.609 1 69.62 12 CYS B CA 1
ATOM 2721 C C . CYS B 1 12 ? -2.25 75.125 18.453 1 69.62 12 CYS B C 1
ATOM 2723 O O . CYS B 1 12 ? -2.357 74 17.906 1 69.62 12 CYS B O 1
ATOM 2725 N N . THR B 1 13 ? -2.299 75.188 19.688 1 63.66 13 THR B N 1
ATOM 2726 C CA . THR B 1 13 ? -2.316 74.062 20.672 1 63.66 13 THR B CA 1
ATOM 2727 C C . THR B 1 13 ? -1.244 73.062 20.344 1 63.66 13 THR B C 1
ATOM 2729 O O . THR B 1 13 ? -1.353 71.875 20.734 1 63.66 13 THR B O 1
ATOM 2732 N N . LYS B 1 14 ? -0.22 73.375 19.625 1 69.25 14 LYS B N 1
ATOM 2733 C CA . LYS B 1 14 ? 0.813 72.438 19.203 1 69.25 14 LYS B CA 1
ATOM 2734 C C . LYS B 1 14 ? 2.166 72.75 19.812 1 69.25 14 LYS B C 1
ATOM 2736 O O . LYS B 1 14 ? 2.943 71.875 20.172 1 69.25 14 LYS B O 1
ATOM 2741 N N . THR B 1 15 ? 2.479 74.062 19.812 1 65.75 15 THR B N 1
ATOM 2742 C CA . THR B 1 15 ? 3.805 74.5 20.219 1 65.75 15 THR B CA 1
ATOM 2743 C C . THR B 1 15 ? 3.744 75.25 21.562 1 65.75 15 THR B C 1
ATOM 2745 O O . THR B 1 15 ? 2.682 75.688 21.984 1 65.75 15 THR B O 1
ATOM 2748 N N . ASN B 1 16 ? 4.918 75.188 22.375 1 62.91 16 ASN B N 1
ATOM 2749 C CA . ASN B 1 16 ? 5.016 75.938 23.625 1 62.91 16 ASN B CA 1
ATOM 2750 C C . ASN B 1 16 ? 4.719 77.438 23.422 1 62.91 16 ASN B C 1
ATOM 2752 O O . ASN B 1 16 ? 5.215 78.062 22.484 1 62.91 16 ASN B O 1
ATOM 2756 N N . GLY B 1 17 ? 3.754 77.938 24.25 1 61.41 17 GLY B N 1
ATOM 2757 C CA . GLY B 1 17 ? 3.533 79.375 24.266 1 61.41 17 GLY B CA 1
ATOM 2758 C C . GLY B 1 17 ? 4.668 80.188 24.906 1 61.41 17 GLY B C 1
ATOM 2759 O O . GLY B 1 17 ? 5.195 79.75 25.953 1 61.41 17 GLY B O 1
ATOM 2760 N N . GLU B 1 18 ? 5.305 81.125 24.281 1 66.44 18 GLU B N 1
ATOM 2761 C CA . GLU B 1 18 ? 6.43 81.938 24.766 1 66.44 18 GLU B CA 1
ATOM 2762 C C . GLU B 1 18 ? 5.98 83.312 25.172 1 66.44 18 GLU B C 1
ATOM 2764 O O . GLU B 1 18 ? 6.668 84 25.938 1 66.44 18 GLU B O 1
ATOM 2769 N N . GLU B 1 19 ? 4.891 83.688 24.641 1 69.31 19 GLU B N 1
ATOM 2770 C CA . GLU B 1 19 ? 4.484 85.062 24.828 1 69.31 19 GLU B CA 1
ATOM 2771 C C . GLU B 1 19 ? 3.008 85.188 25.203 1 69.31 19 GLU B C 1
ATOM 2773 O O . GLU B 1 19 ? 2.227 84.25 24.922 1 69.31 19 GLU B O 1
ATOM 2778 N N . PHE B 1 20 ? 2.535 86.125 26.031 1 66.12 20 PHE B N 1
ATOM 2779 C CA . PHE B 1 20 ? 1.203 86.312 26.594 1 66.12 20 PHE B CA 1
ATOM 2780 C C . PHE B 1 20 ? 0.577 87.625 26.047 1 66.12 20 PHE B C 1
ATOM 2782 O O . PHE B 1 20 ? 1.167 88.688 26.141 1 66.12 20 PHE B O 1
ATOM 2789 N N . CYS B 1 21 ? -0.575 87.438 25.375 1 67.12 21 CYS B N 1
ATOM 2790 C CA . CYS B 1 21 ? -1.308 88.625 24.922 1 67.12 21 CYS B CA 1
ATOM 2791 C C . CYS B 1 21 ? -2.148 89.188 26.047 1 67.12 21 CYS B C 1
ATOM 2793 O O . CYS B 1 21 ? -3.047 88.562 26.562 1 67.12 21 CYS B O 1
ATOM 2795 N N . LEU B 1 22 ? -1.907 90.312 26.562 1 64.31 22 LEU B N 1
ATOM 2796 C CA . LEU B 1 22 ? -2.541 90.938 27.719 1 64.31 22 LEU B CA 1
ATOM 2797 C C . LEU B 1 22 ? -4.016 91.25 27.438 1 64.31 22 LEU B C 1
ATOM 2799 O O . LEU B 1 22 ? -4.852 91.125 28.344 1 64.31 22 LEU B O 1
ATOM 2803 N N . GLU B 1 23 ? -4.355 91.438 26.281 1 66.38 23 GLU B N 1
ATOM 2804 C CA . GLU B 1 23 ? -5.723 91.875 25.953 1 66.38 23 GLU B CA 1
ATOM 2805 C C . GLU B 1 23 ? -6.613 90.625 25.781 1 66.38 23 GLU B C 1
ATOM 2807 O O . GLU B 1 23 ? -7.754 90.625 26.25 1 66.38 23 GLU B O 1
ATOM 2812 N N . CYS B 1 24 ? -6.125 89.562 25.203 1 65.38 24 CYS B N 1
ATOM 2813 C CA . CYS B 1 24 ? -6.926 88.375 24.953 1 65.38 24 CYS B CA 1
ATOM 2814 C C . CYS B 1 24 ? -6.695 87.312 26.031 1 65.38 24 CYS B C 1
ATOM 2816 O O . CYS B 1 24 ? -7.43 86.375 26.109 1 65.38 24 CYS B O 1
ATOM 2818 N N . GLU B 1 25 ? -5.746 87.688 26.859 1 61.06 25 GLU B N 1
ATOM 2819 C CA . GLU B 1 25 ? -5.336 86.812 27.969 1 61.06 25 GLU B CA 1
ATOM 2820 C C . GLU B 1 25 ? -5.074 85.375 27.484 1 61.06 25 GLU B C 1
ATOM 2822 O O . GLU B 1 25 ? -5.547 84.438 28.094 1 61.06 25 GLU B O 1
ATOM 2827 N N . VAL B 1 26 ? -4.43 85.375 26.391 1 67.62 26 VAL B N 1
ATOM 2828 C CA . VAL B 1 26 ? -4.125 84.062 25.828 1 67.62 26 VAL B CA 1
ATOM 2829 C C . VAL B 1 26 ? -2.613 83.875 25.672 1 67.62 26 VAL B C 1
ATOM 2831 O O . VAL B 1 26 ? -1.888 84.875 25.547 1 67.62 26 VAL B O 1
ATOM 2834 N N . ILE B 1 27 ? -2.064 82.625 25.766 1 67.12 27 ILE B N 1
ATOM 2835 C CA . ILE B 1 27 ? -0.661 82.25 25.578 1 67.12 27 ILE B CA 1
ATOM 2836 C C . ILE B 1 27 ? -0.421 81.812 24.125 1 67.12 27 ILE B C 1
ATOM 2838 O O . ILE B 1 27 ? -1.169 81 23.578 1 67.12 27 ILE B O 1
ATOM 2842 N N . LEU B 1 28 ? 0.547 82.562 23.469 1 69.94 28 LEU B N 1
ATOM 2843 C CA . LEU B 1 28 ? 0.774 82.375 22.031 1 69.94 28 LEU B CA 1
ATOM 2844 C C . LEU B 1 28 ? 2.203 81.875 21.766 1 69.94 28 LEU B C 1
ATOM 2846 O O . LEU B 1 28 ? 3.129 82.312 22.484 1 69.94 28 LEU B O 1
ATOM 2850 N N . CYS B 1 29 ? 2.375 80.938 20.875 1 70.62 29 CYS B N 1
ATOM 2851 C CA . CYS B 1 29 ? 3.705 80.562 20.375 1 70.62 29 CYS B CA 1
ATOM 2852 C C . CYS B 1 29 ? 4.184 81.625 19.359 1 70.62 29 CYS B C 1
ATOM 2854 O O . CYS B 1 29 ? 3.404 82.438 18.906 1 70.62 29 CYS B O 1
ATOM 2856 N N . SER B 1 30 ? 5.613 81.5 19.125 1 72.88 30 SER B N 1
ATOM 2857 C CA . SER B 1 30 ? 6.211 82.5 18.234 1 72.88 30 SER B CA 1
ATOM 2858 C C . SER B 1 30 ? 5.477 82.562 16.891 1 72.88 30 SER B C 1
ATOM 2860 O O . SER B 1 30 ? 5.277 83.625 16.344 1 72.88 30 SER B O 1
ATOM 2862 N N . LYS B 1 31 ? 4.922 81.5 16.422 1 78.56 31 LYS B N 1
ATOM 2863 C CA . LYS B 1 31 ? 4.246 81.5 15.125 1 78.56 31 LYS B CA 1
ATOM 2864 C C . LYS B 1 31 ? 2.822 82 15.234 1 78.56 31 LYS B C 1
ATOM 2866 O O . LYS B 1 31 ? 2.387 82.812 14.391 1 78.56 31 LYS B O 1
ATOM 2871 N N . CYS B 1 32 ? 2.098 81.625 16.266 1 74.56 32 CYS B N 1
ATOM 2872 C CA . CYS B 1 32 ? 0.706 82.062 16.406 1 74.56 32 CYS B CA 1
ATOM 2873 C C . CYS B 1 32 ? 0.615 83.5 16.859 1 74.56 32 CYS B C 1
ATOM 2875 O O . CYS B 1 32 ? -0.395 84.188 16.625 1 74.56 32 CYS B O 1
ATOM 2877 N N . LYS B 1 33 ? 1.71 83.938 17.562 1 75 33 LYS B N 1
ATOM 2878 C CA . LYS B 1 33 ? 1.784 85.312 17.906 1 75 33 LYS B CA 1
ATOM 2879 C C . LYS B 1 33 ? 1.656 86.188 16.656 1 75 33 LYS B C 1
ATOM 2881 O O . LYS B 1 33 ? 0.912 87.188 16.656 1 75 33 LYS B O 1
ATOM 2886 N N . LEU B 1 34 ? 2.422 85.75 15.711 1 77.94 34 LEU B N 1
ATOM 2887 C CA . LEU B 1 34 ? 2.4 86.562 14.469 1 77.94 34 LEU B CA 1
ATOM 2888 C C . LEU B 1 34 ? 1.005 86.562 13.852 1 77.94 34 LEU B C 1
ATOM 2890 O O . LEU B 1 34 ? 0.511 87.562 13.43 1 77.94 34 LEU B O 1
ATOM 2894 N N . SER B 1 35 ? 0.347 85.438 13.828 1 78.25 35 SER B N 1
ATOM 2895 C CA . SER B 1 35 ? -0.986 85.312 13.242 1 78.25 35 SER B CA 1
ATOM 2896 C C . SER B 1 35 ? -2.021 86 14.109 1 78.25 35 SER B C 1
ATOM 2898 O O . SER B 1 35 ? -2.977 86.625 13.594 1 78.25 35 SER B O 1
ATOM 2900 N N . HIS B 1 36 ? -1.952 85.938 15.438 1 75.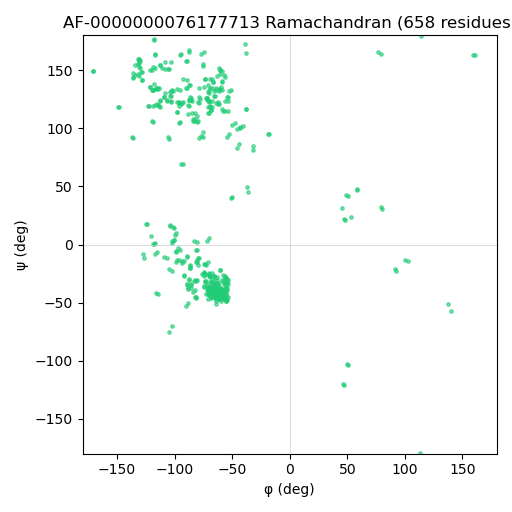69 36 HIS B N 1
ATOM 2901 C CA . HIS B 1 36 ? -2.838 86.562 16.391 1 75.69 36 HIS B CA 1
ATOM 2902 C C . HIS B 1 36 ? -2.789 88.062 16.266 1 75.69 36 HIS B C 1
ATOM 2904 O O . HIS B 1 36 ? -3.832 88.75 16.25 1 75.69 36 HIS B O 1
ATOM 2910 N N . LEU B 1 37 ? -1.509 88.5 16.109 1 74.31 37 LEU B N 1
ATOM 2911 C CA . LEU B 1 37 ? -1.347 89.938 16.031 1 74.31 37 LEU B CA 1
ATOM 2912 C C . LEU B 1 37 ? -1.651 90.438 14.625 1 74.31 37 LEU B C 1
ATOM 2914 O O . LEU B 1 37 ? -1.753 91.688 14.406 1 74.31 37 LEU B O 1
ATOM 2918 N N . LYS B 1 38 ? -1.916 89.562 13.688 1 75.25 38 LYS B N 1
ATOM 2919 C CA . LYS B 1 38 ? -2.279 89.938 12.328 1 75.25 38 LYS B CA 1
ATOM 2920 C C . LYS B 1 38 ? -3.783 90.188 12.203 1 75.25 38 LYS B C 1
ATOM 2922 O O . LYS B 1 38 ? -4.242 90.812 11.266 1 75.25 38 LYS B O 1
ATOM 2927 N N . ARG B 1 39 ? -4.539 89.688 13.078 1 74.44 39 ARG B N 1
ATOM 2928 C CA . ARG B 1 39 ? -5.977 89.875 13.047 1 74.44 39 ARG B CA 1
ATOM 2929 C C . ARG B 1 39 ? -6.297 91.375 13.359 1 74.44 39 ARG B C 1
ATOM 2931 O O . ARG B 1 39 ? -5.668 91.938 14.227 1 74.44 39 ARG B O 1
ATOM 2938 N N . LYS B 1 40 ? -7.207 91.938 12.555 1 71.75 40 LYS B N 1
ATOM 2939 C CA . LYS B 1 40 ? -7.539 93.375 12.672 1 71.75 40 LYS B CA 1
ATOM 2940 C C . LYS B 1 40 ? -7.961 93.688 14.094 1 71.75 40 LYS B C 1
ATOM 2942 O O . LYS B 1 40 ? -7.578 94.75 14.617 1 71.75 40 LYS B O 1
ATOM 2947 N N . SER B 1 41 ? -8.633 92.875 14.867 1 66.5 41 SER B N 1
ATOM 2948 C CA . SER B 1 41 ? -9.156 93.125 16.203 1 66.5 41 SER B CA 1
ATOM 2949 C C . SER B 1 41 ? -8.055 93 17.266 1 66.5 41 SER B C 1
ATOM 2951 O O . SER B 1 41 ? -8.164 93.562 18.344 1 66.5 41 SER B O 1
ATOM 2953 N N . ASN B 1 42 ? -6.883 92.375 17.016 1 67.56 42 ASN B N 1
ATOM 2954 C CA . ASN B 1 42 ? -5.883 92.062 18.031 1 67.56 42 ASN B CA 1
ATOM 2955 C C . ASN B 1 42 ? -4.566 92.812 17.75 1 67.56 42 ASN B C 1
ATOM 2957 O O . ASN B 1 42 ? -3.578 92.562 18.453 1 67.56 42 ASN B O 1
ATOM 2961 N N . LYS B 1 43 ? -4.477 93.562 16.797 1 72.88 43 LYS B N 1
ATOM 2962 C CA . LYS B 1 43 ? -3.264 94.25 16.344 1 72.88 43 LYS B CA 1
ATOM 2963 C C . LYS B 1 43 ? -2.643 95.062 17.469 1 72.88 43 LYS B C 1
ATOM 2965 O O . LYS B 1 43 ? -1.418 95.188 17.547 1 72.88 43 LYS B O 1
ATOM 2970 N N . LYS B 1 44 ? -3.363 95.625 18.391 1 69.81 44 LYS B N 1
ATOM 2971 C CA . LYS B 1 44 ? -2.85 96.5 19.438 1 69.81 44 LYS B CA 1
ATOM 2972 C C . LYS B 1 44 ? -2.66 95.75 20.75 1 69.81 44 LYS B C 1
ATOM 2974 O O . LYS B 1 44 ? -2.432 96.375 21.797 1 69.81 44 LYS B O 1
ATOM 2979 N N . HIS B 1 45 ? -2.789 94.438 20.688 1 66.5 45 HIS B N 1
ATOM 2980 C CA . HIS B 1 45 ? -2.639 93.688 21.922 1 66.5 45 HIS B CA 1
ATOM 2981 C C . HIS B 1 45 ? -1.185 93.688 22.375 1 66.5 45 HIS B C 1
ATOM 2983 O O . HIS B 1 45 ? -0.27 93.688 21.562 1 66.5 45 HIS B O 1
ATOM 2989 N N . HIS B 1 46 ? -0.826 93.875 23.656 1 65.12 46 HIS B N 1
ATOM 2990 C CA . HIS B 1 46 ? 0.501 93.812 24.266 1 65.12 46 HIS B CA 1
ATOM 2991 C C . HIS B 1 46 ? 0.867 92.375 24.609 1 65.12 46 HIS B C 1
ATOM 2993 O O . HIS B 1 46 ? 0.196 91.75 25.438 1 65.12 46 HIS B O 1
ATOM 2999 N N . VAL B 1 47 ? 1.796 91.875 23.812 1 63.06 47 VAL B N 1
ATOM 3000 C CA . VAL B 1 47 ? 2.279 90.5 24.062 1 63.06 47 VAL B CA 1
ATOM 3001 C C . VAL B 1 47 ? 3.578 90.562 24.859 1 63.06 47 VAL B C 1
ATOM 3003 O O . VAL B 1 47 ? 4.531 91.25 24.469 1 63.06 47 VAL B O 1
ATOM 3006 N N . ASP B 1 48 ? 3.715 90.062 26.25 1 56.78 48 ASP B N 1
ATOM 3007 C CA . ASP B 1 48 ? 4.867 90.062 27.141 1 56.78 48 ASP B CA 1
ATOM 3008 C C . ASP B 1 48 ? 5.727 88.812 26.938 1 56.78 48 ASP B C 1
ATOM 3010 O O . ASP B 1 48 ? 5.223 87.688 26.969 1 56.78 48 ASP B O 1
ATOM 3014 N N . LYS B 1 49 ? 6.957 88.938 26.562 1 54.59 49 LYS B N 1
ATOM 3015 C CA . LYS B 1 49 ? 7.996 87.938 26.297 1 54.59 49 LYS B CA 1
ATOM 3016 C C . LYS B 1 49 ? 8.438 87.25 27.578 1 54.59 49 LYS B C 1
ATOM 3018 O O . LYS B 1 49 ? 9.031 86.188 27.531 1 54.59 49 LYS B O 1
ATOM 3023 N N . SER B 1 50 ? 8.391 87.812 28.734 1 45.19 50 SER B N 1
ATOM 3024 C CA . SER B 1 50 ? 9.039 87.312 29.938 1 45.19 50 SER B CA 1
ATOM 3025 C C . SER B 1 50 ? 8.344 86.062 30.469 1 45.19 50 SER B C 1
ATOM 3027 O O . SER B 1 50 ? 8.719 85.5 31.516 1 45.19 50 SER B O 1
ATOM 3029 N N . TYR B 1 51 ? 7.43 85.562 29.891 1 41.03 51 TYR B N 1
ATOM 3030 C CA . TYR B 1 51 ? 6.703 84.438 30.406 1 41.03 51 TYR B CA 1
ATOM 3031 C C . TYR B 1 51 ? 7.617 83.188 30.5 1 41.03 51 TYR B C 1
ATOM 3033 O O . TYR B 1 51 ? 7.453 82.375 31.406 1 41.03 51 TYR B O 1
ATOM 3041 N N . SER B 1 52 ? 8.555 83.062 29.719 1 41.47 52 SER B N 1
ATOM 3042 C CA . SER B 1 52 ? 9.453 81.875 29.797 1 41.47 52 SER B CA 1
ATOM 3043 C C . SER B 1 52 ? 10.203 81.875 31.109 1 41.47 52 SER B C 1
ATOM 3045 O O . SER B 1 52 ? 10.469 80.812 31.656 1 41.47 52 SER B O 1
ATOM 3047 N N . LYS B 1 53 ? 10.828 82.875 31.609 1 42.78 53 LYS B N 1
ATOM 3048 C CA . LYS B 1 53 ? 11.781 82.938 32.719 1 42.78 53 LYS B CA 1
ATOM 3049 C C . LYS B 1 53 ? 11.094 82.75 34.062 1 42.78 53 LYS B C 1
ATOM 3051 O O . LYS B 1 53 ? 11.75 82.625 35.094 1 42.78 53 LYS B O 1
ATOM 3056 N N . ILE B 1 54 ? 9.906 82.875 34.25 1 39.44 54 ILE B N 1
ATOM 3057 C CA . ILE B 1 54 ? 9.281 82.875 35.562 1 39.44 54 ILE B CA 1
ATOM 3058 C C . ILE B 1 54 ? 9.094 81.438 36.062 1 39.44 54 ILE B C 1
ATOM 3060 O O . ILE B 1 54 ? 8.438 81.188 37.062 1 39.44 54 ILE B O 1
ATOM 3064 N N . LEU B 1 55 ? 9.453 80.5 35.469 1 39.16 55 LEU B N 1
ATOM 3065 C CA . LEU B 1 55 ? 9.312 79.125 35.938 1 39.16 55 LEU B CA 1
ATOM 3066 C C . LEU B 1 55 ? 9.984 79 37.312 1 39.16 55 LEU B C 1
ATOM 3068 O O . LEU B 1 55 ? 9.672 78.062 38.062 1 39.16 55 LEU B O 1
ATOM 3072 N N . ASP B 1 56 ? 11.062 79.562 37.625 1 44.28 56 ASP B N 1
ATOM 3073 C CA . ASP B 1 56 ? 11.664 79.312 38.938 1 44.28 56 ASP B CA 1
ATOM 3074 C C . ASP B 1 56 ? 10.859 79.938 40.031 1 44.28 56 ASP B C 1
ATOM 3076 O O . ASP B 1 56 ? 10.992 79.625 41.219 1 44.28 56 ASP B O 1
ATOM 3080 N N . LYS B 1 57 ? 10.148 81.25 39.938 1 51.12 57 LYS B N 1
ATOM 3081 C CA . LYS B 1 57 ? 9.43 82.125 40.875 1 51.12 57 LYS B CA 1
ATOM 3082 C C . LYS B 1 57 ? 7.926 82.062 40.625 1 51.12 57 LYS B C 1
ATOM 3084 O O . LYS B 1 57 ? 7.48 81.875 39.5 1 51.12 57 LYS B O 1
ATOM 3089 N N . ARG B 1 58 ? 7.016 81.688 41.75 1 57.88 58 ARG B N 1
ATOM 3090 C CA . ARG B 1 58 ? 5.562 81.688 41.594 1 57.88 58 ARG B CA 1
ATOM 3091 C C . ARG B 1 58 ? 5.129 82.875 40.719 1 57.88 58 ARG B C 1
ATOM 3093 O O . ARG B 1 58 ? 5.535 84 40.938 1 57.88 58 ARG B O 1
ATOM 3100 N N . PRO B 1 59 ? 4.547 82.5 39.562 1 63.31 59 PRO B N 1
ATOM 3101 C CA . PRO B 1 59 ? 4.188 83.562 38.625 1 63.31 59 PRO B CA 1
ATOM 3102 C C . PRO B 1 59 ? 3.199 84.562 39.25 1 63.31 59 PRO B C 1
ATOM 3104 O O . PRO B 1 59 ? 2.494 84.25 40.219 1 63.31 59 PRO B O 1
ATOM 3107 N N . SER B 1 60 ? 3.42 85.812 39.062 1 75.12 60 SER B N 1
ATOM 3108 C CA . SER B 1 60 ? 2.484 86.812 39.5 1 75.12 60 SER B CA 1
ATOM 3109 C C . SER B 1 60 ? 1.302 86.938 38.531 1 75.12 60 SER B C 1
ATOM 3111 O O . SER B 1 60 ? 1.44 86.688 37.344 1 75.12 60 SER B O 1
ATOM 3113 N N . CYS B 1 61 ? 0.079 87 39.094 1 77.19 61 CYS B N 1
ATOM 3114 C CA . CYS B 1 61 ? -1.132 87.188 38.312 1 77.19 61 CYS B CA 1
ATOM 3115 C C . CYS B 1 61 ? -1.016 88.438 37.406 1 77.19 61 CYS B C 1
ATOM 3117 O O . CYS B 1 61 ? -0.702 89.5 37.906 1 77.19 61 CYS B O 1
ATOM 3119 N N . LEU B 1 62 ? -1.167 88.312 36.219 1 68.88 62 LEU B N 1
ATOM 3120 C CA . LEU B 1 62 ? -1.012 89.438 35.25 1 68.88 62 LEU B CA 1
ATOM 3121 C C . LEU B 1 62 ? -2.156 90.438 35.406 1 68.88 62 LEU B C 1
ATOM 3123 O O . LEU B 1 62 ? -2.012 91.625 35.031 1 68.88 62 LEU B O 1
ATOM 3127 N N . ILE B 1 63 ? -3.195 89.938 35.875 1 71.5 63 ILE B N 1
ATOM 3128 C CA . ILE B 1 63 ? -4.371 90.812 36.031 1 71.5 63 ILE B CA 1
ATOM 3129 C C . ILE B 1 63 ? -4.285 91.625 37.312 1 71.5 63 ILE B C 1
ATOM 3131 O O . ILE B 1 63 ? -4.566 92.812 37.312 1 71.5 63 ILE B O 1
ATOM 3135 N N . HIS B 1 64 ? -3.779 90.938 38.406 1 78.25 64 HIS B N 1
ATOM 3136 C CA . HIS B 1 64 ? -3.873 91.625 39.719 1 78.25 64 HIS B CA 1
ATOM 3137 C C . HIS B 1 64 ? -2.49 91.812 40.312 1 78.25 64 HIS B C 1
ATOM 3139 O O . HIS B 1 64 ? -2.367 92.375 41.406 1 78.25 64 HIS B O 1
ATOM 3145 N N . SER B 1 65 ? -1.535 91.5 39.531 1 77.88 65 SER B N 1
ATOM 3146 C CA . SER B 1 65 ? -0.15 91.625 39.969 1 77.88 65 SER B CA 1
ATOM 3147 C C . SER B 1 65 ? 0.068 91.062 41.375 1 77.88 65 SER B C 1
ATOM 3149 O O . SER B 1 65 ? 0.781 91.625 42.188 1 77.88 65 SER B O 1
ATOM 3151 N N . LYS B 1 66 ? -0.719 90 41.75 1 79.25 66 LYS B N 1
ATOM 3152 C CA . LYS B 1 66 ? -0.562 89.25 43 1 79.25 66 LYS B CA 1
ATOM 3153 C C . LYS B 1 66 ? -0.001 87.875 42.719 1 79.25 66 LYS B C 1
ATOM 3155 O O . LYS B 1 66 ? -0.019 87.438 41.594 1 79.25 66 LYS B O 1
ATOM 3160 N N . GLU B 1 67 ? 0.594 87.375 43.75 1 81.25 67 GLU B N 1
ATOM 3161 C CA . GLU B 1 67 ? 1.143 86 43.625 1 81.25 67 GLU B CA 1
ATOM 3162 C C . GLU B 1 67 ? 0.042 85 43.344 1 81.25 67 GLU B C 1
ATOM 3164 O O . GLU B 1 67 ? -1.04 85.062 43.938 1 81.25 67 GLU B O 1
ATOM 3169 N N . VAL B 1 68 ? 0.391 84.188 42.312 1 82.69 68 VAL B N 1
ATOM 3170 C CA . VAL B 1 68 ? -0.554 83.125 41.969 1 82.69 68 VAL B CA 1
ATOM 3171 C C . VAL B 1 68 ? -0.428 81.938 42.969 1 82.69 68 VAL B C 1
ATOM 3173 O O . VAL B 1 68 ? 0.674 81.5 43.25 1 82.69 68 VAL B O 1
ATOM 3176 N N . VAL B 1 69 ? -1.56 81.562 43.688 1 84.25 69 VAL B N 1
ATOM 3177 C CA . VAL B 1 69 ? -1.474 80.562 44.719 1 84.25 69 VAL B CA 1
ATOM 3178 C C . VAL B 1 69 ? -2.52 79.438 44.469 1 84.25 69 VAL B C 1
ATOM 3180 O O . VAL B 1 69 ? -2.484 78.375 45.094 1 84.25 69 VAL B O 1
ATOM 3183 N N . PHE B 1 70 ? -3.465 79.812 43.438 1 87.94 70 PHE B N 1
ATOM 3184 C CA . PHE B 1 70 ? -4.551 78.875 43.219 1 87.94 70 PHE B CA 1
ATOM 3185 C C . PHE B 1 70 ? -4.469 78.312 41.781 1 87.94 70 PHE B C 1
ATOM 3187 O O . PHE B 1 70 ? -3.83 78.875 40.906 1 87.94 70 PHE B O 1
ATOM 3194 N N . TYR B 1 71 ? -5 77.062 41.656 1 87.5 71 TYR B N 1
ATOM 3195 C CA . TYR B 1 71 ? -5.18 76.438 40.344 1 87.5 71 TYR B CA 1
ATOM 3196 C C . TYR B 1 71 ? -6.656 76.188 40.062 1 87.5 71 TYR B C 1
ATOM 3198 O O . TYR B 1 71 ? -7.371 75.625 40.906 1 87.5 71 TYR B O 1
ATOM 3206 N N . CYS B 1 72 ? -7.234 76.75 39 1 86.12 72 CYS B N 1
ATOM 3207 C CA . CYS B 1 72 ? -8.602 76.5 38.562 1 86.12 72 CYS B CA 1
ATOM 3208 C C . CYS B 1 72 ? -8.656 75.312 37.625 1 86.12 72 CYS B C 1
ATOM 3210 O O . CYS B 1 72 ? -8.172 75.375 36.5 1 86.12 72 CYS B O 1
ATOM 3212 N N . SER B 1 73 ? -9.289 74.25 38.125 1 83.44 73 SER B N 1
ATOM 3213 C CA . SER B 1 73 ? -9.336 73 37.375 1 83.44 73 SER B CA 1
ATOM 3214 C C . SER B 1 73 ? -10.305 73.062 36.188 1 83.44 73 SER B C 1
ATOM 3216 O O . SER B 1 73 ? -10.156 72.375 35.188 1 83.44 73 SER B O 1
ATOM 3218 N N . SER B 1 74 ? -11.258 73.938 36.281 1 82.5 74 SER B N 1
ATOM 3219 C CA . SER B 1 74 ? -12.25 74.125 35.25 1 82.5 74 SER B CA 1
ATOM 3220 C C . SER B 1 74 ? -11.641 74.812 34 1 82.5 74 SER B C 1
ATOM 3222 O O . SER B 1 74 ? -11.953 74.438 32.875 1 82.5 74 SER B O 1
ATOM 3224 N N . CYS B 1 75 ? -10.727 75.688 34.281 1 76.69 75 CYS B N 1
ATOM 3225 C CA . CYS B 1 75 ? -10.141 76.5 33.188 1 76.69 75 CYS B CA 1
ATOM 3226 C C . CYS B 1 75 ? -8.695 76.062 32.938 1 76.69 75 CYS B C 1
ATOM 3228 O O . CYS B 1 75 ? -8.086 76.5 31.953 1 76.69 75 CYS B O 1
ATOM 3230 N N . CYS B 1 76 ? -8.148 75.25 33.812 1 77 76 CYS B N 1
ATOM 3231 C CA . CYS B 1 76 ? -6.766 74.812 33.75 1 77 76 CYS B CA 1
ATOM 3232 C C . CYS B 1 76 ? -5.809 76 33.781 1 77 76 CYS B C 1
ATOM 3234 O O . CYS B 1 76 ? -4.883 76.062 32.969 1 77 76 CYS B O 1
ATOM 3236 N N . LEU B 1 77 ? -6.09 76.875 34.719 1 78.5 77 LEU B N 1
ATOM 3237 C CA . LEU B 1 77 ? -5.285 78.125 34.812 1 78.5 77 LEU B CA 1
ATOM 3238 C C . LEU B 1 77 ? -4.809 78.375 36.219 1 78.5 77 LEU B C 1
ATOM 3240 O O . LEU B 1 77 ? -5.48 78 37.188 1 78.5 77 LEU B O 1
ATOM 3244 N N . LEU B 1 78 ? -3.59 78.938 36.312 1 82.44 78 LEU B N 1
ATOM 3245 C CA . LEU B 1 78 ? -3.117 79.5 37.562 1 82.44 78 LEU B CA 1
ATOM 3246 C C . LEU B 1 78 ? -3.727 80.875 37.844 1 82.44 78 LEU B C 1
ATOM 3248 O O . LEU B 1 78 ? -3.672 81.75 37 1 82.44 78 LEU B O 1
ATOM 3252 N N . ILE B 1 79 ? -4.359 81 39.062 1 83.06 79 ILE B N 1
ATOM 3253 C CA . ILE B 1 79 ? -5.066 82.25 39.312 1 83.06 79 ILE B CA 1
ATOM 3254 C C . ILE B 1 79 ? -4.664 82.812 40.688 1 83.06 79 ILE B C 1
ATOM 3256 O O . ILE B 1 79 ? -4.172 82.062 41.562 1 83.06 79 ILE B O 1
ATOM 3260 N N . CYS B 1 80 ? -4.746 84.062 40.844 1 82.88 80 CYS B N 1
ATOM 3261 C CA . CYS B 1 80 ? -4.5 84.75 42.125 1 82.88 80 CYS B CA 1
ATOM 3262 C C . CYS B 1 80 ? -5.773 84.812 42.969 1 82.88 80 CYS B C 1
ATOM 3264 O O . CYS B 1 80 ? -6.848 84.438 42.5 1 82.88 80 CYS B O 1
ATOM 3266 N N . PRO B 1 81 ? -5.738 85.125 44.25 1 87.69 81 PRO B N 1
ATOM 3267 C CA . PRO B 1 81 ? -6.918 85.188 45.094 1 87.69 81 PRO B CA 1
ATOM 3268 C C . PRO B 1 81 ? -7.98 86.125 44.594 1 87.69 81 PRO B C 1
ATOM 3270 O O . PRO B 1 81 ? -9.18 85.875 44.75 1 87.69 81 PRO B O 1
ATOM 3273 N N . SER B 1 82 ? -7.531 87.188 43.969 1 89.31 82 SER B N 1
ATOM 3274 C CA . SER B 1 82 ? -8.484 88.125 43.438 1 89.31 82 SER B CA 1
ATOM 3275 C C . SER B 1 82 ? -9.234 87.562 42.219 1 89.31 82 SER B C 1
ATOM 3277 O O . SER B 1 82 ? -10.445 87.75 42.094 1 89.31 82 SER B O 1
ATOM 3279 N N . CYS B 1 83 ? -8.492 86.938 41.406 1 86.56 83 CYS B N 1
ATOM 3280 C CA . CYS B 1 83 ? -9.102 86.312 40.25 1 86.56 83 CYS B CA 1
ATOM 3281 C C . CYS B 1 83 ? -10.117 85.25 40.688 1 86.56 83 CYS B C 1
ATOM 3283 O O . CYS B 1 83 ? -11.148 85.062 40.031 1 86.56 83 CYS B O 1
ATOM 3285 N N . MET B 1 84 ? -9.898 84.5 41.875 1 89 84 MET B N 1
ATOM 3286 C CA . MET B 1 84 ? -10.773 83.5 42.406 1 89 84 MET B CA 1
ATOM 3287 C C . MET B 1 84 ? -12.125 84.062 42.781 1 89 84 MET B C 1
ATOM 3289 O O . MET B 1 84 ? -13.164 83.438 42.562 1 89 84 MET B O 1
ATOM 3293 N N . LEU B 1 85 ? -12.023 85.25 43.219 1 89.5 85 LEU B N 1
ATOM 3294 C CA . LEU B 1 85 ? -13.242 85.875 43.719 1 89.5 85 LEU B CA 1
ATOM 3295 C C . LEU B 1 85 ? -14.031 86.562 42.594 1 89.5 85 LEU B C 1
ATOM 3297 O O . LEU B 1 85 ? -15.234 86.75 42.75 1 89.5 85 LEU B O 1
ATOM 3301 N N . GLU B 1 86 ? -13.367 86.812 41.5 1 88.75 86 GLU B N 1
ATOM 3302 C CA . GLU B 1 86 ? -14.016 87.562 40.438 1 88.75 86 GLU B CA 1
ATOM 3303 C C . GLU B 1 86 ? -14.477 86.625 39.312 1 88.75 86 GLU B C 1
ATOM 3305 O O . GLU B 1 86 ? -15.664 86.312 39.188 1 88.75 86 GLU B O 1
ATOM 3310 N N . LYS B 1 87 ? -13.578 86.062 38.562 1 86.5 87 LYS B N 1
ATOM 3311 C CA . LYS B 1 87 ? -13.883 85.438 37.281 1 86.5 87 LYS B CA 1
ATOM 3312 C C . LYS B 1 87 ? -13.992 83.938 37.469 1 86.5 87 LYS B C 1
ATOM 3314 O O . LYS B 1 87 ? -14.586 83.25 36.656 1 86.5 87 LYS B O 1
ATOM 3319 N N . HIS B 1 88 ? -13.5 83.438 38.625 1 85.56 88 HIS B N 1
ATOM 3320 C CA . HIS B 1 88 ? -13.445 82 38.781 1 85.56 88 HIS B CA 1
ATOM 3321 C C . HIS B 1 88 ? -14.188 81.5 40.031 1 85.56 88 HIS B C 1
ATOM 3323 O O . HIS B 1 88 ? -13.906 80.438 40.562 1 85.56 88 HIS B O 1
ATOM 3329 N N . LYS B 1 89 ? -15.039 82.375 40.531 1 87.75 89 LYS B N 1
ATOM 3330 C CA . LYS B 1 89 ? -15.742 82.125 41.781 1 87.75 89 LYS B CA 1
ATOM 3331 C C . LYS B 1 89 ? -16.5 80.812 41.781 1 87.75 89 LYS B C 1
ATOM 3333 O O . LYS B 1 89 ? -16.516 80.125 42.75 1 87.75 89 LYS B O 1
ATOM 3338 N N . GLN B 1 90 ? -17.141 80.375 40.656 1 89.31 90 GLN B N 1
ATOM 3339 C CA . GLN B 1 90 ? -17.953 79.188 40.625 1 89.31 90 GLN B CA 1
ATOM 3340 C C . GLN B 1 90 ? -17.188 78.062 40 1 89.31 90 GLN B C 1
ATOM 3342 O O . GLN B 1 90 ? -17.766 77 39.75 1 89.31 90 GLN B O 1
ATOM 3347 N N . HIS B 1 91 ? -15.945 78.188 39.875 1 90.94 91 HIS B N 1
ATOM 3348 C CA . HIS B 1 91 ? -15.133 77.125 39.281 1 90.94 91 HIS B CA 1
ATOM 3349 C C . HIS B 1 91 ? -14.539 76.25 40.375 1 90.94 91 HIS B C 1
ATOM 3351 O O . HIS B 1 91 ? -14.633 76.562 41.562 1 90.94 91 HIS B O 1
ATOM 3357 N N . ASP B 1 92 ? -14.055 75 39.938 1 91.69 92 ASP B N 1
ATOM 3358 C CA . ASP B 1 92 ? -13.328 74.125 40.812 1 91.69 92 ASP B CA 1
ATOM 3359 C C . ASP B 1 92 ? -11.891 74.625 41.031 1 91.69 92 ASP B C 1
ATOM 3361 O O . ASP B 1 92 ? -11.016 74.312 40.219 1 91.69 92 ASP B O 1
ATOM 3365 N N . VAL B 1 93 ? -11.695 75.375 42.188 1 91.19 93 VAL B N 1
ATOM 3366 C CA . VAL B 1 93 ? -10.406 76 42.438 1 91.19 93 VAL B CA 1
ATOM 3367 C C . VAL B 1 93 ? -9.758 75.375 43.656 1 91.19 93 VAL B C 1
ATOM 3369 O O . VAL B 1 93 ? -10.445 75.062 44.625 1 91.19 93 VAL B O 1
ATOM 3372 N N . ASP B 1 94 ? -8.508 75.062 43.531 1 89.88 94 ASP B N 1
ATOM 3373 C CA . ASP B 1 94 ? -7.738 74.438 44.625 1 89.88 94 ASP B CA 1
ATOM 3374 C C . ASP B 1 94 ? -6.387 75.125 44.781 1 89.88 94 ASP B C 1
ATOM 3376 O O . ASP B 1 94 ? -5.906 75.812 43.844 1 89.88 94 ASP B O 1
ATOM 3380 N N . GLU B 1 95 ? -5.871 75 46.062 1 90.25 95 GLU B N 1
ATOM 3381 C CA . GLU B 1 95 ? -4.504 75.5 46.219 1 90.25 95 GLU B CA 1
ATOM 3382 C C . GLU B 1 95 ? -3.535 74.75 45.312 1 90.25 95 GLU B C 1
ATOM 3384 O O . GLU B 1 95 ? -3.691 73.562 45.062 1 90.25 95 GLU B O 1
ATOM 3389 N N . ILE B 1 96 ? -2.568 75.438 44.875 1 85.25 96 ILE B N 1
ATOM 3390 C CA . ILE B 1 96 ? -1.62 74.875 43.906 1 85.25 96 ILE B CA 1
ATOM 3391 C C . ILE B 1 96 ? -1.001 73.562 44.5 1 85.25 96 ILE B C 1
ATOM 3393 O O . ILE B 1 96 ? -0.892 72.562 43.812 1 85.25 96 ILE B O 1
ATOM 3397 N N . GLU B 1 97 ? -0.595 73.625 45.75 1 87.44 97 GLU B N 1
ATOM 3398 C CA . GLU B 1 97 ? 0.027 72.5 46.406 1 87.44 97 GLU B CA 1
ATOM 3399 C C . GLU B 1 97 ? -0.92 71.312 46.438 1 87.44 97 GLU B C 1
ATOM 3401 O O . GLU B 1 97 ? -0.507 70.188 46.156 1 87.44 97 GLU B O 1
ATOM 3406 N N . ASN B 1 98 ? -2.209 71.562 46.688 1 90.94 98 ASN B N 1
ATOM 3407 C CA . ASN B 1 98 ? -3.207 70.5 46.75 1 90.94 98 ASN B CA 1
ATOM 3408 C C . ASN B 1 98 ? -3.518 69.938 45.344 1 90.94 98 ASN B C 1
ATOM 3410 O O . ASN B 1 98 ? -3.658 68.75 45.156 1 90.94 98 ASN B O 1
ATOM 3414 N N . ALA B 1 99 ? -3.639 70.875 44.375 1 89.31 99 ALA B N 1
ATOM 3415 C CA . ALA B 1 99 ? -3.92 70.5 43 1 89.31 99 ALA B CA 1
ATOM 3416 C C . ALA B 1 99 ? -2.797 69.625 42.438 1 89.31 99 ALA B C 1
ATOM 3418 O O . ALA B 1 99 ? -3.053 68.625 41.781 1 89.31 99 ALA B O 1
ATOM 3419 N N . VAL B 1 100 ? -1.521 70 42.781 1 88.94 100 VAL B N 1
ATOM 3420 C CA . VAL B 1 100 ? -0.359 69.25 42.312 1 88.94 100 VAL B CA 1
ATOM 3421 C C . VAL B 1 100 ? -0.362 67.875 42.938 1 88.94 100 VAL B C 1
ATOM 3423 O O . VAL B 1 100 ? -0.123 66.875 42.25 1 88.94 100 VAL B O 1
ATOM 3426 N N . SER B 1 101 ? -0.649 67.812 44.219 1 91.19 101 SER B N 1
ATOM 3427 C CA . SER B 1 101 ? -0.671 66.5 44.906 1 91.19 101 SER B CA 1
ATOM 3428 C C . SER B 1 101 ? -1.727 65.625 44.312 1 91.19 101 SER B C 1
ATOM 3430 O O . SER B 1 101 ? -1.472 64.438 44.125 1 91.19 101 SER B O 1
ATOM 3432 N N . LYS B 1 102 ? -2.908 66.125 44 1 91.69 102 LYS B N 1
ATOM 3433 C CA . LYS B 1 102 ? -3.988 65.375 43.406 1 91.69 102 LYS B CA 1
ATOM 3434 C C . LYS B 1 102 ? -3.607 64.875 42.031 1 91.69 102 LYS B C 1
ATOM 3436 O O . LYS B 1 102 ? -3.854 63.688 41.719 1 91.69 102 LYS B O 1
ATOM 3441 N N . LYS B 1 103 ? -2.994 65.688 41.219 1 90.94 103 LYS B N 1
ATOM 3442 C CA . LYS B 1 103 ? -2.588 65.312 39.875 1 90.94 103 LYS B CA 1
ATOM 3443 C C . LYS B 1 103 ? -1.463 64.25 39.906 1 90.94 103 LYS B C 1
ATOM 3445 O O . LYS B 1 103 ? -1.45 63.344 39.094 1 90.94 103 LYS B O 1
ATOM 3450 N N . LYS B 1 104 ? -0.53 64.438 40.875 1 92 104 LYS B N 1
ATOM 3451 C CA . LYS B 1 104 ? 0.548 63.469 41.031 1 92 104 LYS B CA 1
ATOM 3452 C C . LYS B 1 104 ? 0.004 62.094 41.438 1 92 104 LYS B C 1
ATOM 3454 O O . LYS B 1 104 ? 0.485 61.062 40.969 1 92 104 LYS B O 1
ATOM 3459 N N . GLU B 1 105 ? -0.978 62.125 42.281 1 93.44 105 GLU B N 1
ATOM 3460 C CA . GLU B 1 105 ? -1.634 60.875 42.656 1 93.44 105 GLU B CA 1
ATOM 3461 C C . GLU B 1 105 ? -2.336 60.219 41.469 1 93.44 105 GLU B C 1
ATOM 3463 O O . GLU B 1 105 ? -2.316 59 41.344 1 93.44 105 GLU B O 1
ATOM 3468 N N . GLY B 1 106 ? -3.021 61.062 40.656 1 92.06 106 GLY B N 1
ATOM 3469 C CA . GLY B 1 106 ? -3.662 60.562 39.469 1 92.06 106 GLY B CA 1
ATOM 3470 C C . GLY B 1 106 ? -2.689 59.906 38.5 1 92.06 106 GLY B C 1
ATOM 3471 O O . GLY B 1 106 ? -2.969 58.844 37.969 1 92.06 106 GLY B O 1
ATOM 3472 N N . ILE B 1 107 ? -1.542 60.531 38.312 1 92.56 107 ILE B N 1
ATOM 3473 C CA . ILE B 1 107 ? -0.509 60 37.438 1 92.56 107 ILE B CA 1
ATOM 3474 C C . ILE B 1 107 ? 0.002 58.688 37.969 1 92.56 107 ILE B C 1
ATOM 3476 O O . ILE B 1 107 ? 0.174 57.719 37.219 1 92.56 107 ILE B O 1
ATOM 3480 N N . SER B 1 108 ? 0.224 58.625 39.312 1 94.12 108 SER B N 1
ATOM 3481 C CA . SER B 1 108 ? 0.709 57.406 39.938 1 94.12 108 SER B CA 1
ATOM 3482 C C . SER B 1 108 ? -0.277 56.25 39.75 1 94.12 108 SER B C 1
ATOM 3484 O O . SER B 1 108 ? 0.126 55.125 39.531 1 94.12 108 SER B O 1
ATOM 3486 N N . SER B 1 109 ? -1.58 56.594 39.875 1 95.06 109 SER B N 1
ATOM 3487 C CA . SER B 1 109 ? -2.611 55.594 39.688 1 95.06 109 SER B CA 1
ATOM 3488 C C . SER B 1 109 ? -2.617 55.062 38.25 1 95.06 109 SER B C 1
ATOM 3490 O O . SER B 1 109 ? -2.777 53.844 38.031 1 95.06 109 SER B O 1
ATOM 3492 N N . GLU B 1 110 ? -2.428 55.969 37.281 1 93.62 110 GLU B N 1
ATOM 3493 C CA . GLU B 1 110 ? -2.391 55.562 35.875 1 93.62 110 GLU B CA 1
ATOM 3494 C C . GLU B 1 110 ? -1.19 54.656 35.562 1 93.62 110 GLU B C 1
ATOM 3496 O O . GLU B 1 110 ? -1.284 53.75 34.75 1 93.62 110 GLU B O 1
ATOM 3501 N N . ILE B 1 111 ? -0.072 54.906 36.25 1 94.94 111 ILE B N 1
ATOM 3502 C CA . ILE B 1 111 ? 1.135 54.094 36.062 1 94.94 111 ILE B CA 1
ATOM 3503 C C . ILE B 1 111 ? 0.875 52.688 36.531 1 94.94 111 ILE B C 1
ATOM 3505 O O . ILE B 1 111 ? 1.237 51.719 35.812 1 94.94 111 ILE B O 1
ATOM 3509 N N . VAL B 1 112 ? 0.2 52.531 37.688 1 95.81 112 VAL B N 1
ATOM 3510 C CA . VAL B 1 112 ? -0.102 51.188 38.219 1 95.81 112 VAL B CA 1
ATOM 3511 C C . VAL B 1 112 ? -1.024 50.469 37.25 1 95.81 112 VAL B C 1
ATOM 3513 O O . VAL B 1 112 ? -0.824 49.281 36.969 1 95.81 112 VAL B O 1
ATOM 3516 N N . ASP B 1 113 ? -2.055 51.188 36.656 1 94.88 113 ASP B N 1
ATOM 3517 C CA . ASP B 1 113 ? -2.998 50.594 35.719 1 94.88 113 ASP B CA 1
ATOM 3518 C C . ASP B 1 113 ? -2.289 50.125 34.438 1 94.88 113 ASP B C 1
ATOM 3520 O O . ASP B 1 113 ? -2.533 49.031 33.969 1 94.88 113 ASP B O 1
ATOM 3524 N N . LEU B 1 114 ? -1.435 50.938 33.938 1 94.69 114 LEU B N 1
ATOM 3525 C CA . LEU B 1 114 ? -0.692 50.625 32.75 1 94.69 114 LEU B CA 1
ATOM 3526 C C . LEU B 1 114 ? 0.253 49.438 32.969 1 94.69 114 LEU B C 1
ATOM 3528 O O . LEU B 1 114 ? 0.443 48.594 32.094 1 94.69 114 LEU B O 1
ATOM 3532 N N . GLU B 1 115 ? 0.875 49.375 34.188 1 95.38 115 GLU B N 1
ATOM 3533 C CA . GLU B 1 115 ? 1.735 48.25 34.531 1 95.38 115 GLU B CA 1
ATOM 3534 C C . GLU B 1 115 ? 0.948 46.969 34.562 1 95.38 115 GLU B C 1
ATOM 3536 O O . GLU B 1 115 ? 1.428 45.938 34.094 1 95.38 115 GLU B O 1
ATOM 3541 N N . SER B 1 116 ? -0.214 47.062 35.156 1 95.69 116 SER B N 1
ATOM 3542 C CA . SER B 1 116 ? -1.074 45.875 35.219 1 95.69 116 SER B CA 1
ATOM 3543 C C . SER B 1 116 ? -1.452 45.438 33.812 1 95.69 116 SER B C 1
ATOM 3545 O O . SER B 1 116 ? -1.443 44.25 33.5 1 95.69 116 SER B O 1
ATOM 3547 N N . ARG B 1 117 ? -1.753 46.406 32.938 1 93.5 117 ARG B N 1
ATOM 3548 C CA . ARG B 1 117 ? -2.104 46.062 31.562 1 93.5 117 ARG B CA 1
ATOM 3549 C C . ARG B 1 117 ? -0.927 45.438 30.828 1 93.5 117 ARG B C 1
ATOM 3551 O O . ARG B 1 117 ? -1.097 44.438 30.109 1 93.5 117 ARG B O 1
ATOM 3558 N N . SER B 1 118 ? 0.246 46 31.031 1 94.19 118 SER B N 1
ATOM 3559 C CA . SER B 1 118 ? 1.458 45.469 30.422 1 94.19 118 SER B CA 1
ATOM 3560 C C . SER B 1 118 ? 1.731 44.031 30.875 1 94.19 118 SER B C 1
ATOM 3562 O O . SER B 1 118 ? 2.096 43.188 30.062 1 94.19 118 SER B O 1
ATOM 3564 N N . GLU B 1 119 ? 1.536 43.812 32.156 1 95.44 119 GLU B N 1
ATOM 3565 C CA . GLU B 1 119 ? 1.739 42.469 32.688 1 95.44 119 GLU B CA 1
ATOM 3566 C C . GLU B 1 119 ? 0.734 41.5 32.094 1 95.44 119 GLU B C 1
ATOM 3568 O O . GLU B 1 119 ? 1.079 40.344 31.812 1 95.44 119 GLU B O 1
ATOM 3573 N N . ASN B 1 120 ? -0.518 41.969 31.969 1 94.12 120 ASN B N 1
ATOM 3574 C CA . ASN B 1 120 ? -1.547 41.094 31.375 1 94.12 120 ASN B CA 1
ATOM 3575 C C . ASN B 1 120 ? -1.186 40.688 29.953 1 94.12 120 ASN B C 1
ATOM 35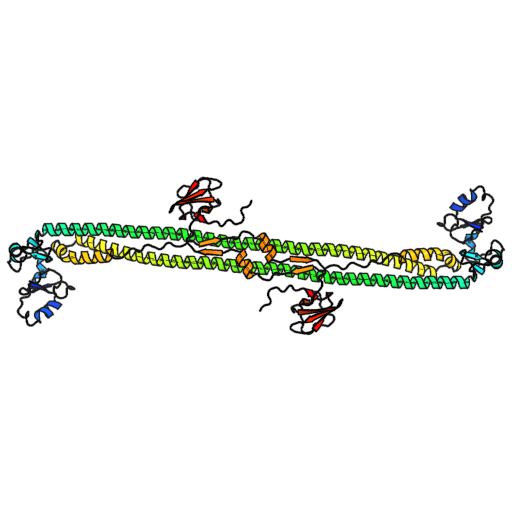77 O O . ASN B 1 120 ? -1.296 39.531 29.594 1 94.12 120 ASN B O 1
ATOM 3581 N N . VAL B 1 121 ? -0.746 41.625 29.188 1 93.69 121 VAL B N 1
ATOM 3582 C CA . VAL B 1 121 ? -0.356 41.344 27.797 1 93.69 121 VAL B CA 1
ATOM 3583 C C . VAL B 1 121 ? 0.814 40.375 27.781 1 93.69 121 VAL B C 1
ATOM 3585 O O . VAL B 1 121 ? 0.838 39.438 26.969 1 93.69 121 VAL B O 1
ATOM 3588 N N . LYS B 1 122 ? 1.775 40.594 28.688 1 95.25 122 LYS B N 1
ATOM 3589 C CA . LYS B 1 122 ? 2.926 39.688 28.797 1 95.25 122 LYS B CA 1
ATOM 3590 C C . LYS B 1 122 ? 2.484 38.25 29.062 1 95.25 122 LYS B C 1
ATOM 3592 O O . LYS B 1 122 ? 3 37.312 28.453 1 95.25 122 LYS B O 1
ATOM 3597 N N . GLN B 1 123 ? 1.542 38.188 29.938 1 94.56 123 GLN B N 1
ATOM 3598 C CA . GLN B 1 123 ? 1.049 36.844 30.297 1 94.56 123 GLN B CA 1
ATOM 3599 C C . GLN B 1 123 ? 0.347 36.188 29.109 1 94.56 123 GLN B C 1
ATOM 3601 O O . GLN B 1 123 ? 0.515 35 28.859 1 94.56 123 GLN B O 1
ATOM 3606 N N . ILE B 1 124 ? -0.465 36.938 28.344 1 92.94 124 ILE B N 1
ATOM 3607 C CA . ILE B 1 124 ? -1.169 36.406 27.172 1 92.94 124 ILE B CA 1
ATOM 3608 C C . ILE B 1 124 ? -0.158 35.938 26.141 1 92.94 124 ILE B C 1
ATOM 3610 O O . ILE B 1 124 ? -0.329 34.844 25.547 1 92.94 124 ILE B O 1
ATOM 3614 N N . VAL B 1 125 ? 0.901 36.656 25.922 1 94.06 125 VAL B N 1
ATOM 3615 C CA . VAL B 1 125 ? 1.938 36.312 24.969 1 94.06 125 VAL B CA 1
ATOM 3616 C C . VAL B 1 125 ? 2.635 35.031 25.406 1 94.06 125 VAL B C 1
ATOM 3618 O O . VAL B 1 125 ? 2.9 34.156 24.578 1 94.06 125 VAL B O 1
ATOM 3621 N N . GLU B 1 126 ? 2.924 34.938 26.688 1 94.75 126 GLU B N 1
ATOM 3622 C CA . GLU B 1 126 ? 3.553 33.719 27.203 1 94.75 126 GLU B CA 1
ATOM 3623 C C . GLU B 1 126 ? 2.654 32.5 27.016 1 94.75 126 GLU B C 1
ATOM 3625 O O . GLU B 1 126 ? 3.121 31.438 26.609 1 94.75 126 GLU B O 1
ATOM 3630 N N . ASP B 1 127 ? 1.354 32.688 27.297 1 90.62 127 ASP B N 1
ATOM 3631 C CA . ASP B 1 127 ? 0.402 31.609 27.094 1 90.62 127 ASP B CA 1
ATOM 3632 C C . ASP B 1 127 ? 0.362 31.172 25.641 1 90.62 127 ASP B C 1
ATOM 3634 O O . ASP B 1 127 ? 0.298 29.969 25.344 1 90.62 127 ASP B O 1
ATOM 3638 N N . LEU B 1 128 ? 0.382 32.094 24.75 1 90.81 128 LEU B N 1
ATOM 3639 C CA . LEU B 1 128 ? 0.353 31.781 23.328 1 90.81 128 LEU B CA 1
ATOM 3640 C C . LEU B 1 128 ? 1.615 31.047 22.906 1 90.81 128 LEU B C 1
ATOM 3642 O O . LEU B 1 128 ? 1.558 30.141 22.062 1 90.81 128 LEU B O 1
ATOM 3646 N N . ASN B 1 129 ? 2.725 31.391 23.516 1 92.75 129 ASN B N 1
ATOM 3647 C CA . ASN B 1 129 ? 3.982 30.719 23.203 1 92.75 129 ASN B CA 1
ATOM 3648 C C . ASN B 1 129 ? 3.99 29.281 23.703 1 92.75 129 ASN B C 1
ATOM 3650 O O . ASN B 1 129 ? 4.492 28.391 23.016 1 92.75 129 ASN B O 1
ATOM 3654 N N . VAL B 1 130 ? 3.498 29.062 24.891 1 90.25 130 VAL B N 1
ATOM 3655 C CA . VAL B 1 130 ? 3.393 27.703 25.422 1 90.25 130 VAL B CA 1
ATOM 3656 C C . VAL B 1 130 ? 2.482 26.859 24.516 1 90.25 130 VAL B C 1
ATOM 3658 O O . VAL B 1 130 ? 2.803 25.719 24.203 1 90.25 130 VAL B O 1
ATOM 3661 N N . PHE B 1 131 ? 1.346 27.391 24.094 1 86.25 131 PHE B N 1
ATOM 3662 C CA . PHE B 1 131 ? 0.419 26.703 23.188 1 86.25 131 PHE B CA 1
ATOM 3663 C C . PHE B 1 131 ? 1.104 26.344 21.875 1 86.25 131 PHE B C 1
ATOM 3665 O O . PHE B 1 131 ? 0.919 25.234 21.375 1 86.25 131 PHE B O 1
ATOM 3672 N N . GLU B 1 132 ? 1.867 27.312 21.375 1 91 132 GLU B N 1
ATOM 3673 C CA . GLU B 1 132 ? 2.557 27.078 20.109 1 91 132 GLU B CA 1
ATOM 3674 C C . GLU B 1 132 ? 3.48 25.875 20.203 1 91 132 GLU B C 1
ATOM 3676 O O . GLU B 1 132 ? 3.51 25.031 19.297 1 91 132 GLU B O 1
ATOM 3681 N N . GLU B 1 133 ? 4.211 25.781 21.281 1 91 133 GLU B N 1
ATOM 3682 C CA . GLU B 1 133 ? 5.141 24.672 21.453 1 91 133 GLU B CA 1
ATOM 3683 C C . GLU B 1 133 ? 4.398 23.344 21.531 1 91 133 GLU B C 1
ATOM 3685 O O . GLU B 1 133 ? 4.797 22.359 20.891 1 91 133 GLU B O 1
ATOM 3690 N N . ALA B 1 134 ? 3.338 23.328 22.312 1 85.06 134 ALA B N 1
ATOM 3691 C CA . ALA B 1 134 ? 2.527 22.125 22.422 1 85.06 134 ALA B CA 1
ATOM 3692 C C . ALA B 1 134 ? 1.914 21.75 21.078 1 85.06 134 ALA B C 1
ATOM 3694 O O . ALA B 1 134 ? 1.887 20.578 20.703 1 85.06 134 ALA B O 1
ATOM 3695 N N . TYR B 1 135 ? 1.452 22.719 20.328 1 89.5 135 TYR B N 1
ATOM 3696 C CA . TYR B 1 135 ? 0.826 22.516 19.031 1 89.5 135 TYR B CA 1
ATOM 3697 C C . TYR B 1 135 ? 1.814 21.906 18.031 1 89.5 135 TYR B C 1
ATOM 3699 O O . TYR B 1 135 ? 1.471 21 17.281 1 89.5 135 TYR B O 1
ATOM 3707 N N . LYS B 1 136 ? 3.043 22.391 18.047 1 91.88 136 LYS B N 1
ATOM 3708 C CA . LYS B 1 136 ? 4.082 21.875 17.156 1 91.88 136 LYS B CA 1
ATOM 3709 C C . LYS B 1 136 ? 4.445 20.438 17.5 1 91.88 136 LYS B C 1
ATOM 3711 O O . LYS B 1 136 ? 4.648 19.609 16.609 1 91.88 136 LYS B O 1
ATOM 3716 N N . ILE B 1 137 ? 4.551 20.125 18.797 1 90.38 137 ILE B N 1
ATOM 3717 C CA . ILE B 1 137 ? 4.875 18.781 19.234 1 90.38 137 ILE B CA 1
ATOM 3718 C C . ILE B 1 137 ? 3.762 17.812 18.812 1 90.38 137 ILE B C 1
ATOM 3720 O O . ILE B 1 137 ? 4.031 16.75 18.266 1 90.38 137 ILE B O 1
ATOM 3724 N N . ASP B 1 138 ? 2.5 18.188 19.031 1 86.19 138 ASP B N 1
ATOM 3725 C CA . ASP B 1 138 ? 1.354 17.359 18.672 1 86.19 138 ASP B CA 1
ATOM 3726 C C . ASP B 1 138 ? 1.326 17.094 17.172 1 86.19 138 ASP B C 1
ATOM 3728 O O . ASP B 1 138 ? 1.056 15.969 16.75 1 86.19 138 ASP B O 1
ATOM 3732 N N . ASN B 1 139 ? 1.587 18.062 16.422 1 91.31 139 ASN B N 1
ATOM 3733 C CA . ASN B 1 139 ? 1.525 17.891 14.977 1 91.31 139 ASN B CA 1
ATOM 3734 C C . ASN B 1 139 ? 2.701 17.078 14.453 1 91.31 139 ASN B C 1
ATOM 3736 O O . ASN B 1 139 ? 2.568 16.359 13.469 1 91.31 139 ASN B O 1
ATOM 3740 N N . ALA B 1 140 ? 3.867 17.188 15.109 1 93.12 140 ALA B N 1
ATOM 3741 C CA . ALA B 1 140 ? 4.996 16.344 14.75 1 93.12 140 ALA B CA 1
ATOM 3742 C C . ALA B 1 140 ? 4.672 14.867 14.984 1 93.12 140 ALA B C 1
ATOM 3744 O O . ALA B 1 140 ? 5 14.016 14.156 1 93.12 140 ALA B O 1
ATOM 3745 N N . ILE B 1 141 ? 4.074 14.617 16.078 1 87.69 141 ILE B N 1
ATOM 3746 C CA . ILE B 1 141 ? 3.656 13.25 16.391 1 87.69 141 ILE B CA 1
ATOM 3747 C C . ILE B 1 141 ? 2.611 12.789 15.383 1 87.69 141 ILE B C 1
ATOM 3749 O O . ILE B 1 141 ? 2.67 11.656 14.898 1 87.69 141 ILE B O 1
ATOM 3753 N N . LEU B 1 142 ? 1.695 13.641 15.102 1 88.31 142 LEU B N 1
ATOM 3754 C CA . LEU B 1 142 ? 0.645 13.32 14.141 1 88.31 142 LEU B CA 1
ATOM 3755 C C . LEU B 1 142 ? 1.24 12.961 12.789 1 88.31 142 LEU B C 1
ATOM 3757 O O . LEU B 1 142 ? 0.822 11.984 12.164 1 88.31 142 LEU B O 1
ATOM 3761 N N . LYS B 1 143 ? 2.178 13.742 12.312 1 94.06 143 LYS B N 1
ATOM 3762 C CA . LYS B 1 143 ? 2.846 13.453 11.055 1 94.06 143 LYS B CA 1
ATOM 3763 C C . LYS B 1 143 ? 3.52 12.086 11.094 1 94.06 143 LYS B C 1
ATOM 3765 O O . LYS B 1 143 ? 3.471 11.336 10.109 1 94.06 143 LYS B O 1
ATOM 3770 N N . LYS B 1 144 ? 4.121 11.742 12.234 1 93.62 144 LYS B N 1
ATOM 3771 C CA . LYS B 1 144 ? 4.746 10.438 12.398 1 93.62 144 LYS B CA 1
ATOM 3772 C C . LYS B 1 144 ? 3.707 9.32 12.352 1 93.62 144 LYS B C 1
ATOM 3774 O O . LYS B 1 144 ? 3.947 8.266 11.758 1 93.62 144 LYS B O 1
ATOM 3779 N N . VAL B 1 145 ? 2.629 9.57 13.008 1 88.81 145 VAL B N 1
ATOM 3780 C CA . VAL B 1 145 ? 1.553 8.586 13.023 1 88.81 145 VAL B CA 1
ATOM 3781 C C . VAL B 1 145 ? 1.067 8.328 11.602 1 88.81 145 VAL B C 1
ATOM 3783 O O . VAL B 1 145 ? 0.83 7.176 11.219 1 88.81 145 VAL B O 1
ATOM 3786 N N . ILE B 1 146 ? 0.907 9.328 10.812 1 91.44 146 ILE B N 1
ATOM 3787 C CA . ILE B 1 146 ? 0.467 9.211 9.43 1 91.44 146 ILE B CA 1
ATOM 3788 C C . ILE B 1 146 ? 1.475 8.383 8.633 1 91.44 146 ILE B C 1
ATOM 3790 O O . ILE B 1 146 ? 1.091 7.512 7.852 1 91.44 146 ILE B O 1
ATOM 3794 N N . LYS B 1 147 ? 2.754 8.641 8.844 1 94.88 147 LYS B N 1
ATOM 3795 C CA . LYS B 1 147 ? 3.803 7.891 8.156 1 94.88 147 LYS B CA 1
ATOM 3796 C C . LYS B 1 147 ? 3.785 6.422 8.562 1 94.88 147 LYS B C 1
ATOM 3798 O O . LYS B 1 147 ? 3.936 5.535 7.715 1 94.88 147 LYS B O 1
ATOM 3803 N N . VAL B 1 148 ? 3.631 6.16 9.836 1 93.06 148 VAL B N 1
ATOM 3804 C CA . VAL B 1 148 ? 3.568 4.785 10.32 1 93.06 148 VAL B CA 1
ATOM 3805 C C . VAL B 1 148 ? 2.354 4.082 9.719 1 93.06 148 VAL B C 1
ATOM 3807 O O . VAL B 1 148 ? 2.43 2.908 9.352 1 93.06 148 VAL B O 1
ATOM 3810 N N . ARG B 1 149 ? 1.236 4.805 9.672 1 89.5 149 ARG B N 1
ATOM 3811 C CA . ARG B 1 149 ? 0.041 4.266 9.031 1 89.5 149 ARG B CA 1
ATOM 3812 C C . ARG B 1 149 ? 0.336 3.836 7.594 1 89.5 149 ARG B C 1
ATOM 3814 O O . ARG B 1 149 ? -0.033 2.734 7.184 1 89.5 149 ARG B O 1
ATOM 3821 N N . GLY B 1 150 ? 0.981 4.703 6.809 1 93.12 150 GLY B N 1
ATOM 3822 C CA . GLY B 1 150 ? 1.387 4.348 5.457 1 93.12 150 GLY B CA 1
ATOM 3823 C C . GLY B 1 150 ? 2.25 3.102 5.402 1 93.12 150 GLY B C 1
ATOM 3824 O O . GLY B 1 150 ? 2.025 2.221 4.57 1 93.12 150 GLY B O 1
ATOM 3825 N N . ASP B 1 151 ? 3.215 2.98 6.285 1 95.69 151 ASP B N 1
ATOM 3826 C CA . ASP B 1 151 ? 4.125 1.839 6.332 1 95.69 151 ASP B CA 1
ATOM 3827 C C . ASP B 1 151 ? 3.369 0.55 6.652 1 95.69 151 ASP B C 1
ATOM 3829 O O . ASP B 1 151 ? 3.672 -0.506 6.09 1 95.69 151 ASP B O 1
ATOM 3833 N N . THR B 1 152 ? 2.432 0.651 7.566 1 92.69 152 THR B N 1
ATOM 3834 C CA . THR B 1 152 ? 1.634 -0.513 7.938 1 92.69 152 THR B CA 1
ATOM 3835 C C . THR B 1 152 ? 0.828 -1.02 6.742 1 92.69 152 THR B C 1
ATOM 3837 O O . THR B 1 152 ? 0.774 -2.225 6.492 1 92.69 152 THR B O 1
ATOM 3840 N N . LEU B 1 153 ? 0.198 -0.114 6.074 1 92.88 153 LEU B N 1
ATOM 3841 C CA . LEU B 1 153 ? -0.594 -0.485 4.906 1 92.88 153 LEU B CA 1
ATOM 3842 C C . LEU B 1 153 ? 0.289 -1.097 3.822 1 92.88 153 LEU B C 1
ATOM 3844 O O . LEU B 1 153 ? -0.093 -2.084 3.188 1 92.88 153 LEU B O 1
ATOM 3848 N N . LYS B 1 154 ? 1.504 -0.613 3.59 1 96.06 154 LYS B N 1
ATOM 3849 C CA . LYS B 1 154 ? 2.439 -1.161 2.611 1 96.06 154 LYS B CA 1
ATOM 3850 C C . LYS B 1 154 ? 2.879 -2.568 3 1 96.06 154 LYS B C 1
ATOM 3852 O O . LYS B 1 154 ? 3.01 -3.443 2.141 1 96.06 154 LYS B O 1
ATOM 3857 N N . ALA B 1 155 ? 3.057 -2.732 4.277 1 94.75 155 ALA B N 1
ATOM 3858 C CA . ALA B 1 155 ? 3.441 -4.059 4.75 1 94.75 155 ALA B CA 1
ATOM 3859 C C . ALA B 1 155 ? 2.34 -5.078 4.473 1 94.75 155 ALA B C 1
ATOM 3861 O O . ALA B 1 155 ? 2.621 -6.223 4.102 1 94.75 155 ALA B O 1
ATOM 3862 N N . LEU B 1 156 ? 1.118 -4.672 4.707 1 92.62 156 LEU B N 1
ATOM 3863 C CA . LEU B 1 156 ? -0.008 -5.555 4.43 1 92.62 156 LEU B CA 1
ATOM 3864 C C . LEU B 1 156 ? -0.09 -5.883 2.943 1 92.62 156 LEU B C 1
ATOM 3866 O O . LEU B 1 156 ? -0.384 -7.02 2.568 1 92.62 156 LEU B O 1
ATOM 3870 N N . ILE B 1 157 ? 0.175 -4.91 2.127 1 94.38 157 ILE B N 1
ATOM 3871 C CA . ILE B 1 157 ? 0.175 -5.117 0.684 1 94.38 157 ILE B CA 1
ATOM 3872 C C . ILE B 1 157 ? 1.272 -6.109 0.305 1 94.38 157 ILE B C 1
ATOM 3874 O O . ILE B 1 157 ? 1.053 -7.004 -0.513 1 94.38 157 ILE B O 1
ATOM 3878 N N . ASP B 1 158 ? 2.436 -5.969 0.906 1 95.94 158 ASP B N 1
ATOM 3879 C CA . ASP B 1 158 ? 3.537 -6.891 0.648 1 95.94 158 ASP B CA 1
ATOM 3880 C C . ASP B 1 158 ? 3.164 -8.312 1.05 1 95.94 158 ASP B C 1
ATOM 3882 O O . ASP B 1 158 ? 3.449 -9.266 0.32 1 95.94 158 ASP B O 1
ATOM 3886 N N . LYS B 1 159 ? 2.555 -8.414 2.213 1 95.12 159 LYS B N 1
ATOM 3887 C CA . LYS B 1 159 ? 2.125 -9.727 2.68 1 95.12 159 LYS B CA 1
ATOM 3888 C C . LYS B 1 159 ? 1.132 -10.359 1.709 1 95.12 159 LYS B C 1
ATOM 3890 O O . LYS B 1 159 ? 1.242 -11.547 1.384 1 95.12 159 LYS B O 1
ATOM 3895 N N . HIS B 1 160 ? 0.185 -9.602 1.268 1 92.94 160 HIS B N 1
ATOM 3896 C CA . HIS B 1 160 ? -0.814 -10.094 0.329 1 92.94 160 HIS B CA 1
ATOM 3897 C C . HIS B 1 160 ? -0.179 -10.469 -1.008 1 92.94 160 HIS B C 1
ATOM 3899 O O . HIS B 1 160 ? -0.558 -11.461 -1.626 1 92.94 160 HIS B O 1
ATOM 3905 N N . THR B 1 161 ? 0.758 -9.648 -1.505 1 93.88 161 THR B N 1
ATOM 3906 C CA . THR B 1 161 ? 1.49 -9.953 -2.729 1 93.88 161 THR B CA 1
ATOM 3907 C C . THR B 1 161 ? 2.16 -11.32 -2.631 1 93.88 161 THR B C 1
ATOM 3909 O O . THR B 1 161 ? 2.035 -12.148 -3.541 1 93.88 161 THR B O 1
ATOM 3912 N N . GLU B 1 162 ? 2.826 -11.57 -1.542 1 96.06 162 GLU B N 1
ATOM 3913 C CA . GLU B 1 162 ? 3.531 -12.836 -1.341 1 96.06 162 GLU B CA 1
ATOM 3914 C C . GLU B 1 162 ? 2.557 -14.008 -1.28 1 96.06 162 GLU B C 1
ATOM 3916 O O . GLU B 1 162 ? 2.816 -15.07 -1.852 1 96.06 162 GLU B O 1
ATOM 3921 N N . THR B 1 163 ? 1.457 -13.797 -0.621 1 94.75 163 THR B N 1
ATOM 3922 C CA . THR B 1 163 ? 0.459 -14.852 -0.49 1 94.75 163 THR B CA 1
ATOM 3923 C C . THR B 1 163 ? -0.095 -15.25 -1.856 1 94.75 163 THR B C 1
ATOM 3925 O O . THR B 1 163 ? -0.233 -16.438 -2.158 1 94.75 163 THR B O 1
ATOM 3928 N N . LEU B 1 164 ? -0.431 -14.211 -2.67 1 94.12 164 LEU B N 1
ATOM 3929 C CA . LEU B 1 164 ? -0.994 -14.492 -3.986 1 94.12 164 LEU B CA 1
ATOM 3930 C C . LEU B 1 164 ? 0.037 -15.164 -4.887 1 94.12 164 LEU B C 1
ATOM 3932 O O . LEU B 1 164 ? -0.289 -16.109 -5.613 1 94.12 164 LEU B O 1
ATOM 3936 N N . VAL B 1 165 ? 1.291 -14.688 -4.852 1 96.19 165 VAL B N 1
ATOM 3937 C CA . VAL B 1 165 ? 2.354 -15.305 -5.637 1 96.19 165 VAL B CA 1
ATOM 3938 C C . VAL B 1 165 ? 2.549 -16.75 -5.203 1 96.19 165 VAL B C 1
ATOM 3940 O O . VAL B 1 165 ? 2.721 -17.641 -6.043 1 96.19 165 VAL B O 1
ATOM 3943 N N . GLU B 1 166 ? 2.465 -17.016 -3.891 1 96.19 166 GLU B N 1
ATOM 3944 C CA . GLU B 1 166 ? 2.596 -18.375 -3.363 1 96.19 166 GLU B CA 1
ATOM 3945 C C . GLU B 1 166 ? 1.445 -19.25 -3.832 1 96.19 166 GLU B C 1
ATOM 3947 O O . GLU B 1 166 ? 1.65 -20.422 -4.152 1 96.19 166 GLU B O 1
ATOM 3952 N N . ARG B 1 167 ? 0.279 -18.703 -3.869 1 94.62 167 ARG B N 1
ATOM 3953 C CA . ARG B 1 167 ? -0.883 -19.469 -4.332 1 94.62 167 ARG B CA 1
ATOM 3954 C C . ARG B 1 167 ? -0.707 -19.906 -5.781 1 94.62 167 ARG B C 1
ATOM 3956 O O . ARG B 1 167 ? -0.994 -21.047 -6.125 1 94.62 167 ARG B O 1
ATOM 3963 N N . VAL B 1 168 ? -0.235 -18.984 -6.613 1 94.69 168 VAL B N 1
ATOM 3964 C CA . VAL B 1 168 ? 0.011 -19.312 -8.016 1 94.69 168 VAL B CA 1
ATOM 3965 C C . VAL B 1 168 ? 1.081 -20.391 -8.117 1 94.69 168 VAL B C 1
ATOM 3967 O O . VAL B 1 168 ? 0.928 -21.359 -8.875 1 94.69 168 VAL B O 1
ATOM 3970 N N . THR B 1 169 ? 2.135 -20.266 -7.32 1 96.06 169 THR B N 1
ATOM 3971 C CA . THR B 1 169 ? 3.242 -21.219 -7.348 1 96.06 169 THR B CA 1
ATOM 3972 C C . THR B 1 169 ? 2.775 -22.609 -6.914 1 96.06 169 THR B C 1
ATOM 3974 O O . THR B 1 169 ? 3.143 -23.609 -7.527 1 96.06 169 THR B O 1
ATOM 3977 N N . LEU B 1 170 ? 1.958 -22.625 -5.867 1 95.62 170 LEU B N 1
ATOM 3978 C CA . LEU B 1 170 ? 1.444 -23.906 -5.367 1 95.62 170 LEU B CA 1
ATOM 3979 C C . LEU B 1 170 ? 0.552 -24.578 -6.406 1 95.62 170 LEU B C 1
ATOM 3981 O O . LEU B 1 170 ? 0.662 -25.781 -6.641 1 95.62 170 LEU B O 1
ATOM 3985 N N . GLU B 1 171 ? -0.31 -23.766 -7.031 1 94.06 171 GLU B N 1
ATOM 3986 C CA . GLU B 1 171 ? -1.177 -24.312 -8.07 1 94.06 171 GLU B CA 1
ATOM 3987 C C . GLU B 1 171 ? -0.363 -24.812 -9.258 1 94.06 171 GLU B C 1
ATOM 3989 O O . GLU B 1 171 ? -0.626 -25.906 -9.781 1 94.06 171 GLU B O 1
ATOM 3994 N N . GLU B 1 172 ? 0.583 -24.062 -9.703 1 95.19 172 GLU B N 1
ATOM 3995 C CA . GLU B 1 172 ? 1.464 -24.469 -10.797 1 95.19 172 GLU B CA 1
ATOM 3996 C C . GLU B 1 172 ? 2.166 -25.781 -10.484 1 95.19 172 GLU B C 1
ATOM 3998 O O . GLU B 1 172 ? 2.201 -26.688 -11.328 1 95.19 172 GLU B O 1
ATOM 4003 N N . SER B 1 173 ? 2.693 -25.922 -9.258 1 95.44 173 SER B N 1
ATOM 4004 C CA . SER B 1 173 ? 3.408 -27.125 -8.852 1 95.44 173 SER B CA 1
ATOM 4005 C C . SER B 1 173 ? 2.484 -28.344 -8.836 1 95.44 173 SER B C 1
ATOM 4007 O O . SER B 1 173 ? 2.873 -29.422 -9.266 1 95.44 173 SER B O 1
ATOM 4009 N N . SER B 1 174 ? 1.281 -28.156 -8.367 1 94.88 174 SER B N 1
ATOM 4010 C CA . SER B 1 174 ? 0.308 -29.234 -8.312 1 94.88 174 SER B CA 1
ATOM 4011 C C . SER B 1 174 ? -0.046 -29.734 -9.711 1 94.88 174 SER B C 1
ATOM 4013 O O . SER B 1 174 ? -0.047 -30.953 -9.961 1 94.88 174 SER B O 1
ATOM 4015 N N . GLN B 1 175 ? -0.282 -28.781 -10.609 1 93.38 175 GLN B N 1
ATOM 4016 C CA . GLN B 1 175 ? -0.638 -29.141 -11.977 1 93.38 175 GLN B CA 1
ATOM 4017 C C . GLN B 1 175 ? 0.536 -29.797 -12.695 1 93.38 175 GLN B C 1
ATOM 4019 O O . GLN B 1 175 ? 0.348 -30.75 -13.469 1 93.38 175 GLN B O 1
ATOM 4024 N N . MET B 1 176 ? 1.785 -29.344 -12.445 1 94.44 176 MET B N 1
ATOM 4025 C CA . MET B 1 176 ? 2.973 -29.922 -13.07 1 94.44 176 MET B CA 1
ATOM 4026 C C . MET B 1 176 ? 3.229 -31.328 -12.562 1 94.44 176 MET B C 1
ATOM 4028 O O . MET B 1 176 ? 3.686 -32.188 -13.312 1 94.44 176 MET B O 1
ATOM 4032 N N . THR B 1 177 ? 2.861 -31.531 -11.297 1 95 177 THR B N 1
ATOM 4033 C CA . THR B 1 177 ? 2.98 -32.875 -10.75 1 95 177 THR B CA 1
ATOM 4034 C C . THR B 1 177 ? 1.99 -33.812 -11.422 1 95 177 THR B C 1
ATOM 4036 O O . THR B 1 177 ? 2.354 -34.938 -11.82 1 95 177 THR B O 1
ATOM 4039 N N . ARG B 1 178 ? 0.782 -33.375 -11.594 1 93.31 178 ARG B N 1
ATOM 4040 C CA . ARG B 1 178 ? -0.238 -34.156 -12.281 1 93.31 178 ARG B CA 1
ATOM 4041 C C . ARG B 1 178 ? 0.189 -34.469 -13.711 1 93.31 178 ARG B C 1
ATOM 4043 O O . ARG B 1 178 ? 0.067 -35.625 -14.156 1 93.31 178 ARG B O 1
ATOM 4050 N N . LYS B 1 179 ? 0.646 -33.469 -14.438 1 93.38 179 LYS B N 1
ATOM 4051 C CA . LYS B 1 179 ? 1.13 -33.625 -15.797 1 93.38 179 LYS B CA 1
ATOM 4052 C C . LYS B 1 179 ? 2.273 -34.656 -15.852 1 93.38 179 LYS B C 1
ATOM 4054 O O . LYS B 1 179 ? 2.303 -35.531 -16.719 1 93.38 179 LYS B O 1
ATOM 4059 N N . SER B 1 180 ? 3.225 -34.562 -14.93 1 94.19 180 SER B N 1
ATOM 4060 C CA . SER B 1 180 ? 4.375 -35.469 -14.891 1 94.19 180 SER B CA 1
ATOM 4061 C C . SER B 1 180 ? 3.939 -36.906 -14.664 1 94.19 180 SER B C 1
ATOM 4063 O O . SER B 1 180 ? 4.492 -37.812 -15.266 1 94.19 180 SER B O 1
ATOM 4065 N N . GLU B 1 181 ? 2.945 -37.094 -13.828 1 93.75 181 GLU B N 1
ATOM 4066 C CA . GLU B 1 181 ? 2.422 -38.438 -13.586 1 93.75 181 GLU B CA 1
ATOM 4067 C C . GLU B 1 181 ? 1.796 -39.031 -14.844 1 93.75 181 GLU B C 1
ATOM 4069 O O . GLU B 1 181 ? 2.012 -40.188 -15.156 1 93.75 181 GLU B O 1
ATOM 4074 N N . GLU B 1 182 ? 1.081 -38.188 -15.57 1 92.81 182 GLU B N 1
ATOM 4075 C CA . GLU B 1 182 ? 0.459 -38.625 -16.812 1 92.81 182 GLU B CA 1
ATOM 4076 C C . GLU B 1 182 ? 1.512 -38.969 -17.859 1 92.81 182 GLU B C 1
ATOM 4078 O O . GLU B 1 182 ? 1.396 -40 -18.547 1 92.81 182 GLU B O 1
ATOM 4083 N N . VAL B 1 183 ? 2.518 -38.156 -18 1 94.62 183 VAL B N 1
ATOM 4084 C CA . VAL B 1 183 ? 3.586 -38.375 -18.953 1 94.62 183 VAL B CA 1
ATOM 4085 C C . VAL B 1 183 ? 4.297 -39.688 -18.641 1 94.62 183 VAL B C 1
ATOM 4087 O O . VAL B 1 183 ? 4.621 -40.469 -19.531 1 94.62 183 VAL B O 1
ATOM 4090 N N . ASN B 1 184 ? 4.48 -40 -17.344 1 94.31 184 ASN B N 1
ATOM 4091 C CA . ASN B 1 184 ? 5.129 -41.25 -16.938 1 94.31 184 ASN B CA 1
ATOM 4092 C C . ASN B 1 184 ? 4.305 -42.469 -17.344 1 94.31 184 ASN B C 1
ATOM 4094 O O . ASN B 1 184 ? 4.855 -43.469 -17.828 1 94.31 184 ASN B O 1
ATOM 4098 N N . LYS B 1 185 ? 2.998 -42.375 -17.172 1 92.69 185 LYS B N 1
ATOM 4099 C CA . LYS B 1 185 ? 2.117 -43.469 -17.578 1 92.69 185 LYS B CA 1
ATOM 4100 C C . LYS B 1 185 ? 2.191 -43.688 -19.078 1 92.69 185 LYS B C 1
ATOM 4102 O O . LYS B 1 185 ? 2.271 -44.844 -19.531 1 92.69 185 LYS B O 1
ATOM 4107 N N . LEU B 1 186 ? 2.211 -42.625 -19.859 1 93.31 186 LEU B N 1
ATOM 4108 C CA . LEU B 1 186 ? 2.264 -42.719 -21.312 1 93.31 186 LEU B CA 1
ATOM 4109 C C . LEU B 1 186 ? 3.605 -43.281 -21.766 1 93.31 186 LEU B C 1
ATOM 4111 O O . LEU B 1 186 ? 3.654 -44.094 -22.688 1 93.31 186 LEU B O 1
ATOM 4115 N N . GLU B 1 187 ? 4.648 -42.844 -21.094 1 94.19 187 GLU B N 1
ATOM 4116 C CA . GLU B 1 187 ? 5.98 -43.312 -21.453 1 94.19 187 GLU B CA 1
ATOM 4117 C C . GLU B 1 187 ? 6.105 -44.812 -21.188 1 94.19 187 GLU B C 1
ATOM 4119 O O . GLU B 1 187 ? 6.754 -45.531 -21.953 1 94.19 187 GLU B O 1
ATOM 4124 N N . ASP B 1 188 ? 5.422 -45.281 -20.109 1 93.25 188 ASP B N 1
ATOM 4125 C CA . ASP B 1 188 ? 5.398 -46.688 -19.812 1 93.25 188 ASP B CA 1
ATOM 4126 C C . ASP B 1 188 ? 4.699 -47.469 -20.938 1 93.25 188 ASP B C 1
ATOM 4128 O O . ASP B 1 188 ? 5.18 -48.531 -21.359 1 93.25 188 ASP B O 1
ATOM 4132 N N . ILE B 1 189 ? 3.605 -46.938 -21.359 1 91.81 189 ILE B N 1
ATOM 4133 C CA . ILE B 1 189 ? 2.855 -47.562 -22.438 1 91.81 189 ILE B CA 1
ATOM 4134 C C . ILE B 1 189 ? 3.709 -47.625 -23.703 1 91.81 189 ILE B C 1
ATOM 4136 O O . ILE B 1 189 ? 3.773 -48.656 -24.375 1 91.81 189 ILE B O 1
ATOM 4140 N N . LYS B 1 190 ? 4.355 -46.469 -24.031 1 94.31 190 LYS B N 1
ATOM 4141 C CA . LYS B 1 190 ? 5.207 -46.438 -25.203 1 94.31 190 LYS B CA 1
ATOM 4142 C C . LYS B 1 190 ? 6.336 -47.438 -25.125 1 94.31 190 LYS B C 1
ATOM 4144 O O . LYS B 1 190 ? 6.633 -48.125 -26.109 1 94.31 190 LYS B O 1
ATOM 4149 N N . LEU B 1 191 ? 6.949 -47.594 -23.922 1 94.06 191 LEU B N 1
ATOM 4150 C CA . LEU B 1 191 ? 8.039 -48.531 -23.719 1 94.06 191 LEU B CA 1
ATOM 4151 C C . LEU B 1 191 ? 7.562 -49.969 -23.953 1 94.06 191 LEU B C 1
ATOM 4153 O O . LEU B 1 191 ? 8.242 -50.75 -24.609 1 94.06 191 LEU B O 1
ATOM 4157 N N . LEU B 1 192 ? 6.395 -50.281 -23.453 1 92.19 192 LEU B N 1
ATOM 4158 C CA . LEU B 1 192 ? 5.836 -51.594 -23.656 1 92.19 192 LEU B CA 1
ATOM 4159 C C . LEU B 1 192 ? 5.586 -51.875 -25.125 1 92.19 192 LEU B C 1
ATOM 4161 O O . LEU B 1 192 ? 5.891 -52.969 -25.625 1 92.19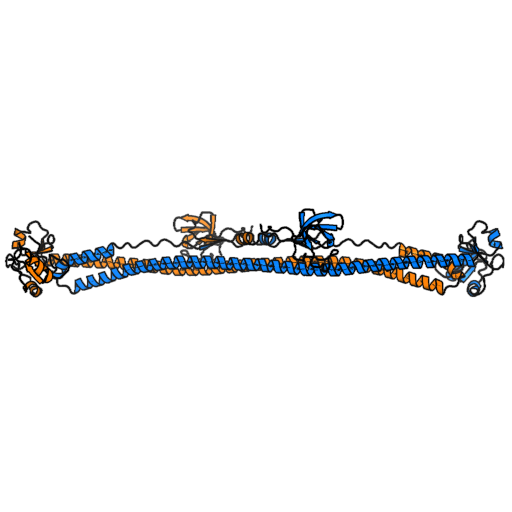 192 LEU B O 1
ATOM 4165 N N . CYS B 1 193 ? 5.016 -50.906 -25.812 1 93.12 193 CYS B N 1
ATOM 4166 C CA . CYS B 1 193 ? 4.785 -51.031 -27.25 1 93.12 193 CYS B CA 1
ATOM 4167 C C . CYS B 1 193 ? 6.09 -51.281 -27.984 1 93.12 193 CYS B C 1
ATOM 4169 O O . CYS B 1 193 ? 6.184 -52.219 -28.797 1 93.12 193 CYS B O 1
ATOM 4171 N N . ASP B 1 194 ? 7.09 -50.5 -27.625 1 95.25 194 ASP B N 1
ATOM 4172 C CA . ASP B 1 194 ? 8.375 -50.594 -28.328 1 95.25 194 ASP B CA 1
ATOM 4173 C C . ASP B 1 194 ? 9.039 -51.938 -28.062 1 95.25 194 ASP B C 1
ATOM 4175 O O . ASP B 1 194 ? 9.633 -52.531 -28.984 1 95.25 194 ASP B O 1
ATOM 4179 N N . LEU B 1 195 ? 8.953 -52.469 -26.844 1 93.75 195 LEU B N 1
ATOM 4180 C CA . LEU B 1 195 ? 9.508 -53.781 -26.516 1 93.75 195 LEU B CA 1
ATOM 4181 C C . LEU B 1 195 ? 8.812 -54.875 -27.297 1 93.75 195 LEU B C 1
ATOM 4183 O O . LEU B 1 195 ? 9.477 -55.781 -27.812 1 93.75 195 LEU B O 1
ATOM 4187 N N . GLN B 1 196 ? 7.504 -54.781 -27.391 1 93.5 196 GLN B N 1
ATOM 4188 C CA . GLN B 1 196 ? 6.75 -55.781 -28.141 1 93.5 196 GLN B CA 1
ATOM 4189 C C . GLN B 1 196 ? 7.082 -55.719 -29.625 1 93.5 196 GLN B C 1
ATOM 4191 O O . GLN B 1 196 ? 7.18 -56.781 -30.266 1 93.5 196 GLN B O 1
ATOM 4196 N N . ILE B 1 197 ? 7.238 -54.531 -30.156 1 94.31 197 ILE B N 1
ATOM 4197 C CA . ILE B 1 197 ? 7.609 -54.344 -31.562 1 94.31 197 ILE B CA 1
ATOM 4198 C C . ILE B 1 197 ? 8.953 -55.031 -31.828 1 94.31 197 ILE B C 1
ATOM 4200 O O . ILE B 1 197 ? 9.102 -55.75 -32.812 1 94.31 197 ILE B O 1
ATOM 4204 N N . GLU B 1 198 ? 9.859 -54.781 -30.922 1 93.62 198 GLU B N 1
ATOM 4205 C CA . GLU B 1 198 ? 11.18 -55.375 -31.062 1 93.62 198 GLU B CA 1
ATOM 4206 C C . GLU B 1 198 ? 11.086 -56.906 -31 1 93.62 198 GLU B C 1
ATOM 4208 O O . GLU B 1 198 ? 11.742 -57.594 -31.781 1 93.62 198 GLU B O 1
ATOM 4213 N N . ARG B 1 199 ? 10.289 -57.469 -30.156 1 91.62 199 ARG B N 1
ATOM 4214 C CA . ARG B 1 199 ? 10.109 -58.906 -30 1 91.62 199 ARG B CA 1
ATOM 4215 C C . ARG B 1 199 ? 9.508 -59.5 -31.266 1 91.62 199 ARG B C 1
ATOM 4217 O O . ARG B 1 199 ? 9.984 -60.531 -31.75 1 91.62 199 ARG B O 1
ATOM 4224 N N . LEU B 1 200 ? 8.5 -58.906 -31.828 1 92.44 200 LEU B N 1
ATOM 4225 C CA . LEU B 1 200 ? 7.828 -59.406 -33.031 1 92.44 200 LEU B CA 1
ATOM 4226 C C . LEU B 1 200 ? 8.75 -59.344 -34.219 1 92.44 200 LEU B C 1
ATOM 4228 O O . LEU B 1 200 ? 8.805 -60.281 -35.031 1 92.44 200 LEU B O 1
ATOM 4232 N N . LYS B 1 201 ? 9.477 -58.219 -34.344 1 92.88 201 LYS B N 1
ATOM 4233 C CA . LYS B 1 201 ? 10.43 -58.094 -35.438 1 92.88 201 LYS B CA 1
ATOM 4234 C C . LYS B 1 201 ? 11.516 -59.156 -35.344 1 92.88 201 LYS B C 1
ATOM 4236 O O . LYS B 1 201 ? 11.891 -59.75 -36.344 1 92.88 201 LYS B O 1
ATOM 4241 N N . GLY B 1 202 ? 11.977 -59.344 -34.094 1 89.75 202 GLY B N 1
ATOM 4242 C CA . GLY B 1 202 ? 12.945 -60.406 -33.875 1 89.75 202 GLY B CA 1
ATOM 4243 C C . GLY B 1 202 ? 12.414 -61.781 -34.25 1 89.75 202 GLY B C 1
ATOM 4244 O O . GLY B 1 202 ? 13.133 -62.594 -34.844 1 89.75 202 GLY B O 1
ATOM 4245 N N . SER B 1 203 ? 11.141 -62.062 -34 1 85.62 203 SER B N 1
ATOM 4246 C CA . SER B 1 203 ? 10.516 -63.344 -34.312 1 85.62 203 SER B CA 1
ATOM 4247 C C . SER B 1 203 ? 10.344 -63.562 -35.812 1 85.62 203 SER B C 1
ATOM 4249 O O . SER B 1 203 ? 10.547 -64.625 -36.312 1 85.62 203 SER B O 1
ATOM 4251 N N . LEU B 1 204 ? 10 -62.562 -36.562 1 88.06 204 LEU B N 1
ATOM 4252 C CA . LEU B 1 204 ? 9.812 -62.656 -38 1 88.06 204 LEU B CA 1
ATOM 4253 C C . LEU B 1 204 ? 11.133 -62.938 -38.688 1 88.06 204 LEU B C 1
ATOM 4255 O O . LEU B 1 204 ? 11.172 -63.688 -39.688 1 88.06 204 LEU B O 1
ATOM 4259 N N . GLU B 1 205 ? 12.18 -62.438 -38.125 1 86.12 205 GLU B N 1
ATOM 4260 C CA . GLU B 1 205 ? 13.477 -62.562 -38.781 1 86.12 205 GLU B CA 1
ATOM 4261 C C . GLU B 1 205 ? 14.18 -63.844 -38.375 1 86.12 205 GLU B C 1
ATOM 4263 O O . GLU B 1 205 ? 14.828 -64.5 -39.219 1 86.12 205 GLU B O 1
ATOM 4268 N N . ASN B 1 206 ? 14.031 -64.312 -37.188 1 83.06 206 ASN B N 1
ATOM 4269 C CA . ASN B 1 206 ? 14.938 -65.312 -36.656 1 83.06 206 ASN B CA 1
ATOM 4270 C C . ASN B 1 206 ? 14.203 -66.625 -36.344 1 83.06 206 ASN B C 1
ATOM 4272 O O . ASN B 1 206 ? 14.828 -67.625 -36.031 1 83.06 206 ASN B O 1
ATOM 4276 N N . THR B 1 207 ? 12.906 -66.688 -36.406 1 78.81 207 THR B N 1
ATOM 4277 C CA . THR B 1 207 ? 12.172 -67.812 -35.969 1 78.81 207 THR B CA 1
ATOM 4278 C C . THR B 1 207 ? 11.852 -68.75 -37.125 1 78.81 207 THR B C 1
ATOM 4280 O O . THR B 1 207 ? 11.508 -68.312 -38.219 1 78.81 207 THR B O 1
ATOM 4283 N N . LYS B 1 208 ? 12.117 -70.062 -36.844 1 80.69 208 LYS B N 1
ATOM 4284 C CA . LYS B 1 208 ? 11.75 -71.062 -37.844 1 80.69 208 LYS B CA 1
ATOM 4285 C C . LYS B 1 208 ? 10.25 -71.062 -38.094 1 80.69 208 LYS B C 1
ATOM 4287 O O . LYS B 1 208 ? 9.469 -70.625 -37.25 1 80.69 208 LYS B O 1
ATOM 4292 N N . ASP B 1 209 ? 9.836 -71.438 -39.281 1 78.5 209 ASP B N 1
ATOM 4293 C CA . ASP B 1 209 ? 8.453 -71.375 -39.75 1 78.5 209 ASP B CA 1
ATOM 4294 C C . ASP B 1 209 ? 7.531 -72.188 -38.812 1 78.5 209 ASP B C 1
ATOM 4296 O O . ASP B 1 209 ? 6.465 -71.688 -38.438 1 78.5 209 ASP B O 1
ATOM 4300 N N . ILE B 1 210 ? 8.094 -73.375 -38.438 1 76.38 210 ILE B N 1
ATOM 4301 C CA . ILE B 1 210 ? 7.258 -74.188 -37.594 1 76.38 210 ILE B CA 1
ATOM 4302 C C . ILE B 1 210 ? 7.055 -73.5 -36.25 1 76.38 210 ILE B C 1
ATOM 4304 O O . ILE B 1 210 ? 5.961 -73.562 -35.688 1 76.38 210 ILE B O 1
ATOM 4308 N N . ASP B 1 211 ? 8.102 -72.812 -35.781 1 78.12 211 ASP B N 1
ATOM 4309 C CA . ASP B 1 211 ? 8.039 -72.125 -34.469 1 78.12 211 ASP B CA 1
ATOM 4310 C C . ASP B 1 211 ? 7.113 -70.938 -34.531 1 78.12 211 ASP B C 1
ATOM 4312 O O . ASP B 1 211 ? 6.492 -70.562 -33.5 1 78.12 211 ASP B O 1
ATOM 4316 N N . ILE B 1 212 ? 6.957 -70.375 -35.719 1 84.19 212 ILE B N 1
ATOM 4317 C CA . ILE B 1 212 ? 6.059 -69.25 -35.875 1 84.19 212 ILE B CA 1
ATOM 4318 C C . ILE B 1 212 ? 4.613 -69.688 -35.688 1 84.19 212 ILE B C 1
ATOM 4320 O O . ILE B 1 212 ? 3.824 -69 -35.031 1 84.19 212 ILE B O 1
ATOM 4324 N N . LEU B 1 213 ? 4.363 -70.812 -36.188 1 82 213 LEU B N 1
ATOM 4325 C CA . LEU B 1 213 ? 3.012 -71.375 -36.094 1 82 213 LEU B CA 1
ATOM 4326 C C . LEU B 1 213 ? 2.662 -71.688 -34.656 1 82 213 LEU B C 1
ATOM 4328 O O . LEU B 1 213 ? 1.559 -71.438 -34.188 1 82 213 LEU B O 1
ATOM 4332 N N . LEU B 1 214 ? 3.662 -72.188 -34 1 74.81 214 LEU B N 1
ATOM 4333 C CA . LEU B 1 214 ? 3.406 -72.688 -32.656 1 74.81 214 LEU B CA 1
ATOM 4334 C C . LEU B 1 214 ? 3.367 -71.562 -31.625 1 74.81 214 LEU B C 1
ATOM 4336 O O . LEU B 1 214 ? 2.633 -71.625 -30.641 1 74.81 214 LEU B O 1
ATOM 4340 N N . SER B 1 215 ? 4.117 -70.5 -31.844 1 79.25 215 SER B N 1
ATOM 4341 C CA . SER B 1 215 ? 4.25 -69.438 -30.875 1 79.25 215 SER B CA 1
ATOM 4342 C C . SER B 1 215 ? 3.281 -68.25 -31.188 1 79.25 215 SER B C 1
ATOM 4344 O O . SER B 1 215 ? 3.209 -67.312 -30.438 1 79.25 215 SER B O 1
ATOM 4346 N N . TYR B 1 216 ? 2.588 -68.375 -32.25 1 83.62 216 TYR B N 1
ATOM 4347 C CA . TYR B 1 216 ? 1.745 -67.25 -32.719 1 83.62 216 TYR B CA 1
ATOM 4348 C C . TYR B 1 216 ? 0.707 -66.875 -31.672 1 83.62 216 TYR B C 1
ATOM 4350 O O . TYR B 1 216 ? 0.426 -65.688 -31.469 1 83.62 216 TYR B O 1
ATOM 4358 N N . GLY B 1 217 ? 0.077 -67.875 -31 1 81.94 217 GLY B N 1
ATOM 4359 C CA . GLY B 1 217 ? -0.928 -67.625 -29.969 1 81.94 217 GLY B CA 1
ATOM 4360 C C . GLY B 1 217 ? -0.413 -66.75 -28.828 1 81.94 217 GLY B C 1
ATOM 4361 O O . GLY B 1 217 ? -1.095 -65.812 -28.375 1 81.94 217 GLY B O 1
ATOM 4362 N N . GLU B 1 218 ? 0.769 -67.125 -28.375 1 81.31 218 GLU B N 1
ATOM 4363 C CA . GLU B 1 218 ? 1.383 -66.375 -27.281 1 81.31 218 GLU B CA 1
ATOM 4364 C C . GLU B 1 218 ? 1.671 -64.938 -27.703 1 81.31 218 GLU B C 1
ATOM 4366 O O . GLU B 1 218 ? 1.458 -63.969 -26.922 1 81.31 218 GLU B O 1
ATOM 4371 N N . TRP B 1 219 ? 2.176 -64.75 -28.938 1 84.69 219 TRP B N 1
ATOM 4372 C CA . TRP B 1 219 ? 2.459 -63.438 -29.453 1 84.69 219 TRP B CA 1
ATOM 4373 C C . TRP B 1 219 ? 1.188 -62.594 -29.547 1 84.69 219 TRP B C 1
ATOM 4375 O O . TRP B 1 219 ? 1.192 -61.406 -29.203 1 84.69 219 TRP B O 1
ATOM 4385 N N . GLU B 1 220 ? 0.154 -63.219 -29.969 1 87.06 220 GLU B N 1
ATOM 4386 C CA . GLU B 1 220 ? -1.119 -62.5 -30.109 1 87.06 220 GLU B CA 1
ATOM 4387 C C . GLU B 1 220 ? -1.639 -62.031 -28.75 1 87.06 220 GLU B C 1
ATOM 4389 O O . GLU B 1 220 ? -2.16 -60.938 -28.625 1 87.06 220 GLU B O 1
ATOM 4394 N N . GLU B 1 221 ? -1.511 -62.844 -27.719 1 87.38 221 GLU B N 1
ATOM 4395 C CA . GLU B 1 221 ? -1.942 -62.469 -26.375 1 87.38 221 GLU B CA 1
ATOM 4396 C C . GLU B 1 221 ? -1.147 -61.281 -25.844 1 87.38 221 GLU B C 1
ATOM 4398 O O . GLU B 1 221 ? -1.717 -60.375 -25.234 1 87.38 221 GLU B O 1
ATOM 4403 N N . ASP B 1 222 ? 0.153 -61.281 -26.031 1 86.44 222 ASP B N 1
ATOM 4404 C CA . ASP B 1 222 ? 1.017 -60.188 -25.578 1 86.44 222 ASP B CA 1
ATOM 4405 C C . ASP B 1 222 ? 0.641 -58.875 -26.25 1 86.44 222 ASP B C 1
ATOM 4407 O O . ASP B 1 222 ? 0.611 -57.844 -25.594 1 86.44 222 ASP B O 1
ATOM 4411 N N . VAL B 1 223 ? 0.418 -59 -27.578 1 90.19 223 VAL B N 1
ATOM 4412 C CA . VAL B 1 223 ? 0.058 -57.812 -28.344 1 90.19 223 VAL B CA 1
ATOM 4413 C C . VAL B 1 223 ? -1.266 -57.25 -27.828 1 90.19 223 VAL B C 1
ATOM 4415 O O . VAL B 1 223 ? -1.411 -56.031 -27.672 1 90.19 223 VAL B O 1
ATOM 4418 N N . GLN B 1 224 ? -2.232 -58.125 -27.516 1 89.56 224 GLN B N 1
ATOM 4419 C CA . GLN B 1 224 ? -3.535 -57.688 -27.016 1 89.56 224 GLN B CA 1
ATOM 4420 C C . GLN B 1 224 ? -3.406 -57 -25.656 1 89.56 224 GLN B C 1
ATOM 4422 O O . GLN B 1 224 ? -4.098 -56.031 -25.375 1 89.56 224 GLN B O 1
ATOM 4427 N N . HIS B 1 225 ? -2.496 -57.5 -24.828 1 88.12 225 HIS B N 1
ATOM 4428 C CA . HIS B 1 225 ? -2.25 -56.906 -23.516 1 88.12 225 HIS B CA 1
ATOM 4429 C C . HIS B 1 225 ? -1.762 -55.469 -23.641 1 88.12 225 HIS B C 1
ATOM 4431 O O . HIS B 1 225 ? -2.191 -54.594 -22.875 1 88.12 225 HIS B O 1
ATOM 4437 N N . VAL B 1 226 ? -0.927 -55.219 -24.625 1 87.88 226 VAL B N 1
ATOM 4438 C CA . VAL B 1 226 ? -0.383 -53.875 -24.828 1 87.88 226 VAL B CA 1
ATOM 4439 C C . VAL B 1 226 ? -1.455 -52.969 -25.422 1 87.88 226 VAL B C 1
ATOM 4441 O O . VAL B 1 226 ? -1.583 -51.812 -25.031 1 87.88 226 VAL B O 1
ATOM 4444 N N . LYS B 1 227 ? -2.268 -53.562 -26.281 1 87.44 227 LYS B N 1
ATOM 4445 C CA . LYS B 1 227 ? -3.283 -52.781 -26.984 1 87.44 227 LYS B CA 1
ATOM 4446 C C . LYS B 1 227 ? -4.441 -52.406 -26.062 1 87.44 227 LYS B C 1
ATOM 4448 O O . LYS B 1 227 ? -5.148 -51.438 -26.297 1 87.44 227 LYS B O 1
ATOM 4453 N N . THR B 1 228 ? -4.664 -53.188 -25 1 85.31 228 THR B N 1
ATOM 4454 C CA . THR B 1 228 ? -5.777 -52.938 -24.094 1 85.31 228 THR B CA 1
ATOM 4455 C C . THR B 1 228 ? -5.445 -51.844 -23.094 1 85.31 228 THR B C 1
ATOM 4457 O O . THR B 1 228 ? -6.34 -51.281 -22.469 1 85.31 228 THR B O 1
ATOM 4460 N N . ARG B 1 229 ? -4.215 -51.531 -23.031 1 84.62 229 ARG B N 1
ATOM 4461 C CA . ARG B 1 229 ? -3.861 -50.406 -22.141 1 84.62 229 ARG B CA 1
ATOM 4462 C C . ARG B 1 229 ? -4.355 -49.094 -22.688 1 84.62 229 ARG B C 1
ATOM 4464 O O . ARG B 1 229 ? -3.965 -48.688 -23.797 1 84.62 229 ARG B O 1
ATOM 4471 N N . GLU B 1 230 ? -5.27 -48.5 -22.047 1 80.81 230 GLU B N 1
ATOM 4472 C CA . GLU B 1 230 ? -5.941 -47.281 -22.484 1 80.81 230 GLU B CA 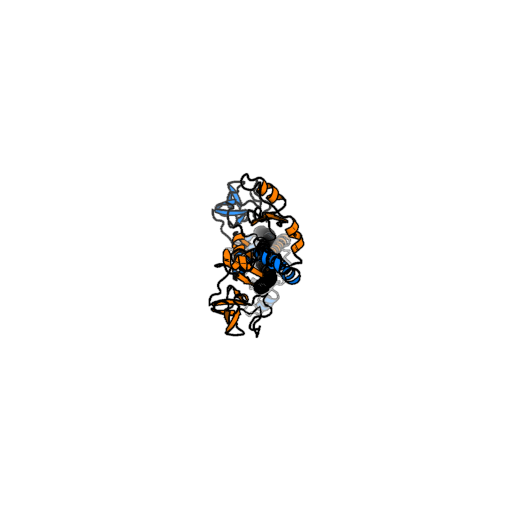1
ATOM 4473 C C . GLU B 1 230 ? -5.023 -46.094 -22.375 1 80.81 230 GLU B C 1
ATOM 4475 O O . GLU B 1 230 ? -4.285 -45.938 -21.391 1 80.81 230 GLU B O 1
ATOM 4480 N N . ILE B 1 231 ? -4.91 -45.406 -23.5 1 84.94 231 ILE B N 1
ATOM 4481 C CA . ILE B 1 231 ? -4.285 -44.094 -23.5 1 84.94 231 ILE B CA 1
ATOM 4482 C C . ILE B 1 231 ? -5.266 -43.031 -22.984 1 84.94 231 ILE B C 1
ATOM 4484 O O . ILE B 1 231 ? -6.23 -42.688 -23.656 1 84.94 231 ILE B O 1
ATOM 4488 N N . SER B 1 232 ? -5.176 -42.844 -21.672 1 74.44 232 SER B N 1
ATOM 4489 C CA . SER B 1 232 ? -6.105 -41.938 -21.031 1 74.44 232 SER B CA 1
ATOM 4490 C C . SER B 1 232 ? -5.969 -40.5 -21.609 1 74.44 232 SER B C 1
ATOM 4492 O O . SER B 1 232 ? -4.867 -40.094 -21.953 1 74.44 232 SER B O 1
ATOM 4494 N N . GLU B 1 233 ? -7.152 -39.938 -21.891 1 76.69 233 GLU B N 1
ATOM 4495 C CA . GLU B 1 233 ? -7.176 -38.531 -22.312 1 76.69 233 GLU B CA 1
ATOM 4496 C C . GLU B 1 233 ? -6.766 -37.625 -21.172 1 76.69 233 GLU B C 1
ATOM 4498 O O . GLU B 1 233 ? -7.219 -37.781 -20.031 1 76.69 233 GLU B O 1
ATOM 4503 N N . PHE B 1 234 ? -5.703 -36.906 -21.359 1 79.56 234 PHE B N 1
ATOM 4504 C CA . PHE B 1 234 ? -5.234 -35.938 -20.359 1 79.56 234 PHE B CA 1
ATOM 4505 C C . PHE B 1 234 ? -6.254 -34.844 -20.141 1 79.56 234 PHE B C 1
ATOM 4507 O O . PHE B 1 234 ? -6.723 -34.219 -21.094 1 79.56 234 PHE B O 1
ATOM 4514 N N . LYS B 1 235 ? -6.688 -34.719 -18.797 1 80.75 235 LYS B N 1
ATOM 4515 C CA . LYS B 1 235 ? -7.602 -33.625 -18.469 1 80.75 235 LYS B CA 1
ATOM 4516 C C . LYS B 1 235 ? -6.934 -32.281 -18.641 1 80.75 235 LYS B C 1
ATOM 4518 O O . LYS B 1 235 ? -5.793 -32.094 -18.219 1 80.75 235 LYS B O 1
ATOM 4523 N N . PRO B 1 236 ? -7.664 -31.469 -19.297 1 80.44 236 PRO B N 1
ATOM 4524 C CA . PRO B 1 236 ? -7.086 -30.141 -19.516 1 80.44 236 PRO B CA 1
ATOM 4525 C C . PRO B 1 236 ? -6.742 -29.422 -18.203 1 80.44 236 PRO B C 1
ATOM 4527 O O . PRO B 1 236 ? -7.441 -29.609 -17.203 1 80.44 236 PRO B O 1
ATOM 4530 N N . ILE B 1 237 ? -5.648 -28.734 -18.172 1 85.38 237 ILE B N 1
ATOM 4531 C CA . ILE B 1 237 ? -5.188 -27.953 -17.031 1 85.38 237 ILE B CA 1
ATOM 4532 C C . ILE B 1 237 ? -5.801 -26.562 -17.078 1 85.38 237 ILE B C 1
ATOM 4534 O O . ILE B 1 237 ? -5.668 -25.859 -18.078 1 85.38 237 ILE B O 1
ATOM 4538 N N . PRO B 1 238 ? -6.418 -26.203 -15.992 1 84.06 238 PRO B N 1
ATOM 4539 C CA . PRO B 1 238 ? -7.035 -24.859 -15.992 1 84.06 238 PRO B CA 1
ATOM 4540 C C . PRO B 1 238 ? -6.008 -23.734 -15.891 1 84.06 238 PRO B C 1
ATOM 4542 O O . PRO B 1 238 ? -5 -23.875 -15.188 1 84.06 238 PRO B O 1
ATOM 4545 N N . PRO B 1 239 ? -6.316 -22.672 -16.625 1 84.69 239 PRO B N 1
ATOM 4546 C CA . PRO B 1 239 ? -5.434 -21.516 -16.516 1 84.69 239 PRO B CA 1
ATOM 4547 C C . PRO B 1 239 ? -5.641 -20.734 -15.211 1 84.69 239 PRO B C 1
ATOM 4549 O O . PRO B 1 239 ? -6.664 -20.906 -14.547 1 84.69 239 PRO B O 1
ATOM 4552 N N . ILE B 1 240 ? -4.59 -20.031 -14.805 1 87.5 240 ILE B N 1
ATOM 4553 C CA . ILE B 1 240 ? -4.625 -19.125 -13.656 1 87.5 240 ILE B CA 1
ATOM 4554 C C . ILE B 1 240 ? -4.715 -17.688 -14.141 1 87.5 240 ILE B C 1
ATOM 4556 O O . ILE B 1 240 ? -3.977 -17.266 -15.039 1 87.5 240 ILE B O 1
ATOM 4560 N N . ARG B 1 241 ? -5.684 -16.922 -13.492 1 83.81 241 ARG B N 1
ATOM 4561 C CA . ARG B 1 241 ? -5.883 -15.531 -13.883 1 83.81 241 ARG B CA 1
ATOM 4562 C C . ARG B 1 241 ? -5.867 -14.617 -12.664 1 83.81 241 ARG B C 1
ATOM 4564 O O . ARG B 1 241 ? -6.168 -15.047 -11.547 1 83.81 241 ARG B O 1
ATOM 4571 N N . PHE B 1 242 ? -5.367 -13.461 -13.039 1 87.19 242 PHE B N 1
ATOM 4572 C CA . PHE B 1 242 ? -5.383 -12.414 -12.016 1 87.19 242 PHE B CA 1
ATOM 4573 C C . PHE B 1 242 ? -6.34 -11.297 -12.406 1 87.19 242 PHE B C 1
ATOM 4575 O O . PHE B 1 242 ? -6.246 -10.742 -13.5 1 87.19 242 PHE B O 1
ATOM 4582 N N . ILE B 1 243 ? -7.301 -11.016 -11.5 1 79.44 243 ILE B N 1
ATOM 4583 C CA . ILE B 1 243 ? -8.305 -9.984 -11.742 1 79.44 243 ILE B CA 1
ATOM 4584 C C . ILE B 1 243 ? -8.039 -8.781 -10.836 1 79.44 243 ILE B C 1
ATOM 4586 O O . ILE B 1 243 ? -7.934 -8.93 -9.617 1 79.44 243 ILE B O 1
ATOM 4590 N N . GLU B 1 244 ? -7.953 -7.578 -11.484 1 81.12 244 GLU B N 1
ATOM 4591 C CA . GLU B 1 244 ? -7.746 -6.324 -10.766 1 81.12 244 GLU B CA 1
ATOM 4592 C C . GLU B 1 244 ? -9.047 -5.523 -10.672 1 81.12 244 GLU B C 1
ATOM 4594 O O . GLU B 1 244 ? -9.75 -5.348 -11.664 1 81.12 244 GLU B O 1
ATOM 4599 N N . PRO B 1 245 ? -9.5 -5.078 -9.523 1 73.19 245 PRO B N 1
ATOM 4600 C CA . PRO B 1 245 ? -10.758 -4.332 -9.398 1 73.19 245 PRO B CA 1
ATOM 4601 C C . PRO B 1 245 ? -10.688 -2.941 -10.023 1 73.19 245 PRO B C 1
ATOM 4603 O O . PRO B 1 245 ? -11.68 -2.453 -10.57 1 73.19 245 PRO B O 1
ATOM 4606 N N . GLY B 1 246 ? -9.711 -2.178 -10.219 1 67.19 246 GLY B N 1
ATOM 4607 C CA . GLY B 1 246 ? -9.555 -0.937 -10.961 1 67.19 246 GLY B CA 1
ATOM 4608 C C . GLY B 1 246 ? -9.805 0.299 -10.109 1 67.19 246 GLY B C 1
ATOM 4609 O O . GLY B 1 246 ? -9.57 1.422 -10.562 1 67.19 246 GLY B O 1
ATOM 4610 N N . LYS B 1 247 ? -10.508 0.424 -8.93 1 78.94 247 LYS B N 1
ATOM 4611 C CA . LYS B 1 247 ? -10.797 1.642 -8.18 1 78.94 247 LYS B CA 1
ATOM 4612 C C . LYS B 1 247 ? -9.758 1.879 -7.094 1 78.94 247 LYS B C 1
ATOM 4614 O O . LYS B 1 247 ? -10.094 1.999 -5.914 1 78.94 247 LYS B O 1
ATOM 4619 N N . ASP B 1 248 ? -8.555 2.201 -7.559 1 86.12 248 ASP B N 1
ATOM 4620 C CA . ASP B 1 248 ? -7.434 2.164 -6.621 1 86.12 248 ASP B CA 1
ATOM 4621 C C . ASP B 1 248 ? -7.375 3.438 -5.781 1 86.12 248 ASP B C 1
ATOM 4623 O O . ASP B 1 248 ? -7.309 3.373 -4.551 1 86.12 248 ASP B O 1
ATOM 4627 N N . GLU B 1 249 ? -7.547 4.613 -6.48 1 84 249 GLU B N 1
ATOM 4628 C CA . GLU B 1 249 ? -7.348 5.879 -5.785 1 84 249 GLU B CA 1
ATOM 4629 C C . GLU B 1 249 ? -8.438 6.117 -4.746 1 84 249 GLU B C 1
ATOM 4631 O O . GLU B 1 249 ? -8.148 6.488 -3.607 1 84 249 GLU B O 1
ATOM 4636 N N . GLU B 1 250 ? -9.633 5.887 -5.109 1 82.06 250 GLU B N 1
ATOM 4637 C CA . GLU B 1 250 ? -10.758 6.09 -4.199 1 82.06 250 GLU B CA 1
ATOM 4638 C C . GLU B 1 250 ? -10.695 5.129 -3.02 1 82.06 250 GLU B C 1
ATOM 4640 O O . GLU B 1 250 ? -10.891 5.527 -1.871 1 82.06 250 GLU B O 1
ATOM 4645 N N . THR B 1 251 ? -10.422 3.947 -3.287 1 84.88 251 THR B N 1
ATOM 4646 C CA . THR B 1 251 ? -10.375 2.932 -2.242 1 84.88 251 THR B CA 1
ATOM 4647 C C . THR B 1 251 ? -9.211 3.195 -1.283 1 84.88 251 THR B C 1
ATOM 4649 O O . THR B 1 251 ? -9.359 3.025 -0.07 1 84.88 251 THR B O 1
ATOM 4652 N N . ILE B 1 252 ? -8.117 3.631 -1.818 1 87.88 252 ILE B N 1
ATOM 4653 C CA . ILE B 1 252 ? -6.953 3.904 -0.983 1 87.88 252 ILE B CA 1
ATOM 4654 C C . ILE B 1 252 ? -7.223 5.117 -0.097 1 87.88 252 ILE B C 1
ATOM 4656 O O . ILE B 1 252 ? -6.824 5.145 1.069 1 87.88 252 ILE B O 1
ATOM 4660 N N . ASN B 1 253 ? -7.938 6.109 -0.708 1 85.31 253 ASN B N 1
ATOM 4661 C CA . ASN B 1 253 ? -8.32 7.266 0.094 1 85.31 253 ASN B CA 1
ATOM 4662 C C . ASN B 1 253 ? -9.172 6.859 1.293 1 85.31 253 ASN B C 1
ATOM 4664 O O . ASN B 1 253 ? -8.977 7.363 2.4 1 85.31 253 ASN B O 1
ATOM 4668 N N . GLU B 1 254 ? -10.039 6.012 1.047 1 83 254 GLU B N 1
ATOM 4669 C CA . GLU B 1 254 ? -10.914 5.547 2.119 1 83 254 GLU B CA 1
ATOM 4670 C C . GLU B 1 254 ? -10.164 4.652 3.1 1 83 254 GLU B C 1
ATOM 4672 O O . GLU B 1 254 ? -10.406 4.707 4.309 1 83 254 GLU B O 1
ATOM 4677 N N . LEU B 1 255 ? -9.281 3.889 2.588 1 86.56 255 LEU B N 1
ATOM 4678 C CA . LEU B 1 255 ? -8.516 2.938 3.385 1 86.56 255 LEU B CA 1
ATOM 4679 C C . LEU B 1 255 ? -7.527 3.662 4.293 1 86.56 255 LEU B C 1
ATOM 4681 O O . LEU B 1 255 ? -7.355 3.287 5.457 1 86.56 255 LEU B O 1
ATOM 4685 N N . PHE B 1 256 ? -6.91 4.668 3.82 1 89.75 256 PHE B N 1
ATOM 4686 C CA . PHE B 1 256 ? -5.82 5.34 4.523 1 89.75 256 PHE B CA 1
ATOM 4687 C C . PHE B 1 256 ? -6.348 6.094 5.742 1 89.75 256 PHE B C 1
ATOM 4689 O O . PHE B 1 256 ? -5.738 6.059 6.812 1 89.75 256 PHE B O 1
ATOM 4696 N N . GLY B 1 257 ? -7.457 6.73 5.516 1 84.25 257 GLY B N 1
ATOM 4697 C CA . GLY B 1 257 ? -7.969 7.621 6.547 1 84.25 257 GLY B CA 1
ATOM 4698 C C . GLY B 1 257 ? -7.945 9.086 6.137 1 84.25 257 GLY B C 1
ATOM 4699 O O . GLY B 1 257 ? -7.684 9.406 4.977 1 84.25 257 GLY B O 1
ATOM 4700 N N . ALA B 1 258 ? -8.414 9.977 7.094 1 84.81 258 ALA B N 1
ATOM 4701 C CA . ALA B 1 258 ? -8.547 11.391 6.754 1 84.81 258 ALA B CA 1
ATOM 4702 C C . ALA B 1 258 ? -8.023 12.273 7.879 1 84.81 258 ALA B C 1
ATOM 4704 O O . ALA B 1 258 ? -8.023 11.875 9.047 1 84.81 258 ALA B O 1
ATOM 4705 N N . VAL B 1 259 ? -7.43 13.344 7.414 1 88.25 259 VAL B N 1
ATOM 4706 C CA . VAL B 1 259 ? -7.039 14.398 8.344 1 88.25 259 VAL B CA 1
ATOM 4707 C C . VAL B 1 259 ? -8.203 15.375 8.539 1 88.25 259 VAL B C 1
ATOM 4709 O O . VAL B 1 259 ? -8.789 15.852 7.57 1 88.25 259 VAL B O 1
ATOM 4712 N N . GLU B 1 260 ? -8.57 15.547 9.828 1 83.19 260 GLU B N 1
ATOM 4713 C CA . GLU B 1 260 ? -9.656 16.453 10.164 1 83.19 260 GLU B CA 1
ATOM 4714 C C . GLU B 1 260 ? -9.156 17.625 11.016 1 83.19 260 GLU B C 1
ATOM 4716 O O . GLU B 1 260 ? -8.312 17.438 11.898 1 83.19 260 GLU B O 1
ATOM 4721 N N . ILE B 1 261 ? -9.641 18.812 10.57 1 85.12 261 ILE B N 1
ATOM 4722 C CA . ILE B 1 261 ? -9.289 20.031 11.289 1 85.12 261 ILE B CA 1
ATOM 4723 C C . ILE B 1 261 ? -10.531 20.625 11.953 1 85.12 261 ILE B C 1
ATOM 4725 O O . ILE B 1 261 ? -11.539 20.875 11.297 1 85.12 261 ILE B O 1
ATOM 4729 N N . GLY B 1 262 ? -10.555 20.734 13.227 1 77.56 262 GLY B N 1
ATOM 4730 C CA . GLY B 1 262 ? -11.695 21.344 13.898 1 77.56 262 GLY B CA 1
ATOM 4731 C C . GLY B 1 262 ? -11.789 20.984 15.367 1 77.56 262 GLY B C 1
ATOM 4732 O O . GLY B 1 262 ? -11.008 20.156 15.859 1 77.56 262 GLY B O 1
ATOM 4733 N N . PHE B 1 263 ? -12.703 21.953 16.031 1 70.38 263 PHE B N 1
ATOM 4734 C CA . PHE B 1 263 ? -13 21.688 17.438 1 70.38 263 PHE B CA 1
ATOM 4735 C C . PHE B 1 263 ? -14.062 20.594 17.562 1 70.38 263 PHE B C 1
ATOM 4737 O O . PHE B 1 263 ? -15.078 20.625 16.859 1 70.38 263 PHE B O 1
ATOM 4744 N N . PHE B 1 264 ? -13.547 19.516 17.953 1 67.19 264 PHE B N 1
ATOM 4745 C CA . PHE B 1 264 ? -14.555 18.469 18.078 1 67.19 264 PHE B CA 1
ATOM 4746 C C . PHE B 1 264 ? -15.062 18.359 19.516 1 67.19 264 PHE B C 1
ATOM 4748 O O . PHE B 1 264 ? -14.281 18.469 20.453 1 67.19 264 PHE B O 1
ATOM 4755 N N . LYS B 1 265 ? -16.438 18.609 19.656 1 72.06 265 LYS B N 1
ATOM 4756 C CA . LYS B 1 265 ? -17.031 18.453 20.969 1 72.06 265 LYS B CA 1
ATOM 4757 C C . LYS B 1 265 ? -17.047 17 21.406 1 72.06 265 LYS B C 1
ATOM 4759 O O . LYS B 1 265 ? -17.469 16.125 20.656 1 72.06 265 LYS B O 1
ATOM 4764 N N . LEU B 1 266 ? -16.203 16.828 22.562 1 76.38 266 LEU B N 1
ATOM 4765 C CA . LEU B 1 266 ? -16.219 15.477 23.125 1 76.38 266 LEU B CA 1
ATOM 4766 C C . LEU B 1 266 ? -17.609 15.094 23.594 1 76.38 266 LEU B C 1
ATOM 4768 O O . LEU B 1 266 ? -18.328 15.93 24.156 1 76.38 266 LEU B O 1
ATOM 4772 N N . GLN B 1 267 ? -18.141 14.078 23.078 1 79.12 267 GLN B N 1
ATOM 4773 C CA . GLN B 1 267 ? -19.438 13.555 23.516 1 79.12 267 GLN B CA 1
ATOM 4774 C C . GLN B 1 267 ? -19.266 12.289 24.344 1 79.12 267 GLN B C 1
ATOM 4776 O O . GLN B 1 267 ? -18.234 11.617 24.25 1 79.12 267 GLN B O 1
ATOM 4781 N N . GLU B 1 268 ? -20.375 12.211 25.281 1 84.56 268 GLU B N 1
ATOM 4782 C CA . GLU B 1 268 ? -20.375 10.977 26.062 1 84.56 268 GLU B CA 1
ATOM 4783 C C . GLU B 1 268 ? -20.297 9.758 25.141 1 84.56 268 GLU B C 1
ATOM 4785 O O . GLU B 1 268 ? -20.984 9.688 24.125 1 84.56 268 GLU B O 1
ATOM 4790 N N . GLY B 1 269 ? -19.406 8.844 25.453 1 81.75 269 GLY B N 1
ATOM 4791 C CA . GLY B 1 269 ? -19.25 7.629 24.672 1 81.75 269 GLY B CA 1
ATOM 4792 C C . GLY B 1 269 ? -18.047 7.68 23.75 1 81.75 269 GLY B C 1
ATOM 4793 O O . GLY B 1 269 ? -17.625 6.652 23.203 1 81.75 269 GLY B O 1
ATOM 4794 N N . ASP B 1 270 ? -17.516 8.859 23.578 1 81.75 270 ASP B N 1
ATOM 4795 C CA . ASP B 1 270 ? -16.375 9.008 22.672 1 81.75 270 ASP B CA 1
ATOM 4796 C C . ASP B 1 270 ? -15.141 8.289 23.234 1 81.75 270 ASP B C 1
ATOM 4798 O O . ASP B 1 270 ? -14.945 8.227 24.453 1 81.75 270 ASP B O 1
ATOM 4802 N N . HIS B 1 271 ? -14.406 7.641 22.359 1 84 271 HIS B N 1
ATOM 4803 C CA . HIS B 1 271 ? -13.125 7.074 22.75 1 84 271 HIS B CA 1
ATOM 4804 C C . HIS B 1 271 ? -12.008 8.102 22.656 1 84 271 HIS B C 1
ATOM 4806 O O . HIS B 1 271 ? -11.852 8.75 21.609 1 84 271 HIS B O 1
ATOM 4812 N N . VAL B 1 272 ? -11.398 8.227 23.812 1 82.88 272 VAL B N 1
ATOM 4813 C CA . VAL B 1 272 ? -10.383 9.273 23.828 1 82.88 272 VAL B CA 1
ATOM 4814 C C . VAL B 1 272 ? -9.086 8.734 24.422 1 82.88 272 VAL B C 1
ATOM 4816 O O . VAL B 1 272 ? -9.086 7.68 25.062 1 82.88 272 VAL B O 1
ATOM 4819 N N . ARG B 1 273 ? -7.992 9.359 24.062 1 82.69 273 ARG B N 1
ATOM 4820 C CA . ARG B 1 273 ? -6.699 9.141 24.703 1 82.69 273 ARG B CA 1
ATOM 4821 C C . ARG B 1 273 ? -6.039 10.469 25.062 1 82.69 273 ARG B C 1
ATOM 4823 O O . ARG B 1 273 ? -6.465 11.523 24.609 1 82.69 273 ARG B O 1
ATOM 4830 N N . ILE B 1 274 ? -5.121 10.305 26.031 1 80.69 274 ILE B N 1
ATOM 4831 C CA . ILE B 1 274 ? -4.375 11.5 26.406 1 80.69 274 ILE B CA 1
ATOM 4832 C C . ILE B 1 274 ? -3.424 11.891 25.281 1 80.69 274 ILE B C 1
ATOM 4834 O O . ILE B 1 274 ? -2.723 11.039 24.719 1 80.69 274 ILE B O 1
ATOM 4838 N N . LYS B 1 275 ? -3.514 13.195 24.953 1 76.06 275 LYS B N 1
ATOM 4839 C CA . LYS B 1 275 ? -2.643 13.688 23.891 1 76.06 275 LYS B CA 1
ATOM 4840 C C . LYS B 1 275 ? -1.177 13.406 24.203 1 76.06 275 LYS B C 1
ATOM 4842 O O . LYS B 1 275 ? -0.772 13.422 25.375 1 76.06 275 LYS B O 1
ATOM 4847 N N . LEU B 1 276 ? -0.387 13.109 23.203 1 72.5 276 LEU B N 1
ATOM 4848 C CA . LEU B 1 276 ? 1.028 12.797 23.359 1 72.5 276 LEU B CA 1
ATOM 4849 C C . LEU B 1 276 ? 1.803 14.016 23.859 1 72.5 276 LEU B C 1
ATOM 4851 O O . LEU B 1 276 ? 2.85 13.875 24.5 1 72.5 276 LEU B O 1
ATOM 4855 N N . SER B 1 277 ? 1.275 15.172 23.547 1 69.44 277 SER B N 1
ATOM 4856 C CA . SER B 1 277 ? 1.948 16.406 23.953 1 69.44 277 SER B CA 1
ATOM 4857 C C . SER B 1 277 ? 1.795 16.656 25.453 1 69.44 277 SER B C 1
ATOM 4859 O O . SER B 1 277 ? 2.562 17.422 26.047 1 69.44 277 SER B O 1
ATOM 4861 N N . VAL B 1 278 ? 0.832 15.945 26 1 76.75 278 VAL B N 1
ATOM 4862 C CA . VAL B 1 278 ? 0.591 16.125 27.438 1 76.75 278 VAL B CA 1
ATOM 4863 C C . VAL B 1 278 ? 1.56 15.242 28.234 1 76.75 278 VAL B C 1
ATOM 4865 O O . VAL B 1 278 ? 1.474 14.016 28.188 1 76.75 278 VAL B O 1
ATOM 4868 N N . THR B 1 279 ? 2.516 15.867 28.812 1 77.56 279 THR B N 1
ATOM 4869 C CA . THR B 1 279 ? 3.518 15.109 29.562 1 77.56 279 THR B CA 1
ATOM 4870 C C . THR B 1 279 ? 3.115 14.984 31.031 1 77.56 279 THR B C 1
ATOM 4872 O O . THR B 1 279 ? 3.557 14.07 31.719 1 77.56 279 THR B O 1
ATOM 4875 N N . GLU B 1 280 ? 2.355 15.906 31.5 1 80.81 280 GLU B N 1
ATOM 4876 C CA . GLU B 1 280 ? 1.882 15.891 32.875 1 80.81 280 GLU B CA 1
ATOM 4877 C C . GLU B 1 280 ? 0.405 16.266 32.969 1 80.81 280 GLU B C 1
ATOM 4879 O O . GLU B 1 280 ? 0.062 17.438 33.062 1 80.81 280 GLU B O 1
ATOM 4884 N N . PRO B 1 281 ? -0.499 15.281 32.938 1 78.88 281 PRO B N 1
ATOM 4885 C CA . PRO B 1 281 ? -1.928 15.57 33.062 1 78.88 281 PRO B CA 1
ATOM 4886 C C . PRO B 1 281 ? -2.275 16.25 34.375 1 78.88 281 PRO B C 1
ATOM 4888 O O . PRO B 1 281 ? -1.582 16.047 35.375 1 78.88 281 PRO B O 1
ATOM 4891 N N . ILE B 1 282 ? -3.283 17.047 34.375 1 77 282 ILE B N 1
ATOM 4892 C CA . ILE B 1 282 ? -3.682 17.859 35.531 1 77 282 ILE B CA 1
ATOM 4893 C C . ILE B 1 282 ? -3.908 16.953 36.75 1 77 282 ILE B C 1
ATOM 4895 O O . ILE B 1 282 ? -3.578 17.328 37.875 1 77 282 ILE B O 1
ATOM 4899 N N . ASN B 1 283 ? -4.422 15.852 36.531 1 79.19 283 ASN B N 1
ATOM 4900 C CA . ASN B 1 283 ? -4.723 14.961 37.656 1 79.19 283 ASN B CA 1
ATOM 4901 C C . ASN B 1 283 ? -3.715 13.82 37.75 1 79.19 283 ASN B C 1
ATOM 4903 O O . ASN B 1 283 ? -3.98 12.805 38.375 1 79.19 283 ASN B O 1
ATOM 4907 N N . GLY B 1 284 ? -2.568 13.961 37.094 1 80 284 GLY B N 1
ATOM 4908 C CA . GLY B 1 284 ? -1.53 12.945 37.125 1 80 284 GLY B CA 1
ATOM 4909 C C . GLY B 1 284 ? -1.827 11.75 36.25 1 80 284 GLY B C 1
ATOM 4910 O O . GLY B 1 284 ? -2.957 11.586 35.781 1 80 284 GLY B O 1
ATOM 4911 N N . TRP B 1 285 ? -0.827 10.906 35.969 1 79.06 285 TRP B N 1
ATOM 4912 C CA . TRP B 1 285 ? -0.927 9.789 35.031 1 79.06 285 TRP B CA 1
ATOM 4913 C C . TRP B 1 285 ? -1.578 8.578 35.719 1 79.06 285 TRP B C 1
ATOM 4915 O O . TRP B 1 285 ? -2.346 7.852 35.094 1 79.06 285 TRP B O 1
ATOM 4925 N N . GLY B 1 286 ? -1.39 8.438 37 1 75.75 286 GLY B N 1
ATOM 4926 C CA . GLY B 1 286 ? -1.776 7.18 37.625 1 75.75 286 GLY B CA 1
ATOM 4927 C C . GLY B 1 286 ? -1.309 5.969 36.844 1 75.75 286 GLY B C 1
ATOM 4928 O O . GLY B 1 286 ? -0.114 5.816 36.562 1 75.75 286 GLY B O 1
ATOM 4929 N N . ASP B 1 287 ? -2.264 5.078 36.375 1 80.81 287 ASP B N 1
ATOM 4930 C CA . ASP B 1 287 ? -1.962 3.896 35.562 1 80.81 287 ASP B CA 1
ATOM 4931 C C . ASP B 1 287 ? -2.248 4.148 34.094 1 80.81 287 ASP B C 1
ATOM 4933 O O . ASP B 1 287 ? -2.111 3.246 33.281 1 80.81 287 ASP B O 1
ATOM 4937 N N . VAL B 1 288 ? -2.625 5.371 33.812 1 81.69 288 VAL B N 1
ATOM 4938 C CA . VAL B 1 288 ? -2.992 5.695 32.438 1 81.69 288 VAL B CA 1
ATOM 4939 C C . VAL B 1 288 ? -1.755 6.156 31.688 1 81.69 288 VAL B C 1
ATOM 4941 O O . VAL B 1 288 ? -0.849 6.762 32.25 1 81.69 288 VAL B O 1
ATOM 4944 N N . THR B 1 289 ? -1.615 5.621 30.484 1 81.06 289 THR B N 1
ATOM 4945 C CA . THR B 1 289 ? -0.542 6.043 29.594 1 81.06 289 THR B CA 1
ATOM 4946 C C . THR B 1 289 ? -1.111 6.656 28.312 1 81.06 289 THR B C 1
ATOM 4948 O O . THR B 1 289 ? -2.33 6.703 28.125 1 81.06 289 THR B O 1
ATOM 4951 N N . HIS B 1 290 ? -0.151 7.137 27.5 1 79.5 290 HIS B N 1
ATOM 4952 C CA . HIS B 1 290 ? -0.567 7.711 26.234 1 79.5 290 HIS B CA 1
ATOM 4953 C C . HIS B 1 290 ? -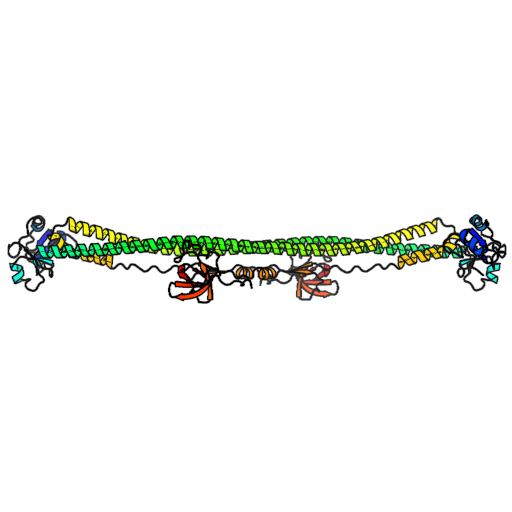1.295 6.68 25.375 1 79.5 290 HIS B C 1
ATOM 4955 O O . HIS B 1 290 ? -2.131 7.039 24.531 1 79.5 290 HIS B O 1
ATOM 4961 N N . ASP B 1 291 ? -1 5.445 25.719 1 79.31 291 ASP B N 1
ATOM 4962 C CA . ASP B 1 291 ? -1.566 4.379 24.891 1 79.31 291 ASP B CA 1
ATOM 4963 C C . ASP B 1 291 ? -2.939 3.955 25.422 1 79.31 291 ASP B C 1
ATOM 4965 O O . ASP B 1 291 ? -3.645 3.184 24.766 1 79.31 291 ASP B O 1
ATOM 4969 N N . SER B 1 292 ? -3.25 4.406 26.5 1 82.12 292 SER B N 1
ATOM 4970 C CA . SER B 1 292 ? -4.527 4.027 27.094 1 82.12 292 SER B CA 1
ATOM 4971 C C .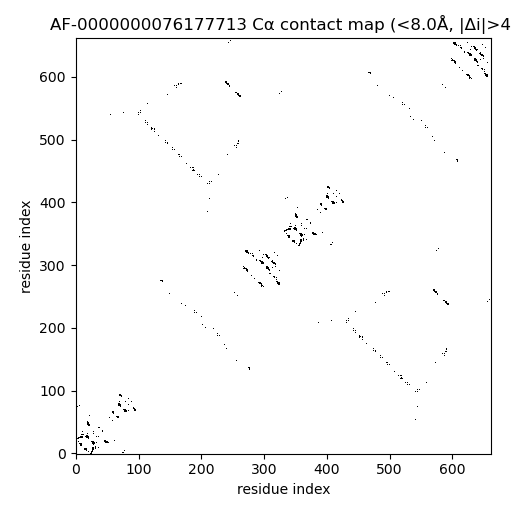 SER B 1 292 ? -5.695 4.695 26.375 1 82.12 292 SER B C 1
ATOM 4973 O O . SER B 1 292 ? -5.668 5.902 26.125 1 82.12 292 SER B O 1
ATOM 4975 N N . ILE B 1 293 ? -6.668 3.869 25.922 1 85.94 293 ILE B N 1
ATOM 4976 C CA . ILE B 1 293 ? -7.887 4.395 25.312 1 85.94 293 ILE B CA 1
ATOM 4977 C C . ILE B 1 293 ? -9.039 4.316 26.312 1 85.94 293 ILE B C 1
ATOM 4979 O O . ILE B 1 293 ? -9.258 3.27 26.938 1 85.94 293 ILE B O 1
ATOM 4983 N N . GLY B 1 294 ? -9.617 5.465 26.562 1 86.06 294 GLY B N 1
ATOM 4984 C CA . GLY B 1 294 ? -10.742 5.523 27.484 1 86.06 294 GLY B CA 1
ATOM 4985 C C . GLY B 1 294 ? -12.031 5.992 26.828 1 86.06 294 GLY B C 1
ATOM 4986 O O . GLY B 1 294 ? -12.031 6.383 25.672 1 86.06 294 GLY B O 1
ATOM 4987 N N . THR B 1 295 ? -13.141 5.719 27.562 1 88.75 295 THR B N 1
ATOM 4988 C CA . THR B 1 295 ? -14.453 6.152 27.094 1 88.75 295 THR B CA 1
ATOM 4989 C C . THR B 1 295 ? -14.93 7.371 27.891 1 88.75 295 THR B C 1
ATOM 4991 O O . THR B 1 295 ? -14.891 7.367 29.125 1 88.75 295 THR B O 1
ATOM 4994 N N . VAL B 1 296 ? -15.375 8.367 27.062 1 87.94 296 VAL B N 1
ATOM 4995 C CA . VAL B 1 296 ? -15.852 9.586 27.703 1 87.94 296 VAL B CA 1
ATOM 4996 C C . VAL B 1 296 ? -17.156 9.312 28.438 1 87.94 296 VAL B C 1
ATOM 4998 O O . VAL B 1 296 ? -18.125 8.836 27.844 1 87.94 296 VAL B O 1
ATOM 5001 N N . ARG B 1 297 ? -17.141 9.5 29.75 1 88.69 297 ARG B N 1
ATOM 5002 C CA . ARG B 1 297 ? -18.328 9.336 30.562 1 88.69 297 ARG B CA 1
ATOM 5003 C C . ARG B 1 297 ? -19.156 10.625 30.594 1 88.69 297 ARG B C 1
ATOM 5005 O O . ARG B 1 297 ? -20.375 10.578 30.672 1 88.69 297 ARG B O 1
ATOM 5012 N N . GLY B 1 298 ? -18.484 11.742 30.562 1 86.12 298 GLY B N 1
ATOM 5013 C CA . GLY B 1 298 ? -19.141 13.031 30.609 1 86.12 298 GLY B CA 1
ATOM 5014 C C . GLY B 1 298 ? -18.219 14.195 30.344 1 86.12 298 GLY B C 1
ATOM 5015 O O . GLY B 1 298 ? -17 14.086 30.531 1 86.12 298 GLY B O 1
ATOM 5016 N N . VAL B 1 299 ? -18.859 15.211 29.75 1 86.31 299 VAL B N 1
ATOM 5017 C CA . VAL B 1 299 ? -18.094 16.422 29.484 1 86.31 299 VAL B CA 1
ATOM 5018 C C . VAL B 1 299 ? -18.75 17.609 30.172 1 86.31 299 VAL B C 1
ATOM 5020 O O . VAL B 1 299 ? -19.969 17.828 30.031 1 86.31 299 VAL B O 1
ATOM 5023 N N . ASN B 1 300 ? -18.047 18.234 31.062 1 81.94 300 ASN B N 1
ATOM 5024 C CA . ASN B 1 300 ? -18.484 19.469 31.719 1 81.94 300 ASN B CA 1
ATOM 5025 C C . ASN B 1 300 ? -17.531 20.625 31.422 1 81.94 300 ASN B C 1
ATOM 5027 O O . ASN B 1 300 ? -16.5 20.766 32.094 1 81.94 300 ASN B O 1
ATOM 5031 N N . ASP B 1 301 ? -17.953 21.5 30.594 1 78.12 301 ASP B N 1
ATOM 5032 C CA . ASP B 1 301 ? -17.156 22.656 30.188 1 78.12 301 ASP B CA 1
ATOM 5033 C C . ASP B 1 301 ? -15.758 22.234 29.766 1 78.12 301 ASP B C 1
ATOM 5035 O O . ASP B 1 301 ? -15.594 21.562 28.734 1 78.12 301 ASP B O 1
ATOM 5039 N N . ASP B 1 302 ? -14.758 22.484 30.719 1 78.62 302 ASP B N 1
ATOM 5040 C CA . ASP B 1 302 ? -13.383 22.25 30.312 1 78.62 302 ASP B CA 1
ATOM 5041 C C . ASP B 1 302 ? -12.859 20.922 30.875 1 78.62 302 ASP B C 1
ATOM 5043 O O . ASP B 1 302 ? -11.688 20.594 30.703 1 78.62 302 ASP B O 1
ATOM 5047 N N . ILE B 1 303 ? -13.82 20.297 31.578 1 85.62 303 ILE B N 1
ATOM 5048 C CA . ILE B 1 303 ? -13.391 19.047 32.188 1 85.62 303 ILE B CA 1
ATOM 5049 C C . ILE B 1 303 ? -14.117 17.859 31.562 1 85.62 303 ILE B C 1
ATOM 5051 O O . ILE B 1 303 ? -15.328 17.938 31.328 1 85.62 303 ILE B O 1
ATOM 5055 N N . VAL B 1 304 ? -13.367 16.859 31.266 1 86.81 304 VAL B N 1
ATOM 5056 C CA . VAL B 1 304 ? -13.945 15.633 30.719 1 86.81 304 VAL B CA 1
ATOM 5057 C C . VAL B 1 304 ? -13.641 14.469 31.672 1 86.81 304 VAL B C 1
ATOM 5059 O O . VAL B 1 304 ? -12.547 14.383 32.219 1 86.81 304 VAL B O 1
ATOM 5062 N N . THR B 1 305 ? -14.695 13.695 31.938 1 90.56 305 THR B N 1
ATOM 5063 C CA . THR B 1 305 ? -14.531 12.469 32.719 1 90.56 305 THR B CA 1
ATOM 5064 C C . THR B 1 305 ? -14.398 11.266 31.781 1 90.56 305 THR B C 1
ATOM 5066 O O . THR B 1 305 ? -15.266 11.016 30.938 1 90.56 305 THR B O 1
ATOM 5069 N N . VAL B 1 306 ? -13.219 10.562 31.953 1 88.69 306 VAL B N 1
ATOM 5070 C CA . VAL B 1 306 ? -12.922 9.461 31.031 1 88.69 306 VAL B CA 1
ATOM 5071 C C . VAL B 1 306 ? -12.742 8.164 31.828 1 88.69 306 VAL B C 1
ATOM 5073 O O . VAL B 1 306 ? -12.125 8.164 32.906 1 88.69 306 VAL B O 1
ATOM 5076 N N . ASP B 1 307 ? -13.336 7.035 31.375 1 89.5 307 ASP B N 1
ATOM 5077 C CA . ASP B 1 307 ? -13.117 5.699 31.922 1 89.5 307 ASP B CA 1
ATOM 5078 C C . ASP B 1 307 ? -12.062 4.941 31.125 1 89.5 307 ASP B C 1
ATOM 5080 O O . ASP B 1 307 ? -12.328 4.488 30.016 1 89.5 307 ASP B O 1
ATOM 5084 N N . PHE B 1 308 ? -10.914 4.863 31.734 1 86.94 308 PHE B N 1
ATOM 5085 C CA . PHE B 1 308 ? -9.883 4.004 31.156 1 86.94 308 PHE B CA 1
ATOM 5086 C C . PHE B 1 308 ? -9.984 2.588 31.719 1 86.94 308 PHE B C 1
ATOM 5088 O O . PHE B 1 308 ? -10.617 2.367 32.75 1 86.94 308 PHE B O 1
ATOM 5095 N N . LYS B 1 309 ? -9.445 1.629 30.984 1 83.94 309 LYS B N 1
ATOM 5096 C CA . LYS B 1 309 ? -9.43 0.257 31.484 1 83.94 309 LYS B CA 1
ATOM 5097 C C . LYS B 1 309 ? -8.695 0.165 32.812 1 83.94 309 LYS B C 1
ATOM 5099 O O . LYS B 1 309 ? -9.109 -0.579 33.719 1 83.94 309 LYS B O 1
ATOM 5104 N N . GLU B 1 310 ? -7.73 1.05 32.938 1 80.5 310 GLU B N 1
ATOM 5105 C CA . GLU B 1 310 ? -6.875 1.034 34.125 1 80.5 310 GLU B CA 1
ATOM 5106 C C . GLU B 1 310 ? -7.48 1.868 35.25 1 80.5 310 GLU B C 1
ATOM 5108 O O . GLU B 1 310 ? -7.18 1.645 36.438 1 80.5 310 GLU B O 1
ATOM 5113 N N . PHE B 1 311 ? -8.211 2.857 34.938 1 81.5 311 PHE B N 1
ATOM 5114 C CA . PHE B 1 311 ? -8.727 3.789 35.938 1 81.5 311 PHE B CA 1
ATOM 5115 C C . PHE B 1 311 ? -10.07 4.355 35.531 1 81.5 311 PHE B C 1
ATOM 5117 O O . PHE B 1 311 ? -10.18 4.996 34.469 1 81.5 311 PHE B O 1
ATOM 5124 N N . SER B 1 312 ? -11.078 4.035 36.406 1 84.81 312 SER B N 1
ATOM 5125 C CA . SER B 1 312 ? -12.406 4.559 36.125 1 84.81 312 SER B CA 1
ATOM 5126 C C . SER B 1 312 ? -12.594 5.953 36.719 1 84.81 312 SER B C 1
ATOM 5128 O O . SER B 1 312 ? -12.172 6.219 37.844 1 84.81 312 SER B O 1
ATOM 5130 N N . GLY B 1 313 ? -13.25 6.852 35.875 1 86 313 GLY B N 1
ATOM 5131 C CA . GLY B 1 313 ? -13.625 8.18 36.344 1 86 313 GLY B CA 1
ATOM 5132 C C . GLY B 1 313 ? -12.469 9.164 36.344 1 86 313 GLY B C 1
ATOM 5133 O O . GLY B 1 313 ? -12.367 10.016 37.219 1 86 313 GLY B O 1
ATOM 5134 N N . TRP B 1 314 ? -11.516 9 35.375 1 85.75 314 TRP B N 1
ATOM 5135 C CA . TRP B 1 314 ? -10.391 9.914 35.25 1 85.75 314 TRP B CA 1
ATOM 5136 C C . TRP B 1 314 ? -10.852 11.281 34.75 1 85.75 314 TRP B C 1
ATOM 5138 O O . TRP B 1 314 ? -11.562 11.367 33.75 1 85.75 314 TRP B O 1
ATOM 5148 N N . GLU B 1 315 ? -10.539 12.32 35.531 1 85.69 315 GLU B N 1
ATOM 5149 C CA . GLU B 1 315 ? -10.891 13.672 35.094 1 85.69 315 GLU B CA 1
ATOM 5150 C C . GLU B 1 315 ? -9.711 14.359 34.406 1 85.69 315 GLU B C 1
ATOM 5152 O O . GLU B 1 315 ? -8.609 14.398 34.969 1 85.69 315 GLU B O 1
ATOM 5157 N N . ALA B 1 316 ? -9.938 14.75 33.219 1 81.88 316 ALA B N 1
ATOM 5158 C CA . ALA B 1 316 ? -8.93 15.461 32.438 1 81.88 316 ALA B CA 1
ATOM 5159 C C . ALA B 1 316 ? -9.508 16.719 31.797 1 81.88 316 ALA B C 1
ATOM 5161 O O . ALA B 1 316 ? -10.727 16.906 31.781 1 81.88 316 ALA B O 1
ATOM 5162 N N . LEU B 1 317 ? -8.617 17.656 31.453 1 81.75 317 LEU B N 1
ATOM 5163 C CA . LEU B 1 317 ? -9.055 18.781 30.625 1 81.75 317 LEU B CA 1
ATOM 5164 C C . LEU B 1 317 ? -9.414 18.297 29.219 1 81.75 317 LEU B C 1
ATOM 5166 O O . LEU B 1 317 ? -8.758 17.422 28.672 1 81.75 317 LEU B O 1
ATOM 5170 N N . VAL B 1 318 ? -10.461 18.922 28.703 1 78.62 318 VAL B N 1
ATOM 5171 C CA . VAL B 1 318 ? -10.875 18.609 27.344 1 78.62 318 VAL B CA 1
ATOM 5172 C C . VAL B 1 318 ? -9.711 18.828 26.391 1 78.62 318 VAL B C 1
ATOM 5174 O O . VAL B 1 318 ? -9.555 18.078 25.406 1 78.62 318 VAL B O 1
ATOM 5177 N N . SER B 1 319 ? -8.836 19.719 26.781 1 73.38 319 SER B N 1
ATOM 5178 C CA . SER B 1 319 ? -7.703 20.047 25.906 1 73.38 319 SER B CA 1
ATOM 5179 C C . SER B 1 319 ? -6.602 19 26 1 73.38 319 SER B C 1
ATOM 5181 O O . SER B 1 319 ? -5.715 18.953 25.156 1 73.38 319 SER B O 1
ATOM 5183 N N . GLU B 1 320 ? -6.723 18.141 26.969 1 77.56 320 GLU B N 1
ATOM 5184 C CA . GLU B 1 320 ? -5.664 17.156 27.188 1 77.56 320 GLU B CA 1
ATOM 5185 C C . GLU B 1 320 ? -5.957 15.852 26.469 1 77.56 320 GLU B C 1
ATOM 5187 O O . GLU B 1 320 ? -5.086 14.984 26.359 1 77.56 320 GLU B O 1
ATOM 5192 N N . VAL B 1 321 ? -7.184 15.758 26.062 1 79.75 321 VAL B N 1
ATOM 5193 C CA . VAL B 1 321 ? -7.555 14.477 25.469 1 79.75 321 VAL B CA 1
ATOM 5194 C C . VAL B 1 321 ? -7.844 14.656 23.984 1 79.75 321 VAL B C 1
ATOM 5196 O O . VAL B 1 321 ? -8.109 15.773 23.516 1 79.75 321 VAL B O 1
ATOM 5199 N N . GLU B 1 322 ? -7.684 13.617 23.234 1 76.44 322 GLU B N 1
ATOM 5200 C CA . GLU B 1 322 ? -8.023 13.609 21.812 1 76.44 322 GLU B CA 1
ATOM 5201 C C . GLU B 1 322 ? -8.914 12.422 21.469 1 76.44 322 GLU B C 1
ATOM 5203 O O . GLU B 1 322 ? -8.844 11.375 22.125 1 76.44 322 GLU B O 1
ATOM 5208 N N . LEU B 1 323 ? -9.914 12.672 20.547 1 74.75 323 LEU B N 1
ATOM 5209 C CA . LEU B 1 323 ? -10.852 11.648 20.109 1 74.75 323 LEU B CA 1
ATOM 5210 C C . LEU B 1 323 ? -10.133 10.555 19.328 1 74.75 323 LEU B C 1
ATOM 5212 O O . LEU B 1 323 ? -9.266 10.844 18.5 1 74.75 323 LEU B O 1
ATOM 5216 N N . VAL B 1 324 ? -10.406 9.234 19.812 1 71.56 324 VAL B N 1
ATOM 5217 C CA . VAL B 1 324 ? -9.883 8.086 19.094 1 71.56 324 VAL B CA 1
ATOM 5218 C C . VAL B 1 324 ? -11.016 7.406 18.312 1 71.56 324 VAL B C 1
ATOM 5220 O O . VAL B 1 324 ? -12.086 7.164 18.875 1 71.56 324 VAL B O 1
ATOM 5223 N N . LYS B 1 325 ? -11.391 7.621 17.125 1 60.72 325 LYS B N 1
ATOM 5224 C CA . LYS B 1 325 ? -12.453 6.914 16.422 1 60.72 325 LYS B CA 1
ATOM 5225 C C . LYS B 1 325 ? -12.227 5.406 16.453 1 60.72 325 LYS B C 1
ATOM 5227 O O . LYS B 1 325 ? -11.086 4.945 16.344 1 60.72 325 LYS B O 1
ATOM 5232 N N . SER B 1 326 ? -13.188 4.688 17.172 1 51.06 326 SER B N 1
ATOM 5233 C CA . SER B 1 326 ? -13.344 3.252 17.375 1 51.06 326 SER B CA 1
ATOM 5234 C C . SER B 1 326 ? -12.945 2.471 16.125 1 51.06 326 SER B C 1
ATOM 5236 O O . SER B 1 326 ? -13.656 2.502 15.117 1 51.06 326 SER B O 1
ATOM 5238 N N . GLY B 1 327 ? -11.93 2.715 15.5 1 42.56 327 GLY B N 1
ATOM 5239 C CA . GLY B 1 327 ? -11.898 1.477 14.734 1 42.56 327 GLY B CA 1
ATOM 5240 C C . GLY B 1 327 ? -12.32 0.267 15.547 1 42.56 327 GLY B C 1
ATOM 5241 O O . GLY B 1 327 ? -12.547 0.37 16.75 1 42.56 327 GLY B O 1
ATOM 5242 N N . ASN B 1 328 ? -12.5 -1.08 14.82 1 36.31 328 ASN B N 1
ATOM 5243 C CA . ASN B 1 328 ? -13.062 -2.297 15.391 1 36.31 328 ASN B CA 1
ATOM 5244 C C . ASN B 1 328 ? -12.531 -2.555 16.797 1 36.31 328 ASN B C 1
ATOM 5246 O O . ASN B 1 328 ? -11.32 -2.543 17.016 1 36.31 328 ASN B O 1
ATOM 5250 N N . GLU B 1 329 ? -13.273 -2.248 17.891 1 34.81 329 GLU B N 1
ATOM 5251 C CA . GLU B 1 329 ? -13.219 -3.047 19.125 1 34.81 329 GLU B CA 1
ATOM 5252 C C . GLU B 1 329 ? -12.617 -4.426 18.844 1 34.81 329 GLU B C 1
ATOM 5254 O O . GLU B 1 329 ? -13.031 -5.113 17.922 1 34.81 329 GLU B O 1
ATOM 5259 N N . GLU B 1 330 ? -11.367 -4.672 19.016 1 32.44 330 GLU B N 1
ATOM 5260 C CA . GLU B 1 330 ? -11.203 -6.082 19.359 1 32.44 330 GLU B CA 1
ATOM 5261 C C . GLU B 1 330 ? -12.414 -6.605 20.141 1 32.44 330 GLU B C 1
ATOM 5263 O O . GLU B 1 330 ? -12.766 -6.07 21.188 1 32.44 330 GLU B O 1
ATOM 5268 N N . GLN B 1 331 ? -13.742 -7.148 19.594 1 25.69 331 GLN B N 1
ATOM 5269 C CA . GLN B 1 331 ? -14.289 -8.25 20.375 1 25.69 331 GLN B CA 1
ATOM 5270 C C . GLN B 1 331 ? -13.188 -9.172 20.875 1 25.69 331 GLN B C 1
ATOM 5272 O O . GLN B 1 331 ? -12.242 -9.484 20.141 1 25.69 331 GLN B O 1
#

Sequence (662 aa):
MANHVLGICTECTKTNGEEFCLECEVILCSKCKLSHLKRKSNKKHHVDKSYSKILDKRPSCLIHSKEVVFYCSSCCLLICPSCMLEKHKQHDVDEIENAVSKKKEGISSEIVDLESRSENVKQIVEDLNVFEEAYKIDNAILKKVIKVRGDTLKALIDKHTETLVERVTLEESSQMTRKSEEVNKLEDIKLLCDLQIERLKGSLENTKDIDILLSYGEWEEDVQHVKTREISEFKPIPPIRFIEPGKDEETINELFGAVEIGFFKLQEGDHVRIKLSVTEPINGWGDVTHDSIGTVRGVNDDIVTVDFKEFSGWEALVSEVELVKSGNEEQMANHVLGICTECTKTNGEEFCLECEVILCSKCKLSHLKRKSNKKHHVDKSYSKILDKRPSCLIHSKEVVFYCSSCCLLICPSCMLEKHKQHDVDEIENAVSKKKEGISSEIVDLESRSENVKQIVEDLNVFEEAYKIDNAILKKVIKVRGDTLKALIDKHTETLVERVTLEESSQMTRKSEEVNKLEDIKLLCDLQIERLKGSLENTKDIDILLSYGEWEEDVQHVKTREISEFKPIPPIRFIEPGKDEETINELFGAVEIGFFKLQEGDHVRIKLSVTEPINGWGDVTHDSIGTVRGVNDDIVTVDFKEFSGWEALVSEVELVKSGNEEQ

Foldseek 3Di:
DQLQQQFAASVPSPHTFQKAFLVNRYGHRPVVVVVQCPDPVRVPTDIHRCSVVCVVPQDQASVPRHGFFKAFPQSRHGDRPVCCVPVVVPTPMDTPVVVVVVVVVVVVVVVVVVVVVVVVVVVVVVVVVVVVVLVVVLVVVVVVVLVVLVVVVVVVVVVVVVVVVVVVVVLVVVVVVVVVVLVVLVVVLVVLVVVLVVVVVCCVVPPDPVRCVVCVVVNVVSVVVSVPDDSDDDDDRDDDDDDDPPPPPVVVDVVSDDDDDDDDDDDFFFKKFFRPSPPAWPVGQVVHDRPWIWTFHDDDDQWTFTQTPVDHGDIGGPVGMDTDPDDDPPD/DQAQQAFAASPPSPHTFQKAFLVNRYGHRPVVVVVQCVDPVRVPTDIHRCSVVCVVPQDAAPVPRHGFFKAFPQSRHGDRPVCCVPVVVPTDMDTPVVVVVVVVVVVVVVVVVVVVVVVVVVVVVVVVVVVVVLVVVLVVVVVVVLVVLVVVVVVVVVVVVVVVVVVVVVLVVVVVVVVVVLVVLVVVLVVLVVVLVVVVVCCVVPPDPVVCVVCVVVNVVSVVVSVPDDSDDDDDRDDDDDDDPPPPPVVVDVVSDDDDDDDDDDDFFFKKFFRPSPPAWPVGQVVHDRPWIWTFHDDDDQWTFTQTPVDHRDITGPVGMDTDPDDDPPD

Nearest PDB structures (foldseek):
  7z36-assembly1_B  TM=4.817E-01  e=8.243E-09  Homo sapiens
  7z36-assembly1_A  TM=4.645E-01  e=6.324E-08  Homo sapiens
  7z36-assembly1_B  TM=4.819E-01  e=1.637E-08  Homo sapiens
  7z36-assembly1_A  TM=4.644E-01  e=8.704E-08  Homo sapiens
  7tzk-assembly2_B  TM=6.529E-01  e=4.287E-01  Homo sapiens

Secondary structure (DSSP, 8-state):
-----SSB-TTTSSSB--EEETTTTEEE-HHHHHHHHHSGGGTT--EESGGGGGGSS-PBPTTT-SBP-EEETTTTEEE-HHHHHHTTTTS-EEEHHHHHHHHHHHHHHHHHHHHHHHHHHHHHHHHHHHHHHHHHHHHHHHHHHHHHHHHHHHHHHHHHHHHHHHHHHHHHHHHHHHHHHHHHHHHHHHHHHHHHHHHHHHHHHHS-HHHHHHHHHHHHHHHHHHHHS--PPPPPPPPEEEE----HHHHHHHHH-EEEES-----TT-EEEE-TT-SS-TT--TT--TT-EEEEEEEETTEEEEEESS-TTEEEEGGGEEEE-------/-----SSB-TTTSSSB--EEETTTTEEE-HHHHHHHHHSGGGTT--EESGGGGGGGS-PBPTTT--B--EEETTTTEEE-HHHHHHTSTTS-EEEHHHHHHHHHHHHHHHHHHHHHHHHHHHHHHHHHHHHHHHHHHHHHHHHHHHHHHHHHHHHHHHHHHHHHHHHHHHHHHHHHHHHHHHHHHHHHHHHHHHHHHHHHHHHHHHS-HHHHHHHHHHHHHHHHHHHHS--PPPPPPPPEEEE----HHHHHHHHH-EEEES-----TT-EEEE-TT-SS-TT--TT--TT--EEEEEEETTEEEEEESS-TTEEEEGGGEEEE-------

Solvent-accessible surface area (backbone atoms only — not comparable to full-atom values): 36162 Å² total; per-residue (Å²): 131,44,59,45,29,73,43,47,6,68,78,72,68,76,46,63,26,43,29,36,29,67,73,56,34,31,16,23,14,81,68,44,39,55,57,50,42,62,37,85,92,36,54,84,48,54,64,49,65,66,62,66,75,39,75,87,50,78,51,59,23,86,88,72,71,35,64,37,54,32,32,29,67,74,62,54,27,78,31,19,72,64,48,39,67,62,84,39,55,90,46,58,65,37,47,41,70,56,50,37,52,53,52,53,50,50,51,52,53,50,42,54,53,39,49,52,50,33,50,50,46,51,49,53,47,50,52,52,51,55,48,50,54,44,52,53,51,42,49,53,50,47,45,49,50,48,48,50,51,39,54,52,54,39,49,51,40,51,52,50,36,52,51,52,43,47,50,53,50,51,52,50,50,53,52,51,50,52,51,51,53,51,47,51,53,46,50,50,52,32,50,52,33,51,51,50,41,51,50,52,54,50,44,70,72,71,48,54,62,71,53,48,63,56,45,42,65,61,53,52,52,54,52,49,58,58,67,65,55,75,83,75,79,78,77,83,78,63,52,79,44,78,44,54,60,63,62,58,69,66,50,48,48,59,60,67,35,49,81,45,78,47,82,72,81,80,44,66,67,37,34,29,24,44,35,81,59,55,84,73,51,94,70,53,54,87,80,54,48,64,83,42,64,20,33,26,70,37,66,54,92,62,37,27,30,26,35,32,92,75,44,76,70,41,60,39,45,52,87,42,44,39,84,42,72,77,27,77,67,82,126,132,48,60,45,29,72,44,45,6,66,77,70,68,74,46,62,25,43,28,35,28,67,72,60,34,31,18,23,14,81,67,44,40,56,56,49,44,61,36,86,91,36,52,83,47,55,63,47,64,67,61,65,74,41,76,89,50,78,51,58,23,86,88,73,72,34,63,37,55,32,33,29,67,74,58,54,23,74,31,17,73,65,47,38,68,64,84,40,55,90,46,56,64,36,47,40,71,57,48,37,51,52,50,51,49,52,52,52,51,50,41,54,52,39,49,51,50,32,51,50,46,51,49,53,47,52,52,51,50,54,49,48,52,44,51,52,49,41,49,53,51,50,43,49,50,46,50,50,51,38,49,52,54,40,50,54,40,52,51,51,38,51,51,53,45,47,50,52,50,52,51,51,51,52,52,50,50,54,52,50,53,52,47,50,54,46,51,50,51,33,50,52,33,53,53,50,41,52,51,51,54,50,44,71,72,70,48,54,61,71,54,47,65,56,46,42,65,62,53,51,53,55,52,48,59,58,66,64,55,76,81,74,80,77,76,82,78,63,50,79,44,80,44,55,60,64,63,58,69,65,50,47,48,59,60,67,37,50,80,45,76,45,82,71,81,80,45,66,67,38,33,26,25,44,36,81,60,55,82,71,52,92,69,53,52,87,80,54,47,64,81,40,63,18,35,26,70,37,66,56,92,61,36,26,30,26,34,31,90,74,43,76,69,40,61,39,46,50,86,44,43,39,83,42,72,79,27,76,66,82,126